Protein 3TWO (pdb70)

CATH classification: 3.90.180.10 (+1 more: 3.40.50.720)

Secondary structure (DSSP, 8-state):
-PEEEEEEEB-STTSPPEEEEEEE----TTEEEEEEEEEEE-HHHHHHHTTSSS---SSB-----EEEEEEEE-TT--S--TT-EEEE-SEEE--S-SHHHHTT-GGG-TT-EESSSSEEGGGTTEEP--SSBSEEEEEGGG-EE--TTS-HHHHGGGGTHHHHHHHHHHHTT--TT-EEEEES-SHHHHHHHHHHHHTT-EEEEE-SSSTTHHHHHHTT-SEEESSGGG--S-EEEEEE---S---HHHHHTTEEEEEEEEE-----GGG--EEEHHHHHHT-S-EEEE--S--HHHHHHHHHHHHHTT----EEEE-GGGHHHHHHHHHTT---SEEEEEGGG--/-PEEEEEEEB-STTS--EEEEEEE----TTEEEEEEEEEE--HHHHHHHTTSSSPPPSSB----EEEEEEEEE-TT--S--TT-EEEE-SEEE--SSSHHHHTT-GGG-TT-EESSSSEETTTTTEEP--SSBSEEEEEGGG-EE--TTS-HHHHGGGGTHHHHHHHHHHHTT--TT-EEEEE--SHHHHHHHHHHHHTT-EEEEE-SSSTTHHHHHHTT-SEEESSGGG--S-EEEEEE---S---HHHHHTTEEEEEEEEE-----GGG--EEEHHHHHHTTT-EEEE--S--HHHHHHHHHHHHHTT----EEEE-GGGHHHHHHHHHTT---SEEEEEHHHHT-

Sequence (695 aa):
MRVQSKGFAIFSKDEHFKPHDFSRHAVGPRDVLIDILYAGICHSDIHSAYSEWKEGIYPMIPGHEIAGIIKEVGKGVKKFKIGDVVGVGCFVNSCKACKPCKEHQEQFCTKVVFTYDCLDSFHDNEPHMGGYSNNIVVDENYVISVDKNAPLEKVAPLLCAGITTYSPLKFSKVTKGTKVGVAGFGGLGSMAVKYAVAMGAEVSVFARNEHKKQDALSMGVKHFYTDPKQCKEELDFIISTIPTHYDLKDYLKLLTYNGDLALVGLPPVEVAPVLSVFDFIHLGNRKVYGSLIGGIKETQEMVDFSIKHNIYPEIDLILGKDIDTAYHNLTHGKAKFRYVIDMKKSFMRVQSKGFAIFSKDEHFKPHDFSRHAVGPRDVLIDILYAGICHSDIHSAYSEWKEGIYPMIPGHEIAGIIKEVGKGVKKFKIGDVVGVGCFVNSCKACKPCKEHQEQFCTKVVFTYDCLDSFHDNEPHMGGYSNNIVVDENYVISVDKNAPLEKVAPLLCAGITTYSPLKFSKVTKGTKVGVAGFGGLGSMAVKYAVAMGAEVSVFARNEHKKQDALSMGVKHFYTDPKQCKEELDFIISTIPTHYDLKDYLKLLTYNGDLALVGLPPVEVAPVLSVFDFIHLGNRKVYGSLIGGIKETQEMVDFSIKHNIYPEIDLILGKDIDTAYHNLTHGKAKFRYVIDMKKSFD

B-factor: mean 32.01, std 7.25, range [15.02, 82.2]

Foldseek 3Di:
DWAKKWFWWQFAQPDHIDIGIDTHGDQAQQKFKWFFFKFWDDVVQNCQSNCLAHHFDPRKADTFQTWTFTCDHHNNHDPDDGGFIWTAGFFFDAPCPDPCNVVQNRVPGPQTGTQARGQNVVRVRHTHYHRRMRIDMGRNLRMAGADSPFDRNQRRLCRFLVQQLLVVCVVLVQAAAAFEEEEACAASSVNNLLVNVVRNYAYEYEDQDCPCVVVCVVSVHDYYYNFLVPDDAAGQEYEYQDQAADEVLSVQLRHDQQHEYEYEHHHRPVRGYDADPVSDVVSDRGYYDYTDGGGSVSSNVSSVVCRVVVRTTDEDEDESSCPVVQSVCVVPVNHHYMYMYRDVPHD/DWAKKWFWWDFAQPDGTDIDIDTHGDAAQQKWKWFFFKFWDDVVQNCQSNQLAHGFDPRKADTFLTWTFTCDHHNNHDPDDGGFIWTAGQFFDAPCPDDCNVVLFRVPGPQTATQARFFNVVPVRHTHYHHRMGMHMGRNLRMAGAPPPFPRNQLRLCRFLVQQLLPVCVVLPQAAAAFEEEEACAANRVNNLLNNVVRNYAYEYEDQDCPCVVVSVVSVHDYYHNALVPDPAAGQEYEYQDQAADEVLSVQLSHDQQGEYEYEHHHRVVRHYDADPVSDVVSDNRYYDYTDRGGSVVSNVRSVVCRVVVPTTDEDEDASVCVVVQSVCVVPVNHHYMYMHRNVVNVD

Radius of gyration: 29.58 Å; Cα contacts (8 Å, |Δi|>4): 1790; chains: 2; bounding box: 58×46×94 Å

Structure (mmCIF, N/CA/C/O backbone):
data_3TWO
#
_entry.id   3TWO
#
_cell.length_a   85.410
_cell.length_b   85.680
_cell.length_c   100.491
_cell.angle_alpha   90.00
_cell.angle_beta   90.00
_cell.angle_gamma   90.00
#
_symmetry.space_group_name_H-M   'P 21 21 21'
#
loop_
_entity.id
_entity.type
_entity.pdbx_description
1 polymer 'Mannitol dehydrogenase'
2 non-polymer 'NADPH DIHYDRO-NICOTINAMIDE-ADENINE-DINUCLEOTIDE PHOSPHATE'
3 non-polymer 'ZINC ION'
4 water water
#
loop_
_atom_site.group_PDB
_atom_site.id
_atom_site.type_symbol
_atom_site.label_atom_id
_atom_site.label_alt_id
_atom_site.label_comp_id
_atom_site.label_asym_id
_atom_site.label_entity_id
_atom_site.label_seq_id
_atom_site.pdbx_PDB_ins_code
_atom_site.Cartn_x
_atom_site.Cartn_y
_atom_site.Cartn_z
_atom_site.occupancy
_atom_site.B_iso_or_equiv
_atom_site.auth_seq_id
_atom_site.auth_comp_id
_atom_site.auth_asym_id
_atom_site.auth_atom_id
_atom_site.pdbx_PDB_model_num
ATOM 1 N N . MET A 1 1 ? 41.949 -10.972 11.551 1.00 45.11 1 MET A N 1
ATOM 2 C CA . MET A 1 1 ? 41.580 -9.560 11.176 1.00 44.06 1 MET A CA 1
ATOM 3 C C . MET A 1 1 ? 41.261 -8.712 12.418 1.00 41.52 1 MET A C 1
ATOM 4 O O . MET A 1 1 ? 40.268 -8.968 13.103 1.00 39.42 1 MET A O 1
ATOM 9 N N . ARG A 1 2 ? 42.069 -7.680 12.679 1.00 39.68 2 ARG A N 1
ATOM 10 C CA . ARG A 1 2 ? 41.870 -6.776 13.831 1.00 37.96 2 ARG A CA 1
ATOM 11 C C . ARG A 1 2 ? 40.481 -6.129 13.757 1.00 37.34 2 ARG A C 1
ATOM 12 O O . ARG A 1 2 ? 39.943 -5.890 12.670 1.00 37.42 2 ARG A O 1
ATOM 20 N N . VAL A 1 3 ? 39.896 -5.875 14.905 1.00 35.36 3 VAL A N 1
ATOM 21 C CA . VAL A 1 3 ? 38.606 -5.189 14.916 1.00 35.24 3 VAL A CA 1
ATOM 22 C C . VAL A 1 3 ? 38.844 -3.649 14.872 1.00 34.80 3 VAL A C 1
ATOM 23 O O . VAL A 1 3 ? 39.714 -3.100 15.608 1.00 34.16 3 VAL A O 1
ATOM 27 N N . GLN A 1 4 ? 38.095 -2.980 14.006 1.00 34.27 4 GLN A N 1
ATOM 28 C CA . GLN A 1 4 ? 38.110 -1.507 13.869 1.00 35.76 4 GLN A CA 1
ATOM 29 C C . GLN A 1 4 ? 37.173 -0.851 14.882 1.00 34.39 4 GLN A C 1
ATOM 30 O O . GLN A 1 4 ? 36.098 -1.347 15.133 1.00 35.26 4 GLN A O 1
ATOM 36 N N . SER A 1 5 ? 37.591 0.250 15.481 1.00 34.45 5 SER A N 1
ATOM 37 C CA . SER A 1 5 ? 36.846 0.893 16.568 1.00 33.85 5 SER A CA 1
ATOM 38 C C . SER A 1 5 ? 37.046 2.404 16.482 1.00 34.63 5 SER A C 1
ATOM 39 O O . SER A 1 5 ? 37.987 2.889 15.845 1.00 33.95 5 SER A O 1
ATOM 42 N N . LYS A 1 6 ? 36.196 3.132 17.195 1.00 35.19 6 LYS A N 1
ATOM 43 C CA . LYS A 1 6 ? 36.397 4.544 17.457 1.00 36.46 6 LYS A CA 1
ATOM 44 C C . LYS A 1 6 ? 35.863 4.867 18.856 1.00 35.43 6 LYS A C 1
ATOM 45 O O . LYS A 1 6 ? 34.983 4.176 19.363 1.00 35.50 6 LYS A O 1
ATOM 51 N N . GLY A 1 7 ? 36.416 5.909 19.475 1.00 34.79 7 GLY A N 1
ATOM 52 C CA . GLY A 1 7 ? 35.886 6.434 20.719 1.00 34.21 7 GLY A CA 1
ATOM 53 C C . GLY A 1 7 ? 36.506 7.760 21.048 1.00 34.00 7 GLY A C 1
ATOM 54 O O . GLY A 1 7 ? 36.802 8.585 20.171 1.00 34.84 7 GLY A O 1
ATOM 55 N N . PHE A 1 8 ? 36.748 7.952 22.334 1.00 33.52 8 PHE A N 1
ATOM 56 C CA . PHE A 1 8 ? 37.142 9.248 22.833 1.00 32.44 8 PHE A CA 1
ATOM 57 C C . PHE A 1 8 ? 38.378 9.067 23.665 1.00 31.47 8 PHE A C 1
ATOM 58 O O . PHE A 1 8 ? 38.327 8.404 24.707 1.00 30.66 8 PHE A O 1
ATOM 66 N N . ALA A 1 9 ? 39.484 9.597 23.145 1.00 30.26 9 ALA A N 1
ATOM 67 C CA . ALA A 1 9 ? 40.782 9.404 23.749 1.00 31.80 9 ALA A CA 1
ATOM 68 C C . ALA A 1 9 ? 41.401 10.690 24.383 1.00 32.23 9 ALA A C 1
ATOM 69 O O . ALA A 1 9 ? 41.153 11.796 23.931 1.00 33.24 9 ALA A O 1
ATOM 71 N N . ILE A 1 10 ? 42.159 10.528 25.458 1.00 30.92 10 ILE A N 1
ATOM 72 C CA . ILE A 1 10 ? 43.029 11.604 25.952 1.00 31.57 10 ILE A CA 1
ATOM 73 C C . ILE A 1 10 ? 44.521 11.288 25.566 1.00 32.01 10 ILE A C 1
ATOM 74 O O . ILE A 1 10 ? 44.991 10.145 25.712 1.00 32.35 10 ILE A O 1
ATOM 79 N N . PHE A 1 11 ? 45.242 12.276 25.085 1.00 32.86 11 PHE A N 1
ATOM 80 C CA . PHE A 1 11 ? 46.568 12.043 24.519 1.00 34.37 11 PHE A CA 1
ATOM 81 C C . PHE A 1 11 ? 47.709 12.381 25.456 1.00 35.27 11 PHE A C 1
ATOM 82 O O . PHE A 1 11 ? 48.832 11.943 25.241 1.00 35.96 11 PHE A O 1
ATOM 90 N N . SER A 1 12 ? 47.428 13.164 26.488 1.00 35.72 12 SER A N 1
ATOM 91 C CA . SER A 1 12 ? 48.320 13.243 27.652 1.00 37.16 12 SER A CA 1
ATOM 92 C C . SER A 1 12 ? 47.580 13.823 28.852 1.00 36.72 12 SER A C 1
ATOM 93 O O . SER A 1 12 ? 46.444 14.286 28.720 1.00 36.94 12 SER A O 1
ATOM 96 N N . LYS A 1 13 ? 48.244 13.827 29.999 1.00 36.66 13 LYS A N 1
ATOM 97 C CA . LYS A 1 13 ? 47.576 13.921 31.286 1.00 37.05 13 LYS A CA 1
ATOM 98 C C . LYS A 1 13 ? 46.832 15.279 31.483 1.00 38.28 13 LYS A C 1
ATOM 99 O O . LYS A 1 13 ? 45.888 15.334 32.293 1.00 37.92 13 LYS A O 1
ATOM 105 N N . ASP A 1 14 ? 47.245 16.331 30.754 1.00 37.55 14 ASP A N 1
ATOM 106 C CA . ASP A 1 14 ? 46.699 17.699 30.888 1.00 40.58 14 ASP A CA 1
ATOM 107 C C . ASP A 1 14 ? 45.834 18.205 29.711 1.00 41.54 14 ASP A C 1
ATOM 108 O O . ASP A 1 14 ? 45.525 19.404 29.648 1.00 42.33 14 ASP A O 1
ATOM 113 N N . GLU A 1 15 ? 45.470 17.305 28.797 1.00 40.67 15 GLU A N 1
ATOM 114 C CA . GLU A 1 15 ? 44.706 17.650 27.582 1.00 41.53 15 GLU A CA 1
ATOM 115 C C . GLU A 1 15 ? 43.207 17.326 27.690 1.00 40.11 15 GLU A C 1
ATOM 116 O O . GLU A 1 15 ? 42.802 16.662 28.638 1.00 39.06 15 GLU A O 1
ATOM 122 N N . HIS A 1 16 ? 42.419 17.801 26.721 1.00 40.38 16 HIS A N 1
ATOM 123 C CA . HIS A 1 16 ? 40.999 17.447 26.545 1.00 40.51 16 HIS A CA 1
ATOM 124 C C . HIS A 1 16 ? 40.867 16.154 25.757 1.00 38.94 16 HIS A C 1
ATOM 125 O O . HIS A 1 16 ? 41.746 15.833 24.957 1.00 38.74 16 HIS A O 1
ATOM 132 N N . PHE A 1 17 ? 39.720 15.481 25.891 1.00 37.54 17 PHE A N 1
ATOM 133 C CA . PHE A 1 17 ? 39.394 14.323 25.072 1.00 37.16 17 PHE A CA 1
ATOM 134 C C . PHE A 1 17 ? 39.173 14.644 23.591 1.00 38.51 17 PHE A C 1
ATOM 135 O O . PHE A 1 17 ? 38.717 15.701 23.268 1.00 39.08 17 PHE A O 1
ATOM 143 N N . LYS A 1 18 ? 39.489 13.728 22.694 1.00 39.10 18 LYS A N 1
ATOM 144 C CA . LYS A 1 18 ? 39.344 13.978 21.242 1.00 40.89 18 LYS A CA 1
ATOM 145 C C . LYS A 1 18 ? 38.730 12.730 20.632 1.00 40.10 18 LYS A C 1
ATOM 146 O O . LYS A 1 18 ? 38.981 11.635 21.122 1.00 37.92 18 LYS A O 1
ATOM 152 N N . PRO A 1 19 ? 37.971 12.869 19.522 1.00 40.76 19 PRO A N 1
ATOM 153 C CA . PRO A 1 19 ? 37.527 11.634 18.846 1.00 39.94 19 PRO A CA 1
ATOM 154 C C . PRO A 1 19 ? 38.752 10.867 18.362 1.00 39.84 19 PRO A C 1
ATOM 155 O O . PRO A 1 19 ? 39.755 11.467 18.001 1.00 39.33 19 PRO A O 1
ATOM 159 N N . HIS A 1 20 ? 38.703 9.538 18.394 1.00 39.54 20 HIS A N 1
ATOM 160 C CA . HIS A 1 20 ? 39.893 8.751 18.050 1.00 39.66 20 HIS A CA 1
ATOM 161 C C . HIS A 1 20 ? 39.474 7.449 17.325 1.00 39.92 20 HIS A C 1
ATOM 162 O O . HIS A 1 20 ? 38.566 6.737 17.780 1.00 39.71 20 HIS A O 1
ATOM 169 N N . ASP A 1 21 ? 40.071 7.184 16.164 1.00 40.08 21 ASP A N 1
ATOM 170 C CA . ASP A 1 21 ? 39.898 5.903 15.465 1.00 39.01 21 ASP A CA 1
ATOM 171 C C . ASP A 1 21 ? 41.031 5.022 15.934 1.00 38.19 21 ASP A C 1
ATOM 172 O O . ASP A 1 21 ? 42.174 5.492 16.044 1.00 37.88 21 ASP A O 1
ATOM 177 N N . PHE A 1 22 ? 40.747 3.737 16.144 1.00 36.63 22 PHE A N 1
ATOM 178 C CA . PHE A 1 22 ? 41.803 2.771 16.477 1.00 35.03 22 PHE A CA 1
ATOM 179 C C . PHE A 1 22 ? 41.340 1.359 16.178 1.00 34.38 22 PHE A C 1
ATOM 180 O O . PHE A 1 22 ? 40.222 1.151 15.683 1.00 34.13 22 PHE A O 1
ATOM 188 N N . SER A 1 23 ? 42.196 0.386 16.465 1.00 33.54 23 SER A N 1
ATOM 189 C CA . SER A 1 23 ? 41.844 -1.013 16.211 1.00 34.21 23 SER A CA 1
ATOM 190 C C . SER A 1 23 ? 42.063 -1.866 17.470 1.00 32.89 23 SER A C 1
ATOM 191 O O . SER A 1 23 ? 42.803 -1.474 18.350 1.00 32.83 23 SER A O 1
ATOM 194 N N . ARG A 1 24 ? 41.417 -3.021 17.546 1.00 32.95 24 ARG A N 1
ATOM 195 C CA . ARG A 1 24 ? 41.601 -3.939 18.687 1.00 31.88 24 ARG A CA 1
ATOM 196 C C . ARG A 1 24 ? 42.059 -5.295 18.179 1.00 31.97 24 ARG A C 1
ATOM 197 O O . ARG A 1 24 ? 41.865 -5.595 16.997 1.00 31.87 24 ARG A O 1
ATOM 205 N N . HIS A 1 25 ? 42.606 -6.158 19.043 1.00 31.77 25 HIS A N 1
ATOM 206 C CA . HIS A 1 25 ? 42.977 -7.518 18.573 1.00 32.02 25 HIS A CA 1
ATOM 207 C C . HIS A 1 25 ? 41.799 -8.232 17.930 1.00 32.17 25 HIS A C 1
ATOM 208 O O . HIS A 1 25 ? 40.624 -7.931 18.228 1.00 31.45 25 HIS A O 1
ATOM 215 N N . ALA A 1 26 ? 42.104 -9.190 17.055 1.00 32.57 26 ALA A N 1
ATOM 216 C CA . ALA A 1 26 ? 41.063 -9.952 16.342 1.00 32.40 26 ALA A CA 1
ATOM 217 C C . ALA A 1 26 ? 40.218 -10.744 17.356 1.00 31.94 26 ALA A C 1
ATOM 218 O O . ALA A 1 26 ? 40.634 -10.932 18.512 1.00 31.41 26 ALA A O 1
ATOM 220 N N . VAL A 1 27 ? 39.057 -11.213 16.932 1.00 32.17 27 VAL A N 1
ATOM 221 C CA . VAL A 1 27 ? 38.197 -12.023 17.778 1.00 33.06 27 VAL A CA 1
ATOM 222 C C . VAL A 1 27 ? 38.826 -13.406 17.821 1.00 33.53 27 VAL A C 1
ATOM 223 O O . VAL A 1 27 ? 38.752 -14.127 16.853 1.00 33.80 27 VAL A O 1
ATOM 227 N N . GLY A 1 28 ? 39.489 -13.726 18.938 1.00 33.36 28 GLY A N 1
ATOM 228 C CA . GLY A 1 28 ? 40.104 -15.013 19.182 1.00 34.52 28 GLY A CA 1
ATOM 229 C C . GLY A 1 28 ? 39.036 -16.078 19.448 1.00 36.53 28 GLY A C 1
ATOM 230 O O . GLY A 1 28 ? 37.843 -15.738 19.575 1.00 37.63 28 GLY A O 1
ATOM 231 N N . PRO A 1 29 ? 39.428 -17.374 19.523 1.00 36.84 29 PRO A N 1
ATOM 232 C CA . PRO A 1 29 ? 38.366 -18.396 19.586 1.00 37.77 29 PRO A CA 1
ATOM 233 C C . PRO A 1 29 ? 37.479 -18.396 20.865 1.00 37.18 29 PRO A C 1
ATOM 234 O O . PRO A 1 29 ? 36.273 -18.792 20.780 1.00 36.63 29 PRO A O 1
ATOM 238 N N . ARG A 1 30 ? 38.042 -17.907 21.985 1.00 35.44 30 ARG A N 1
ATOM 239 C CA . ARG A 1 30 ? 37.295 -17.676 23.223 1.00 34.86 30 ARG A CA 1
ATOM 240 C C . ARG A 1 30 ? 36.791 -16.233 23.452 1.00 33.78 30 ARG A C 1
ATOM 241 O O . ARG A 1 30 ? 36.272 -15.911 24.520 1.00 33.38 30 ARG A O 1
ATOM 249 N N . ASP A 1 31 ? 36.916 -15.370 22.452 1.00 32.94 31 ASP A N 1
ATOM 250 C CA . ASP A 1 31 ? 36.536 -13.968 22.581 1.00 31.06 31 ASP A CA 1
ATOM 251 C C . ASP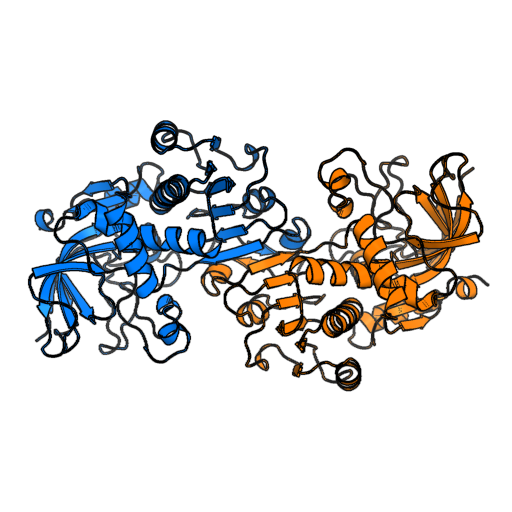 A 1 31 ? 35.153 -13.721 22.039 1.00 31.78 31 ASP A C 1
ATOM 252 O O . ASP A 1 31 ? 34.666 -14.449 21.145 1.00 30.96 31 ASP A O 1
ATOM 257 N N . VAL A 1 32 ? 34.533 -12.678 22.577 1.00 30.71 32 VAL A N 1
ATOM 258 C CA . VAL A 1 32 ? 33.340 -12.113 22.000 1.00 31.72 32 VAL A CA 1
ATOM 259 C C . VAL A 1 32 ? 33.580 -10.657 21.578 1.00 31.60 32 VAL A C 1
ATOM 260 O O . VAL A 1 32 ? 34.305 -9.911 22.259 1.00 31.06 32 VAL A O 1
ATOM 264 N N . LEU A 1 33 ? 32.938 -10.253 20.489 1.00 32.49 33 LEU A N 1
ATOM 265 C CA . LEU A 1 33 ? 32.918 -8.840 20.110 1.00 32.45 33 LEU A CA 1
ATOM 266 C C . LEU A 1 33 ? 31.658 -8.199 20.626 1.00 32.35 33 LEU A C 1
ATOM 267 O O . LEU A 1 33 ? 30.544 -8.609 20.299 1.00 31.79 33 LEU A O 1
ATOM 272 N N . ILE A 1 34 ? 31.839 -7.162 21.429 1.00 31.60 34 ILE A N 1
ATOM 273 C CA . ILE A 1 34 ? 30.702 -6.540 22.069 1.00 31.77 34 ILE A CA 1
ATOM 274 C C . ILE A 1 34 ? 30.492 -5.159 21.503 1.00 33.90 34 ILE A C 1
ATOM 275 O O . ILE A 1 34 ? 31.445 -4.348 21.408 1.00 35.46 34 ILE A O 1
ATOM 280 N N . ASP A 1 35 ? 29.238 -4.898 21.136 1.00 34.89 35 ASP A N 1
ATOM 281 C CA . ASP A 1 35 ? 28.777 -3.586 20.718 1.00 36.09 35 ASP A CA 1
ATOM 282 C C . ASP A 1 35 ? 28.370 -2.770 21.963 1.00 34.64 35 ASP A C 1
ATOM 283 O O . ASP A 1 35 ? 27.456 -3.160 22.704 1.00 34.91 35 ASP A O 1
ATOM 288 N N . ILE A 1 36 ? 29.058 -1.668 22.206 1.00 33.11 36 ILE A N 1
ATOM 289 C CA . ILE A 1 36 ? 28.884 -0.918 23.468 1.00 31.90 36 ILE A CA 1
ATOM 290 C C . ILE A 1 36 ? 27.715 0.036 23.335 1.00 32.77 36 ILE A C 1
ATOM 291 O O . ILE A 1 36 ? 27.633 0.807 22.379 1.00 34.16 36 ILE A O 1
ATOM 296 N N . LEU A 1 37 ? 26.781 -0.050 24.265 1.00 32.38 37 LEU A N 1
ATOM 297 C CA . LEU A 1 37 ? 25.604 0.796 24.190 1.00 33.30 37 LEU A CA 1
ATOM 298 C C . LEU A 1 37 ? 25.717 1.912 25.239 1.00 33.34 37 LEU A C 1
ATOM 299 O O . LEU A 1 37 ? 25.394 3.098 24.959 1.00 35.83 37 LEU A O 1
ATOM 304 N N . TYR A 1 38 ? 26.158 1.549 26.440 1.00 31.24 38 TYR A N 1
ATOM 305 C CA . TYR A 1 38 ? 26.262 2.519 27.543 1.00 30.75 38 TYR A CA 1
ATOM 306 C C . TYR A 1 38 ? 27.589 2.352 28.224 1.00 29.88 38 TYR A C 1
ATOM 307 O O . TYR A 1 38 ? 28.016 1.205 28.514 1.00 28.41 38 TYR A O 1
ATOM 316 N N . ALA A 1 39 ? 28.240 3.495 28.451 1.00 28.46 39 ALA A N 1
ATOM 317 C CA . ALA A 1 39 ? 29.529 3.499 29.094 1.00 28.96 39 ALA A CA 1
ATOM 318 C C . ALA A 1 39 ? 29.506 4.396 30.342 1.00 28.56 39 ALA A C 1
ATOM 319 O O . ALA A 1 39 ? 29.387 5.630 30.212 1.00 29.18 39 ALA A O 1
ATOM 321 N N . GLY A 1 40 ? 29.596 3.784 31.523 1.00 26.77 40 GLY A N 1
ATOM 322 C CA . GLY A 1 40 ? 29.603 4.537 32.781 1.00 27.01 40 GLY A CA 1
ATOM 323 C C . GLY A 1 40 ? 30.900 5.319 32.944 1.00 27.88 40 GLY A C 1
ATOM 324 O O . GLY A 1 40 ? 31.955 4.821 32.563 1.00 26.67 40 GLY A O 1
ATOM 325 N N . ILE A 1 41 ? 30.847 6.531 33.501 1.00 28.31 41 ILE A N 1
ATOM 326 C CA . ILE A 1 41 ? 32.091 7.209 33.873 1.00 29.08 41 ILE A CA 1
ATOM 327 C C . ILE A 1 41 ? 32.398 7.045 35.366 1.00 29.29 41 ILE A C 1
ATOM 328 O O . ILE A 1 41 ? 31.559 7.435 36.239 1.00 29.11 41 ILE A O 1
ATOM 333 N N . CYS A 1 42 ? 33.601 6.544 35.650 1.00 27.97 42 CYS A N 1
ATOM 334 C CA . CYS A 1 42 ? 34.074 6.303 37.014 1.00 27.92 42 CYS A CA 1
ATOM 335 C C . CYS A 1 42 ? 35.136 7.334 37.372 1.00 28.61 42 CYS A C 1
ATOM 336 O O . CYS A 1 42 ? 35.955 7.705 36.520 1.00 29.71 42 CYS A O 1
ATOM 339 N N . HIS A 1 43 ? 35.192 7.783 38.629 1.00 28.29 43 HIS A N 1
ATOM 340 C CA . HIS A 1 43 ? 36.311 8.652 38.997 1.00 27.80 43 HIS A CA 1
ATOM 341 C C . HIS A 1 43 ? 37.702 7.988 38.735 1.00 28.11 43 HIS A C 1
ATOM 342 O O . HIS A 1 43 ? 38.711 8.695 38.488 1.00 28.22 43 HIS A O 1
ATOM 349 N N . SER A 1 44 ? 37.779 6.639 38.778 1.00 26.47 44 SER A N 1
ATOM 350 C CA . SER A 1 44 ? 39.040 5.984 38.411 1.00 25.34 44 SER A CA 1
ATOM 351 C C . SER A 1 44 ? 39.463 6.381 36.990 1.00 25.61 44 SER A C 1
ATOM 352 O O . SER A 1 44 ? 40.660 6.467 36.708 1.00 25.79 44 SER A O 1
ATOM 355 N N . ASP A 1 45 ? 38.497 6.600 36.092 1.00 25.47 45 ASP A N 1
ATOM 356 C CA . ASP A 1 45 ? 38.806 7.038 34.733 1.00 26.83 45 ASP A CA 1
ATOM 357 C C . ASP A 1 45 ? 39.587 8.354 34.780 1.00 27.47 45 ASP A C 1
ATOM 358 O O . ASP A 1 45 ? 40.508 8.552 34.003 1.00 28.03 45 ASP A O 1
ATOM 363 N N . ILE A 1 46 ? 39.207 9.249 35.694 1.00 27.74 46 ILE A N 1
ATOM 364 C CA . ILE A 1 46 ? 39.817 10.573 35.801 1.00 28.66 46 ILE A CA 1
ATOM 365 C C . ILE A 1 46 ? 41.244 10.446 36.397 1.00 28.73 46 ILE A C 1
ATOM 366 O O . ILE A 1 46 ? 42.208 11.038 35.900 1.00 27.85 46 ILE A O 1
ATOM 371 N N . HIS A 1 47 ? 41.360 9.678 37.475 1.00 27.04 47 HIS A N 1
ATOM 372 C CA . HIS A 1 47 ? 42.658 9.503 38.124 1.00 28.03 47 HIS A CA 1
ATOM 373 C C . HIS A 1 47 ? 43.683 8.937 37.125 1.00 28.08 47 HIS A C 1
ATOM 374 O O . HIS A 1 47 ? 44.851 9.329 37.093 1.00 28.00 47 HIS A O 1
ATOM 381 N N . SER A 1 48 ? 43.241 7.963 36.361 1.00 27.81 48 SER A N 1
ATOM 382 C CA . SER A 1 48 ? 44.080 7.389 35.311 1.00 28.02 48 SER A CA 1
ATOM 383 C C . SER A 1 48 ? 44.341 8.408 34.201 1.00 28.38 48 SER A C 1
ATOM 384 O O . SER A 1 48 ? 45.512 8.624 33.804 1.00 27.57 48 SER A O 1
ATOM 387 N N . ALA A 1 49 ? 43.272 9.043 33.710 1.00 28.06 49 ALA A N 1
ATOM 388 C CA . ALA A 1 49 ? 43.409 9.987 32.590 1.00 28.17 49 ALA A CA 1
ATOM 389 C C . ALA A 1 49 ? 44.456 11.021 32.966 1.00 29.18 49 ALA A C 1
ATOM 390 O O . ALA A 1 49 ? 45.280 11.437 32.122 1.00 29.17 49 ALA A O 1
ATOM 392 N N . TYR A 1 50 ? 44.434 11.440 34.246 1.00 28.59 50 TYR A N 1
ATOM 393 C CA . TYR A 1 50 ? 45.298 12.536 34.679 1.00 29.85 50 TYR A CA 1
ATOM 394 C C . TYR A 1 50 ? 46.588 12.066 35.327 1.00 29.34 50 TYR A C 1
ATOM 395 O O . TYR A 1 50 ? 47.339 12.897 35.859 1.00 29.62 50 TYR A O 1
ATOM 404 N N . SER A 1 51 ? 46.857 10.761 35.294 1.00 27.15 51 SER A N 1
ATOM 405 C CA . SER A 1 51 ? 48.134 10.261 35.853 1.00 28.15 51 SER A CA 1
ATOM 406 C C . SER A 1 51 ? 48.225 10.622 37.333 1.00 28.64 51 SER A C 1
ATOM 407 O O . SER A 1 51 ? 49.276 11.086 37.803 1.00 29.38 51 SER A O 1
ATOM 410 N N . GLU A 1 52 ? 47.120 10.425 38.072 1.00 28.90 52 GLU A N 1
ATOM 411 C CA . GLU A 1 52 ? 47.090 10.834 39.480 1.00 29.10 52 GLU A CA 1
ATOM 412 C C . GLU A 1 52 ? 47.645 9.778 40.434 1.00 29.34 52 GLU A C 1
ATOM 413 O O . GLU A 1 52 ? 48.002 10.103 41.585 1.00 29.63 52 GLU A O 1
ATOM 419 N N . TRP A 1 53 ? 47.760 8.540 39.907 1.00 28.70 53 TRP A N 1
ATOM 420 C CA . TRP A 1 53 ? 48.223 7.373 40.642 1.00 29.25 53 TRP A CA 1
ATOM 421 C C . TRP A 1 53 ? 49.594 6.892 40.178 1.00 29.88 53 TRP A C 1
ATOM 422 O O . TRP A 1 53 ? 50.364 6.378 40.948 1.00 30.17 53 TRP A O 1
ATOM 433 N N . LYS A 1 54 ? 49.856 6.996 38.883 1.00 31.11 54 LYS A N 1
ATOM 434 C CA . LYS A 1 54 ? 51.082 6.475 38.289 1.00 31.69 54 LYS A CA 1
ATOM 435 C C . LYS A 1 54 ? 51.239 7.135 36.898 1.00 31.51 54 LYS A C 1
ATOM 436 O O . LYS A 1 54 ? 50.371 7.914 36.479 1.00 28.97 54 LYS A O 1
ATOM 442 N N . GLU A 1 55 ? 52.312 6.789 36.195 1.00 30.91 55 GLU A N 1
ATOM 443 C CA . GLU A 1 55 ? 52.480 7.215 34.795 1.00 32.60 55 GLU A CA 1
ATOM 444 C C . GLU A 1 55 ? 51.470 6.571 33.878 1.00 30.04 55 GLU A C 1
ATOM 445 O O . GLU A 1 55 ? 51.513 5.377 33.662 1.00 30.40 55 GLU A O 1
ATOM 451 N N . GLY A 1 56 ? 50.593 7.382 33.309 1.00 30.64 56 GLY A N 1
ATOM 452 C CA . GLY A 1 56 ? 49.608 6.883 32.306 1.00 29.40 56 GLY A CA 1
ATOM 453 C C . GLY A 1 56 ? 50.211 6.433 30.967 1.00 29.60 56 GLY A C 1
ATOM 454 O O . GLY A 1 56 ? 51.257 6.942 30.522 1.00 29.67 56 GLY A O 1
ATOM 455 N N . ILE A 1 57 ? 49.550 5.458 30.336 1.00 28.39 57 ILE A N 1
ATOM 456 C CA . ILE A 1 57 ? 49.821 5.035 28.962 1.00 28.08 57 ILE A CA 1
ATOM 457 C C . ILE A 1 57 ? 48.820 5.765 28.037 1.00 28.29 57 ILE A C 1
ATOM 458 O O . ILE A 1 57 ? 47.604 5.568 28.144 1.00 27.97 57 ILE A O 1
ATOM 463 N N . TYR A 1 58 ? 49.360 6.589 27.135 1.00 27.67 58 TYR A N 1
ATOM 464 C CA . TYR A 1 58 ? 48.623 7.474 26.223 1.00 29.95 58 TYR A CA 1
ATOM 465 C C . TYR A 1 58 ? 48.957 7.083 24.771 1.00 30.39 58 TYR A C 1
ATOM 466 O O . TYR A 1 58 ? 50.081 6.701 24.505 1.00 31.20 58 TYR A O 1
ATOM 475 N N . PRO A 1 59 ? 47.999 7.209 23.828 1.00 31.27 59 PRO A N 1
ATOM 476 C CA . PRO A 1 59 ? 46.597 7.658 24.042 1.00 30.85 59 PRO A CA 1
ATOM 477 C C . PRO A 1 59 ? 45.809 6.745 24.960 1.00 29.82 59 PRO A C 1
ATOM 478 O O . PRO A 1 59 ? 45.992 5.549 24.941 1.00 29.12 59 PRO A O 1
ATOM 482 N N . MET A 1 60 ? 44.928 7.313 25.781 1.00 27.98 60 MET A N 1
ATOM 483 C CA . MET A 1 60 ? 44.172 6.487 26.665 1.00 26.82 60 MET A CA 1
ATOM 484 C C . MET A 1 60 ? 42.671 6.656 26.433 1.00 26.86 60 MET A C 1
ATOM 485 O O . MET A 1 60 ? 42.159 7.767 26.221 1.00 27.82 60 MET A O 1
ATOM 490 N N . ILE A 1 61 ? 41.988 5.530 26.462 1.00 26.77 61 ILE A N 1
ATOM 491 C CA . ILE A 1 61 ? 40.539 5.474 26.350 1.00 27.35 61 ILE A CA 1
ATOM 492 C C . ILE A 1 61 ? 40.023 4.778 27.596 1.00 26.89 61 ILE A C 1
ATOM 493 O O . ILE A 1 61 ? 40.059 3.572 27.667 1.00 26.44 61 ILE A O 1
ATOM 498 N N . PRO A 1 62 ? 39.642 5.552 28.626 1.00 28.03 62 PRO A N 1
ATOM 499 C CA . PRO A 1 62 ? 39.095 5.042 29.883 1.00 27.04 62 PRO A CA 1
ATOM 500 C C . PRO A 1 62 ? 37.663 4.432 29.671 1.00 26.58 62 PRO A C 1
ATOM 501 O O . PRO A 1 62 ? 37.184 4.329 28.509 1.00 26.59 62 PRO A O 1
ATOM 505 N N . GLY A 1 63 ? 36.996 4.129 30.787 1.00 25.44 63 GLY A N 1
ATOM 506 C CA . GLY A 1 63 ? 35.670 3.481 30.811 1.00 25.53 63 GLY A CA 1
ATOM 507 C C . GLY A 1 63 ? 35.802 2.024 31.192 1.00 25.52 63 GLY A C 1
ATOM 508 O O . GLY A 1 63 ? 36.373 1.244 30.454 1.00 24.57 63 GLY A O 1
ATOM 509 N N . HIS A 1 64 ? 35.293 1.663 32.378 1.00 26.01 64 HIS A N 1
ATOM 510 C CA . HIS A 1 64 ? 35.265 0.270 32.777 1.00 26.12 64 HIS A CA 1
ATOM 511 C C . HIS A 1 64 ? 33.960 -0.120 33.381 1.00 26.29 64 HIS A C 1
ATOM 512 O O . HIS A 1 64 ? 33.895 -1.002 34.240 1.00 25.15 64 HIS A O 1
ATOM 519 N N . GLU A 1 65 ? 32.942 0.558 32.874 1.00 26.68 65 GLU A N 1
ATOM 520 C CA . GLU A 1 65 ? 31.567 0.310 33.193 1.00 27.18 65 GLU A CA 1
ATOM 521 C C . GLU A 1 65 ? 30.830 0.181 31.844 1.00 28.34 65 GLU A C 1
ATOM 522 O O . GLU A 1 65 ? 30.375 1.163 31.246 1.00 27.73 65 GLU A O 1
ATOM 528 N N . ILE A 1 66 ? 30.739 -1.050 31.332 1.00 28.84 66 ILE A N 1
ATOM 529 C CA . ILE A 1 66 ? 30.327 -1.198 29.925 1.00 28.71 66 ILE A CA 1
ATOM 530 C C . ILE A 1 66 ? 29.103 -2.062 29.873 1.00 29.62 66 ILE A C 1
ATOM 531 O O . ILE A 1 66 ? 29.140 -3.200 30.386 1.00 28.85 66 ILE A O 1
ATOM 536 N N . ALA A 1 67 ? 28.013 -1.555 29.289 1.00 28.95 67 ALA A N 1
ATOM 537 C CA . ALA A 1 67 ? 26.922 -2.468 28.944 1.00 30.16 67 ALA A CA 1
ATOM 538 C C . ALA A 1 67 ? 26.718 -2.512 27.413 1.00 30.46 67 ALA A C 1
ATOM 539 O O . ALA A 1 67 ? 26.771 -1.473 26.719 1.00 29.70 67 ALA A O 1
ATOM 541 N N . GLY A 1 68 ? 26.520 -3.716 26.884 1.00 30.75 68 GLY A N 1
ATOM 542 C CA . GLY A 1 68 ? 26.216 -3.802 25.464 1.00 32.35 68 GLY A CA 1
ATOM 543 C C . GLY A 1 68 ? 25.710 -5.125 25.000 1.00 32.65 68 GLY A C 1
ATOM 544 O O . GLY A 1 68 ? 25.218 -5.927 25.795 1.00 34.08 68 GLY A O 1
ATOM 545 N N . ILE A 1 69 ? 25.930 -5.381 23.718 1.00 32.35 69 ILE A N 1
ATOM 546 C CA . ILE A 1 69 ? 25.340 -6.524 23.011 1.00 33.55 69 ILE A CA 1
ATOM 547 C C . ILE A 1 69 ? 26.395 -7.256 22.175 1.00 32.75 69 ILE A C 1
ATOM 548 O O . ILE A 1 69 ? 27.185 -6.650 21.409 1.00 32.35 69 ILE A O 1
ATOM 553 N N . ILE A 1 70 ? 26.396 -8.571 22.318 1.00 32.38 70 ILE A N 1
ATOM 554 C CA . ILE A 1 70 ? 27.347 -9.383 21.588 1.00 33.00 70 ILE A CA 1
ATOM 555 C C . ILE A 1 70 ? 27.009 -9.323 20.094 1.00 35.14 70 ILE A C 1
ATOM 556 O O . ILE A 1 70 ? 25.877 -9.586 19.714 1.00 35.74 70 ILE A O 1
ATOM 561 N N . LYS A 1 71 ? 28.001 -8.974 19.281 1.00 35.55 71 LYS A N 1
ATOM 562 C CA . LYS A 1 71 ? 27.892 -8.885 17.811 1.00 37.89 71 LYS A CA 1
ATOM 563 C C . LYS A 1 71 ? 28.546 -10.119 17.086 1.00 38.08 71 LYS A C 1
ATOM 564 O O . LYS A 1 71 ? 28.082 -10.559 16.017 1.00 37.96 71 LYS A O 1
ATOM 570 N N . GLU A 1 72 ? 29.592 -10.690 17.690 1.00 36.99 72 GLU A N 1
ATOM 571 C CA . GLU A 1 72 ? 30.258 -11.888 17.176 1.00 37.74 72 GLU A CA 1
ATOM 572 C C . GLU A 1 72 ? 30.816 -12.708 18.328 1.00 36.56 72 GLU A C 1
ATOM 573 O O . GLU A 1 72 ? 31.111 -12.164 19.422 1.00 33.39 72 GLU A O 1
ATOM 579 N N . VAL A 1 73 ? 31.043 -13.995 18.055 1.00 36.13 73 VAL A N 1
ATOM 580 C CA . VAL A 1 73 ? 31.724 -14.897 19.007 1.00 35.68 73 VAL A CA 1
ATOM 581 C C . VAL A 1 73 ? 32.802 -15.703 18.270 1.00 36.68 73 VAL A C 1
ATOM 582 O O . VAL A 1 73 ? 32.593 -16.132 17.139 1.00 37.15 73 VAL A O 1
ATOM 586 N N . GLY A 1 74 ? 33.943 -15.931 18.911 1.00 35.92 74 GLY A N 1
ATOM 587 C CA . GLY A 1 74 ? 34.900 -16.894 18.403 1.00 36.94 74 GLY A CA 1
ATOM 588 C C . GLY A 1 74 ? 34.300 -18.310 18.374 1.00 38.66 74 GLY A C 1
ATOM 589 O O . GLY A 1 74 ? 33.259 -18.589 19.050 1.00 37.62 74 GLY A O 1
ATOM 590 N N . LYS A 1 75 ? 34.932 -19.203 17.604 1.00 38.88 75 LYS A N 1
ATOM 591 C CA . LYS A 1 75 ? 34.374 -20.525 17.432 1.00 41.84 75 LYS A CA 1
ATOM 592 C C . LYS A 1 75 ? 34.389 -21.417 18.668 1.00 41.77 75 LYS A C 1
ATOM 593 O O . LYS A 1 75 ? 33.659 -22.394 18.704 1.00 42.07 75 LYS A O 1
ATOM 599 N N . GLY A 1 76 ? 35.185 -21.068 19.678 1.00 40.37 76 GLY A N 1
ATOM 600 C CA . GLY A 1 76 ? 35.286 -21.912 20.862 1.00 40.75 76 GLY A CA 1
ATOM 601 C C . GLY A 1 76 ? 34.487 -21.358 22.030 1.00 40.27 76 GLY A C 1
ATOM 602 O O . GLY A 1 76 ? 34.488 -21.952 23.103 1.00 39.57 76 GLY A O 1
ATOM 603 N N . VAL A 1 77 ? 33.814 -20.218 21.811 1.00 39.83 77 VAL A N 1
ATOM 604 C CA . VAL A 1 77 ? 32.965 -19.576 22.843 1.00 39.35 77 VAL A CA 1
ATOM 605 C C . VAL A 1 77 ? 31.819 -20.511 23.236 1.00 41.33 77 VAL A C 1
ATOM 606 O O . VAL A 1 77 ? 31.119 -21.033 22.386 1.00 40.95 77 VAL A O 1
ATOM 610 N N . LYS A 1 78 ? 31.649 -20.723 24.531 1.00 42.40 78 LYS A N 1
ATOM 611 C CA . LYS A 1 78 ? 30.658 -21.661 24.965 1.00 45.93 78 LYS A CA 1
ATOM 612 C C . LYS A 1 78 ? 29.599 -21.077 25.872 1.00 45.52 78 LYS A C 1
ATOM 61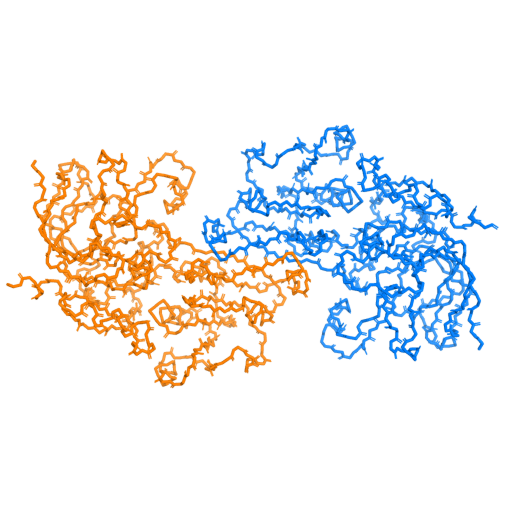3 O O . LYS A 1 78 ? 28.564 -21.668 25.987 1.00 45.44 78 LYS A O 1
ATOM 619 N N . LYS A 1 79 ? 29.833 -19.893 26.434 1.00 44.95 79 LYS A N 1
ATOM 620 C CA . LYS A 1 79 ? 28.850 -19.276 27.312 1.00 45.64 79 LYS A CA 1
ATOM 621 C C . LYS A 1 79 ? 27.966 -18.225 26.675 1.00 45.36 79 LYS A C 1
ATOM 622 O O . LYS A 1 79 ? 26.992 -17.824 27.293 1.00 47.26 79 LYS A O 1
ATOM 628 N N . PHE A 1 80 ? 28.262 -17.761 25.468 1.00 43.12 80 PHE A N 1
ATOM 629 C CA . PHE A 1 80 ? 27.516 -16.620 24.949 1.00 42.38 80 PHE A CA 1
ATOM 630 C C . PHE A 1 80 ? 27.143 -16.805 23.487 1.00 42.38 80 PHE A C 1
ATOM 631 O O . PHE A 1 80 ? 27.852 -17.488 22.770 1.00 42.73 80 PHE A O 1
ATOM 639 N N . LYS A 1 81 ? 26.048 -16.193 23.032 1.00 42.19 81 LYS A N 1
ATOM 640 C CA . LYS A 1 81 ? 25.649 -16.303 21.615 1.00 43.21 81 LYS A CA 1
ATOM 641 C C . LYS A 1 81 ? 25.511 -14.887 21.110 1.00 41.71 81 LYS A C 1
ATOM 642 O O . LYS A 1 81 ? 25.418 -13.949 21.923 1.00 40.77 81 LYS A O 1
ATOM 648 N N . ILE A 1 82 ? 25.423 -14.722 19.790 1.00 39.71 82 ILE A N 1
ATOM 649 C CA . ILE A 1 82 ? 25.195 -13.413 19.227 1.00 38.88 82 ILE A CA 1
ATOM 650 C C . ILE A 1 82 ? 23.877 -12.915 19.748 1.00 39.05 82 ILE A C 1
ATOM 651 O O . ILE A 1 82 ? 22.923 -13.681 19.851 1.00 38.79 82 ILE A O 1
ATOM 656 N N . GLY A 1 83 ? 23.820 -11.647 20.133 1.00 38.93 83 GLY A N 1
ATOM 657 C CA . GLY A 1 83 ? 22.569 -11.094 20.637 1.00 39.29 83 GLY A CA 1
ATOM 658 C C . GLY A 1 83 ? 22.455 -11.019 22.138 1.00 38.80 83 GLY A C 1
ATOM 659 O O . GLY A 1 83 ? 21.620 -10.277 22.652 1.00 39.48 83 GLY A O 1
ATOM 660 N N . ASP A 1 84 ? 23.278 -11.766 22.867 1.00 37.85 84 ASP A N 1
ATOM 661 C CA . ASP A 1 84 ? 23.237 -11.700 24.340 1.00 36.44 84 ASP A CA 1
ATOM 662 C C . ASP A 1 84 ? 23.605 -10.308 24.837 1.00 35.32 84 ASP A C 1
ATOM 663 O O . ASP A 1 84 ? 24.438 -9.603 24.259 1.00 34.75 84 ASP A O 1
ATOM 668 N N . VAL A 1 85 ? 22.916 -9.892 25.883 1.00 34.68 85 VAL A N 1
ATOM 669 C CA . VAL A 1 85 ? 23.152 -8.614 26.512 1.00 32.84 85 VAL A CA 1
ATOM 670 C C . VAL A 1 85 ? 24.128 -8.905 27.647 1.00 31.96 85 VAL A C 1
ATOM 671 O O . VAL A 1 85 ? 23.922 -9.853 28.436 1.00 32.31 85 VAL A O 1
ATOM 675 N N . VAL A 1 86 ? 25.181 -8.103 27.740 1.00 28.77 86 VAL A N 1
ATOM 676 C CA . VAL A 1 86 ? 26.257 -8.454 28.626 1.00 28.89 86 VAL A CA 1
ATOM 677 C C . VAL A 1 86 ? 26.916 -7.181 29.231 1.00 29.09 86 VAL A C 1
ATOM 678 O O . VAL A 1 86 ? 26.664 -6.056 28.774 1.00 28.17 86 VAL A O 1
ATOM 682 N N . GLY A 1 87 ? 27.770 -7.380 30.246 1.00 29.41 87 GLY A N 1
ATOM 683 C CA . GLY A 1 87 ? 28.568 -6.292 30.820 1.00 27.96 87 GLY A CA 1
ATOM 684 C C . GLY A 1 87 ? 30.050 -6.623 30.896 1.00 28.17 87 GLY A C 1
ATOM 685 O O . GLY A 1 87 ? 30.425 -7.817 30.893 1.00 27.32 87 GLY A O 1
ATOM 686 N N . VAL A 1 88 ? 30.899 -5.573 30.935 1.00 26.24 88 VAL A N 1
ATOM 687 C CA . VAL A 1 88 ? 32.336 -5.733 31.115 1.00 25.65 88 VAL A CA 1
ATOM 688 C C . VAL A 1 88 ? 32.748 -4.705 32.167 1.00 26.50 88 VAL A C 1
ATOM 689 O O . VAL A 1 88 ? 32.260 -3.567 32.146 1.00 25.66 88 VAL A O 1
ATOM 693 N N . GLY A 1 89 ? 33.605 -5.124 33.102 1.00 25.89 89 GLY A N 1
ATOM 694 C CA . GLY A 1 89 ? 33.990 -4.300 34.233 1.00 26.68 89 GLY A CA 1
ATOM 695 C C . GLY A 1 89 ? 35.431 -3.841 34.076 1.00 27.48 89 GLY A C 1
ATOM 696 O O . GLY A 1 89 ? 35.878 -3.525 32.944 1.00 28.63 89 GLY A O 1
ATOM 697 N N . CYS A 1 90 ? 36.175 -3.855 35.183 1.00 25.91 90 CYS A N 1
ATOM 698 C CA . CYS A 1 90 ? 37.496 -3.225 35.246 1.00 26.32 90 CYS A CA 1
ATOM 699 C C . CYS A 1 90 ? 38.658 -4.063 34.668 1.00 25.02 90 CYS A C 1
ATOM 700 O O . CYS A 1 90 ? 39.806 -3.576 34.586 1.00 25.75 90 CYS A O 1
ATOM 703 N N . PHE A 1 91 ? 38.414 -5.327 34.367 1.00 23.67 91 PHE A N 1
ATOM 704 C CA . PHE A 1 91 ? 39.516 -6.137 33.785 1.00 24.57 91 PHE A CA 1
ATOM 705 C C . PHE A 1 91 ? 39.006 -7.085 32.751 1.00 24.51 91 PHE A C 1
ATOM 706 O O . PHE A 1 91 ? 37.840 -7.417 32.793 1.00 28.06 91 PHE A O 1
ATOM 714 N N . VAL A 1 92 ? 39.861 -7.518 31.831 1.00 25.33 92 VAL A N 1
ATOM 715 C CA . VAL A 1 92 ? 39.432 -8.300 30.658 1.00 25.16 92 VAL A CA 1
ATOM 716 C C . VAL A 1 92 ? 40.259 -9.594 30.472 1.00 26.63 92 VAL A C 1
ATOM 717 O O . VAL A 1 92 ? 40.078 -10.345 29.486 1.00 27.53 92 VAL A O 1
ATOM 721 N N . ASN A 1 93 ? 41.195 -9.852 31.385 1.00 25.68 93 ASN A N 1
ATOM 722 C CA . ASN A 1 93 ? 41.980 -11.058 31.254 1.00 25.76 93 ASN A CA 1
ATOM 723 C C . ASN A 1 93 ? 42.814 -11.289 32.504 1.00 25.86 93 ASN A C 1
ATOM 724 O O . ASN A 1 93 ? 42.972 -10.334 33.339 1.00 24.25 93 ASN A O 1
ATOM 729 N N . SER A 1 94 ? 43.310 -12.548 32.660 1.00 25.58 94 SER A N 1
ATOM 730 C CA . SER A 1 94 ? 44.151 -12.885 33.791 1.00 26.56 94 SER A CA 1
ATOM 731 C C . SER A 1 94 ? 44.821 -14.220 33.494 1.00 27.92 94 SER A C 1
ATOM 732 O O . SER A 1 94 ? 44.501 -14.882 32.453 1.00 30.19 94 SER A O 1
ATOM 735 N N . CYS A 1 95 ? 45.713 -14.647 34.406 1.00 28.17 95 CYS A N 1
ATOM 736 C CA . CYS A 1 95 ? 46.704 -15.746 34.139 1.00 29.92 95 CYS A CA 1
ATOM 737 C C . CYS A 1 95 ? 45.814 -16.970 34.061 1.00 31.13 95 CYS A C 1
ATOM 738 O O . CYS A 1 95 ? 46.107 -17.943 33.391 1.00 31.22 95 CYS A O 1
ATOM 741 N N . LYS A 1 96 ? 44.739 -16.917 34.840 1.00 31.57 96 LYS A N 1
ATOM 742 C CA . LYS A 1 96 ? 43.963 -18.065 35.090 1.00 32.82 96 LYS A CA 1
ATOM 743 C C . LYS A 1 96 ? 44.945 -18.997 35.768 1.00 35.18 96 LYS A C 1
ATOM 744 O O . LYS A 1 96 ? 44.522 -20.172 35.935 1.00 35.53 96 LYS A O 1
ATOM 750 N N . ALA A 1 97 ? 46.227 -18.623 36.157 1.00 36.32 97 ALA A N 1
ATOM 751 C CA . ALA A 1 97 ? 46.725 -19.949 36.662 1.00 36.83 97 ALA A CA 1
ATOM 752 C C . ALA A 1 97 ? 47.154 -19.625 37.993 1.00 37.32 97 ALA A C 1
ATOM 753 O O . ALA A 1 97 ? 47.360 -20.543 38.842 1.00 40.31 97 ALA A O 1
ATOM 755 N N . CYS A 1 98 ? 47.283 -18.317 38.260 1.00 36.37 98 CYS A N 1
ATOM 756 C CA . CYS A 1 98 ? 47.563 -18.350 39.815 1.00 33.30 98 CYS A CA 1
ATOM 757 C C . CYS A 1 98 ? 46.453 -18.806 40.916 1.00 34.04 98 CYS A C 1
ATOM 758 O O . CYS A 1 98 ? 45.324 -19.179 40.607 1.00 32.30 98 CYS A O 1
ATOM 761 N N . LYS A 1 99 ? 46.782 -18.716 42.219 1.00 34.00 99 LYS A N 1
ATOM 762 C CA . LYS A 1 99 ? 45.784 -18.850 43.328 1.00 33.07 99 LYS A CA 1
ATOM 763 C C . LYS A 1 99 ? 44.663 -17.757 43.397 1.00 31.26 99 LYS A C 1
ATOM 764 O O . LYS A 1 99 ? 43.488 -18.084 43.515 1.00 29.49 99 LYS A O 1
ATOM 770 N N . PRO A 1 100 ? 44.999 -16.460 43.266 1.00 30.97 100 PRO A N 1
ATOM 771 C CA . PRO A 1 100 ? 43.825 -15.548 43.106 1.00 29.99 100 PRO A CA 1
ATOM 772 C C . PRO A 1 100 ? 42.846 -15.925 41.932 1.00 30.38 100 PRO A C 1
ATOM 773 O O . PRO A 1 100 ? 41.621 -15.922 42.116 1.00 30.16 100 PRO A O 1
ATOM 777 N N . CYS A 1 101 ? 43.385 -16.250 40.747 1.00 30.68 101 CYS A N 1
ATOM 778 C CA . CYS A 1 101 ? 42.536 -16.682 39.646 1.00 30.82 101 CYS A CA 1
ATOM 779 C C . CYS A 1 101 ? 41.641 -17.827 40.084 1.00 31.87 101 CYS A C 1
ATOM 780 O O . CYS A 1 101 ? 40.417 -17.760 39.931 1.00 31.81 101 CYS A O 1
ATOM 783 N N . LYS A 1 102 ? 42.257 -18.848 40.663 1.00 32.38 102 LYS A N 1
ATOM 784 C CA . LYS A 1 102 ? 41.563 -20.111 40.995 1.00 34.91 102 LYS A CA 1
ATOM 785 C C . LYS A 1 102 ? 40.514 -19.851 42.073 1.00 33.96 102 LYS A C 1
ATOM 786 O O . LYS A 1 102 ? 39.518 -20.514 42.096 1.00 35.82 102 LYS A O 1
ATOM 792 N N . GLU A 1 103 ? 40.737 -18.885 42.945 1.00 33.26 103 GLU A N 1
ATOM 793 C CA . GLU A 1 103 ? 39.764 -18.515 43.986 1.00 32.88 103 GLU A CA 1
ATOM 794 C C . GLU A 1 103 ? 38.812 -17.393 43.599 1.00 31.49 103 GLU A C 1
ATOM 795 O O . GLU A 1 103 ? 38.205 -16.756 44.457 1.00 30.93 103 GLU A O 1
ATOM 801 N N . HIS A 1 104 ? 38.714 -17.122 42.303 1.00 30.78 104 HIS A N 1
ATOM 802 C CA . HIS A 1 104 ? 37.724 -16.162 41.770 1.00 30.08 104 HIS A CA 1
ATOM 803 C C . HIS A 1 104 ? 38.002 -14.726 42.232 1.00 29.43 104 HIS A C 1
ATOM 804 O O . HIS A 1 104 ? 37.079 -13.955 42.474 1.00 28.71 104 HIS A O 1
ATOM 811 N N . GLN A 1 105 ? 39.286 -14.385 42.362 1.00 29.28 105 GLN A N 1
ATOM 812 C CA . GLN A 1 105 ? 39.734 -13.012 42.655 1.00 29.34 105 GLN A CA 1
ATOM 813 C C . GLN A 1 105 ? 40.750 -12.572 41.596 1.00 28.37 105 GLN A C 1
ATOM 814 O O . GLN A 1 105 ? 41.908 -12.250 41.950 1.00 27.84 105 GLN A O 1
ATOM 820 N N . GLU A 1 106 ? 40.336 -12.583 40.323 1.00 27.17 106 GLU A N 1
ATOM 821 C CA . GLU A 1 106 ? 41.215 -12.324 39.206 1.00 25.92 106 GLU A CA 1
ATOM 822 C C . GLU A 1 106 ? 41.792 -10.964 39.261 1.00 25.88 106 GLU A C 1
ATOM 823 O O . GLU A 1 106 ? 42.835 -10.739 38.663 1.00 26.72 106 GLU A O 1
ATOM 829 N N . GLN A 1 107 ? 41.143 -10.030 39.973 1.00 25.77 107 GLN A N 1
ATOM 830 C CA . GLN A 1 107 ? 41.635 -8.661 40.086 1.00 25.49 107 GLN A CA 1
ATOM 831 C C . GLN A 1 107 ? 42.993 -8.592 40.848 1.00 26.77 107 GLN A C 1
ATOM 832 O O . GLN A 1 107 ? 43.753 -7.602 40.706 1.00 25.33 107 GLN A O 1
ATOM 838 N N . PHE A 1 108 ? 43.307 -9.652 41.628 1.00 26.69 108 PHE A N 1
ATOM 839 C CA . PHE A 1 108 ? 44.599 -9.751 42.287 1.00 26.97 108 PHE A CA 1
ATOM 840 C C . PHE A 1 108 ? 45.638 -10.590 41.535 1.00 28.32 108 PHE A C 1
ATOM 841 O O . PHE A 1 108 ? 46.765 -10.679 42.000 1.00 28.04 108 PHE A O 1
ATOM 849 N N . CYS A 1 109 ? 45.276 -11.166 40.377 1.00 26.79 109 CYS A N 1
ATOM 850 C CA . CYS A 1 109 ? 46.241 -11.878 39.532 1.00 26.95 109 CYS A CA 1
ATOM 851 C C . CYS A 1 109 ? 47.394 -10.916 39.202 1.00 28.20 109 CYS A C 1
ATOM 852 O O . CYS A 1 109 ? 47.168 -9.762 38.736 1.00 26.82 109 CYS A O 1
ATOM 855 N N . THR A 1 110 ? 48.637 -11.382 39.353 1.00 28.67 110 THR A N 1
ATOM 856 C CA . THR A 1 110 ? 49.760 -10.482 39.045 1.00 29.38 110 THR A CA 1
ATOM 857 C C . THR A 1 110 ? 49.829 -10.234 37.550 1.00 30.04 110 THR A C 1
ATOM 858 O O . THR A 1 110 ? 50.506 -9.335 37.129 1.00 31.28 110 THR A O 1
ATOM 862 N N . LYS A 1 111 ? 49.122 -11.032 36.738 1.00 30.27 111 LYS A N 1
ATOM 863 C CA . LYS A 1 111 ? 49.100 -10.795 35.299 1.00 29.58 111 LYS A CA 1
ATOM 864 C C . LYS A 1 111 ? 47.710 -10.344 34.814 1.00 28.95 111 LYS A C 1
ATOM 865 O O . LYS A 1 111 ? 47.372 -10.561 33.690 1.00 28.64 111 LYS A O 1
ATOM 871 N N . VAL A 1 112 ? 46.928 -9.692 35.671 1.00 27.95 112 VAL A N 1
ATOM 872 C CA . VAL A 1 112 ? 45.637 -9.173 35.312 1.00 27.19 112 VAL A CA 1
ATOM 873 C C . VAL A 1 112 ? 45.747 -8.137 34.155 1.00 27.70 112 VAL A C 1
ATOM 874 O O . VAL A 1 112 ? 46.694 -7.326 34.104 1.00 26.73 112 VAL A O 1
ATOM 878 N N . VAL A 1 113 ? 44.793 -8.176 33.216 1.00 26.37 113 VAL A N 1
ATOM 879 C CA . VAL A 1 113 ? 44.760 -7.087 32.222 1.00 26.14 113 VAL A CA 1
ATOM 880 C C . VAL A 1 113 ? 43.577 -6.127 32.535 1.00 26.39 113 VAL A C 1
ATOM 881 O O . VAL A 1 113 ? 42.394 -6.506 32.402 1.00 25.44 113 VAL A O 1
ATOM 885 N N . PHE A 1 114 ? 43.895 -4.916 33.005 1.00 24.92 114 PHE A N 1
ATOM 886 C CA . PHE A 1 114 ? 42.829 -3.985 33.306 1.00 25.98 114 PHE A CA 1
ATOM 887 C C . PHE A 1 114 ? 42.293 -3.452 31.991 1.00 26.16 114 PHE A C 1
ATOM 888 O O . PHE A 1 114 ? 42.983 -3.485 30.967 1.00 25.98 114 PHE A O 1
ATOM 896 N N . THR A 1 115 ? 41.052 -2.990 32.014 1.00 26.62 115 THR A N 1
ATOM 897 C CA . THR A 1 115 ? 40.330 -2.604 30.793 1.00 26.25 115 THR A CA 1
ATOM 898 C C . THR A 1 115 ? 40.945 -1.445 29.993 1.00 27.25 115 THR A C 1
ATOM 899 O O . THR A 1 115 ? 40.784 -1.338 28.748 1.00 26.97 115 THR A O 1
ATOM 903 N N . TYR A 1 116 ? 41.703 -0.588 30.684 1.00 27.32 116 TYR A N 1
ATOM 904 C CA . TYR A 1 116 ? 42.385 0.518 30.002 1.00 27.37 116 TYR A CA 1
ATOM 905 C C . TYR A 1 116 ? 43.587 0.919 30.853 1.00 27.28 116 TYR A C 1
ATOM 906 O O . TYR A 1 116 ? 43.709 0.469 32.015 1.00 24.69 116 TYR A O 1
ATOM 915 N N . ASP A 1 117 ? 44.443 1.811 30.313 1.00 26.50 117 ASP A N 1
ATOM 916 C CA . ASP A 1 117 ? 45.663 2.219 31.027 1.00 26.94 117 ASP A CA 1
ATOM 917 C C . ASP A 1 117 ? 46.397 0.990 31.521 1.00 27.62 117 ASP A C 1
ATOM 918 O O . ASP A 1 117 ? 46.821 0.943 32.684 1.00 27.33 117 ASP A O 1
ATOM 923 N N . CYS A 1 118 ? 46.589 0.008 30.636 1.00 28.63 118 CYS A N 1
ATOM 924 C CA . CYS A 1 118 ? 47.268 -1.228 31.031 1.00 28.18 118 CYS A CA 1
ATOM 925 C C . CYS A 1 118 ? 47.762 -1.992 29.786 1.00 28.87 118 CYS A C 1
ATOM 926 O O . CYS A 1 118 ? 47.030 -2.120 28.819 1.00 28.92 118 CYS A O 1
ATOM 929 N N . LEU A 1 119 ? 49.014 -2.461 29.796 1.00 28.93 119 LEU A N 1
ATOM 930 C CA . LEU A 1 119 ? 49.550 -3.209 28.633 1.00 30.94 119 LEU A CA 1
ATOM 931 C C . LEU A 1 119 ? 48.960 -4.614 28.643 1.00 30.15 119 LEU A C 1
ATOM 932 O O . LEU A 1 119 ? 48.849 -5.194 29.681 1.00 30.01 119 LEU A O 1
ATOM 937 N N . ASP A 1 120 ? 48.518 -5.118 27.499 1.00 31.13 120 ASP A N 1
ATOM 938 C CA . ASP A 1 120 ? 47.820 -6.403 27.462 1.00 31.03 120 ASP A CA 1
ATOM 939 C C . ASP A 1 120 ? 48.867 -7.444 27.103 1.00 31.70 120 ASP A C 1
ATOM 940 O O . ASP A 1 120 ? 49.265 -7.556 25.970 1.00 32.39 120 ASP A O 1
ATOM 945 N N . SER A 1 121 ? 49.335 -8.223 28.036 1.00 33.11 121 SER A N 1
ATOM 946 C CA . SER A 1 121 ? 50.362 -9.196 27.649 1.00 35.21 121 SER A CA 1
ATOM 947 C C . SER A 1 121 ? 49.831 -10.398 26.848 1.00 35.80 121 SER A C 1
ATOM 948 O O . SER A 1 121 ? 50.624 -11.135 26.298 1.00 36.78 121 SER A O 1
ATOM 951 N N . PHE A 1 122 ? 48.505 -10.571 26.765 1.00 34.90 122 PHE A N 1
ATOM 952 C CA . PHE A 1 122 ? 47.912 -11.636 25.949 1.00 35.25 122 PHE A CA 1
ATOM 953 C C . PHE A 1 122 ? 47.874 -11.290 24.464 1.00 34.70 122 PHE A C 1
ATOM 954 O O . PHE A 1 122 ? 47.638 -12.164 23.648 1.00 33.75 122 PHE A O 1
ATOM 962 N N . HIS A 1 123 ? 48.147 -10.016 24.138 1.00 33.79 123 HIS A N 1
ATOM 963 C CA . HIS A 1 123 ? 48.055 -9.466 22.778 1.00 34.12 123 HIS A CA 1
ATOM 964 C C . HIS A 1 123 ? 49.262 -8.555 22.494 1.00 35.00 123 HIS A C 1
ATOM 965 O O . HIS A 1 123 ? 49.113 -7.377 22.157 1.00 35.29 123 HIS A O 1
ATOM 972 N N . ASP A 1 124 ? 50.455 -9.139 22.647 1.00 35.16 124 ASP A N 1
ATOM 973 C CA . ASP A 1 124 ? 51.712 -8.530 22.283 1.00 36.62 124 ASP A CA 1
ATOM 974 C C . ASP A 1 124 ? 51.999 -7.267 23.095 1.00 35.91 124 ASP A C 1
ATOM 975 O O . ASP A 1 124 ? 52.651 -6.360 22.611 1.00 34.89 124 ASP A O 1
ATOM 980 N N . ASN A 1 125 ? 51.508 -7.205 24.322 1.00 34.96 125 ASN A N 1
ATOM 981 C CA . ASN A 1 125 ? 51.757 -6.021 25.144 1.00 36.53 125 ASN A CA 1
ATOM 982 C C . ASN A 1 125 ? 51.225 -4.678 24.644 1.00 34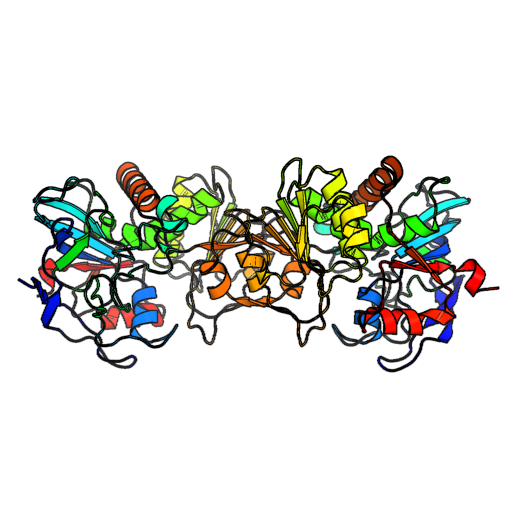.66 125 ASN A C 1
ATOM 983 O O . ASN A 1 125 ? 51.675 -3.622 25.087 1.00 33.66 125 ASN A O 1
ATOM 988 N N . GLU A 1 126 ? 50.237 -4.716 23.754 1.00 33.63 126 GLU A N 1
ATOM 989 C CA . GLU A 1 126 ? 49.691 -3.476 23.260 1.00 34.88 126 GLU A CA 1
ATOM 990 C C . GLU A 1 126 ? 48.724 -2.840 24.319 1.00 32.91 126 GLU A C 1
ATOM 991 O O . GLU A 1 126 ? 48.119 -3.546 25.139 1.00 33.20 126 GLU A O 1
ATOM 997 N N . PRO A 1 127 ? 48.628 -1.499 24.335 1.00 31.51 127 PRO A N 1
ATOM 998 C CA . PRO A 1 127 ? 47.728 -0.874 25.326 1.00 30.36 127 PRO A CA 1
ATOM 999 C C . PRO A 1 127 ? 46.254 -1.294 25.117 1.00 30.11 127 PRO A C 1
ATOM 1000 O O . PRO A 1 127 ? 45.743 -1.369 23.948 1.00 30.41 127 PRO A O 1
ATOM 1004 N N . HIS A 1 128 ? 45.574 -1.647 26.207 1.00 28.56 128 HIS A N 1
ATOM 1005 C CA . HIS A 1 128 ? 44.152 -1.960 26.104 1.00 27.52 128 HIS A CA 1
ATOM 1006 C C . HIS A 1 128 ? 43.321 -0.645 26.146 1.00 27.42 128 HIS A C 1
ATOM 1007 O O . HIS A 1 128 ? 43.659 0.314 26.888 1.00 27.35 128 HIS A O 1
ATOM 1014 N N . MET A 1 129 ? 42.255 -0.604 25.354 1.00 25.60 129 MET A N 1
ATOM 1015 C CA . MET A 1 129 ? 41.399 0.559 25.202 1.00 26.62 129 MET A CA 1
ATOM 1016 C C . MET A 1 129 ? 40.082 0.207 25.873 1.00 26.48 129 MET A C 1
ATOM 1017 O O . MET A 1 129 ? 39.584 -0.905 25.646 1.00 27.42 129 MET A O 1
ATOM 1022 N N . GLY A 1 130 ? 39.523 1.140 26.663 1.00 26.03 130 GLY A N 1
ATOM 1023 C CA . GLY A 1 130 ? 38.322 0.893 27.476 1.00 27.40 130 GLY A CA 1
ATOM 1024 C C . GLY A 1 130 ? 36.984 1.185 26.798 1.00 28.71 130 GLY A C 1
ATOM 1025 O O . GLY A 1 130 ? 36.820 1.076 25.581 1.00 29.96 130 GLY A O 1
ATOM 1026 N N . GLY A 1 131 ? 36.023 1.562 27.624 1.00 28.83 131 GLY A N 1
ATOM 1027 C CA . GLY A 1 131 ? 34.624 1.619 27.241 1.00 28.71 131 GLY A CA 1
ATOM 1028 C C . GLY A 1 131 ? 34.105 2.921 26.634 1.00 29.22 131 GLY A C 1
ATOM 1029 O O . GLY A 1 131 ? 32.947 2.953 26.195 1.00 28.77 131 GLY A O 1
ATOM 1030 N N . TYR A 1 132 ? 34.928 3.988 26.576 1.00 28.51 132 TYR A N 1
ATOM 1031 C CA . TYR A 1 132 ? 34.484 5.192 25.863 1.00 28.35 132 TYR A CA 1
ATOM 1032 C C . TYR A 1 132 ? 34.704 4.912 24.375 1.00 29.07 132 TYR A C 1
ATOM 1033 O O . TYR A 1 132 ? 35.472 5.620 23.702 1.00 29.65 132 TYR A O 1
ATOM 1042 N N . SER A 1 133 ? 34.003 3.906 23.840 1.00 29.35 133 SER A N 1
ATOM 1043 C CA . SER A 1 133 ? 34.243 3.484 22.453 1.00 30.64 133 SER A CA 1
ATOM 1044 C C . SER A 1 133 ? 33.065 2.668 21.970 1.00 30.63 133 SER A C 1
ATOM 1045 O O . SER A 1 133 ? 32.191 2.376 22.774 1.00 30.97 133 SER A O 1
ATOM 1048 N N . ASN A 1 134 ? 32.992 2.393 20.660 1.00 31.22 134 ASN A N 1
ATOM 1049 C CA . ASN A 1 134 ? 31.810 1.711 20.114 1.00 31.68 134 ASN A CA 1
ATOM 1050 C C . ASN A 1 134 ? 31.807 0.187 20.304 1.00 30.39 134 ASN A C 1
ATOM 1051 O O . ASN A 1 134 ? 30.754 -0.458 20.149 1.00 30.51 134 ASN A O 1
ATOM 1056 N N . ASN A 1 135 ? 32.954 -0.383 20.671 1.00 29.34 135 ASN A N 1
ATOM 1057 C CA . ASN A 1 135 ? 33.054 -1.822 20.827 1.00 29.88 135 ASN A CA 1
ATOM 1058 C C . ASN A 1 135 ? 34.267 -2.271 21.647 1.00 29.66 135 ASN A C 1
ATOM 1059 O O . ASN A 1 135 ? 35.211 -1.491 21.922 1.00 30.23 135 ASN A O 1
ATOM 1064 N N . ILE A 1 136 ? 34.269 -3.537 22.009 1.00 30.05 136 ILE A N 1
ATOM 1065 C CA . ILE A 1 136 ? 35.372 -4.100 22.781 1.00 28.98 136 ILE A CA 1
ATOM 1066 C C . ILE A 1 136 ? 35.393 -5.607 22.538 1.00 30.57 136 ILE A C 1
ATOM 1067 O O . ILE A 1 136 ? 34.327 -6.210 22.295 1.00 30.85 136 ILE A O 1
ATOM 1072 N N . VAL A 1 137 ? 36.593 -6.195 22.545 1.00 29.66 137 VAL A N 1
ATOM 1073 C CA . VAL A 1 137 ? 36.760 -7.617 22.283 1.00 29.75 137 VAL A CA 1
ATOM 1074 C C . VAL A 1 137 ? 37.295 -8.214 23.613 1.00 29.08 137 VAL A C 1
ATOM 1075 O O . VAL A 1 137 ? 38.334 -7.797 24.083 1.00 28.88 137 VAL A O 1
ATOM 1079 N N . VAL A 1 138 ? 36.567 -9.139 24.195 1.00 27.13 138 VAL A N 1
ATOM 1080 C CA . VAL A 1 138 ? 36.861 -9.611 25.520 1.00 26.79 138 VAL A CA 1
ATOM 1081 C C . VAL A 1 138 ? 36.735 -11.141 25.536 1.00 27.14 138 VAL A C 1
ATOM 1082 O O . VAL A 1 138 ? 35.836 -11.703 24.920 1.00 27.35 138 VAL A O 1
ATOM 1086 N N . ASP A 1 139 ? 37.668 -11.780 26.229 1.00 27.72 139 ASP A N 1
ATOM 1087 C CA . ASP A 1 139 ? 37.612 -13.223 26.498 1.00 28.90 139 ASP A CA 1
ATOM 1088 C C . ASP A 1 139 ? 36.338 -13.534 27.271 1.00 28.68 139 ASP A C 1
ATOM 1089 O O . ASP A 1 139 ? 35.984 -12.797 28.185 1.00 26.95 139 ASP A O 1
ATOM 1094 N N . GLU A 1 140 ? 35.687 -14.652 26.956 1.00 29.78 140 GLU A N 1
ATOM 1095 C CA . GLU A 1 140 ? 34.326 -14.848 27.407 1.00 31.19 140 GLU A CA 1
ATOM 1096 C C . GLU A 1 140 ? 34.257 -15.033 28.926 1.00 31.14 140 GLU A C 1
ATOM 1097 O O . GLU A 1 140 ? 33.206 -14.768 29.568 1.00 30.85 140 GLU A O 1
ATOM 1103 N N . ASN A 1 141 ? 35.361 -15.482 29.505 1.00 30.22 141 ASN A N 1
ATOM 1104 C CA . ASN A 1 141 ? 35.413 -15.689 30.976 1.00 29.39 141 ASN A CA 1
ATOM 1105 C C . ASN A 1 141 ? 35.415 -14.419 31.772 1.00 28.44 141 ASN A C 1
ATOM 1106 O O . ASN A 1 141 ? 35.333 -14.475 32.986 1.00 30.38 141 ASN A O 1
ATOM 1111 N N . TYR A 1 142 ? 35.521 -13.278 31.091 1.00 27.82 142 TYR A N 1
ATOM 1112 C CA . TYR A 1 142 ? 35.543 -11.961 31.736 1.00 27.96 142 TYR A CA 1
ATOM 1113 C C . TYR A 1 142 ? 34.299 -11.141 31.436 1.00 28.09 142 TYR A C 1
ATOM 1114 O O . TYR A 1 142 ? 34.270 -9.948 31.755 1.00 27.77 142 TYR A O 1
ATOM 1123 N N . VAL A 1 143 ? 33.298 -11.780 30.817 1.00 27.65 143 VAL A N 1
ATOM 1124 C CA . VAL A 1 143 ? 32.057 -11.116 30.411 1.00 27.58 143 VAL A CA 1
ATOM 1125 C C . VAL A 1 143 ? 30.874 -11.497 31.334 1.00 28.83 143 VAL A C 1
ATOM 1126 O O . VAL A 1 143 ? 30.638 -12.688 31.648 1.00 29.25 143 VAL A O 1
ATOM 1130 N N . ILE A 1 144 ? 30.121 -10.494 31.754 1.00 27.47 144 ILE A N 1
ATOM 1131 C CA . ILE A 1 144 ? 28.987 -10.708 32.647 1.00 27.84 144 ILE A CA 1
ATOM 1132 C C . ILE A 1 144 ? 27.664 -10.821 31.868 1.00 29.94 144 ILE A C 1
ATOM 1133 O O . ILE A 1 144 ? 27.366 -10.005 30.986 1.00 29.91 144 ILE A O 1
ATOM 1138 N N . SER A 1 145 ? 26.902 -11.852 32.206 1.00 30.57 145 SER A N 1
ATOM 1139 C CA . SER A 1 145 ? 25.596 -12.086 31.670 1.00 32.48 145 SER A CA 1
ATOM 1140 C C . SER A 1 145 ? 24.566 -11.121 32.296 1.00 33.12 145 SER A C 1
ATOM 1141 O O . SER A 1 145 ? 24.462 -11.025 33.517 1.00 33.29 145 SER A O 1
ATOM 1144 N N . VAL A 1 146 ? 23.817 -10.398 31.458 1.00 33.38 146 VAL A N 1
ATOM 1145 C CA . VAL A 1 146 ? 22.875 -9.374 31.925 1.00 33.08 146 VAL A CA 1
ATOM 1146 C C . VAL A 1 146 ? 21.503 -9.703 31.400 1.00 34.73 146 VAL A C 1
ATOM 1147 O O . VAL A 1 146 ? 21.368 -9.975 30.192 1.00 35.50 146 VAL A O 1
ATOM 1151 N N . ASP A 1 147 ? 20.474 -9.674 32.260 1.00 35.80 147 ASP A N 1
ATOM 1152 C CA . ASP A 1 147 ? 19.091 -9.991 31.798 1.00 37.82 147 ASP A CA 1
ATOM 1153 C C . ASP A 1 147 ? 18.719 -9.123 30.559 1.00 38.22 147 ASP A C 1
ATOM 1154 O O . ASP A 1 147 ? 18.892 -7.891 30.577 1.00 37.02 147 ASP A O 1
ATOM 1159 N N . LYS A 1 148 ? 18.239 -9.763 29.487 1.00 39.59 148 LYS A N 1
ATOM 1160 C CA . LYS A 1 148 ? 18.065 -9.070 28.210 1.00 41.07 148 LYS A CA 1
ATOM 1161 C C . LYS A 1 148 ? 17.117 -7.867 28.279 1.00 41.94 148 LYS A C 1
ATOM 1162 O O . LYS A 1 148 ? 17.164 -7.000 27.439 1.00 42.44 148 LYS A O 1
ATOM 1168 N N . ASN A 1 149 ? 16.276 -7.833 29.305 1.00 42.92 149 ASN A N 1
ATOM 1169 C CA . ASN A 1 149 ? 15.294 -6.791 29.498 1.00 44.33 149 ASN A CA 1
ATOM 1170 C C . ASN A 1 149 ? 15.620 -5.813 30.613 1.00 43.86 149 ASN A C 1
ATOM 1171 O O . ASN A 1 149 ? 14.773 -4.979 30.908 1.00 44.74 149 ASN A O 1
ATOM 1176 N N . ALA A 1 150 ? 16.792 -5.933 31.249 1.00 41.49 150 ALA A N 1
ATOM 1177 C CA . ALA A 1 150 ? 17.197 -5.005 32.331 1.00 41.17 150 ALA A CA 1
ATOM 1178 C C . ALA A 1 150 ? 17.500 -3.620 31.721 1.00 41.34 150 ALA A C 1
ATOM 1179 O O . ALA A 1 150 ? 17.908 -3.562 30.552 1.00 41.62 150 ALA A O 1
ATOM 1181 N N . PRO A 1 151 ? 17.342 -2.518 32.490 1.00 40.79 151 PRO A N 1
ATOM 1182 C CA . PRO A 1 151 ? 17.600 -1.190 31.869 1.00 40.51 151 PRO A CA 1
ATOM 1183 C C . PRO A 1 151 ? 19.100 -0.920 31.674 1.00 38.69 151 PRO A C 1
ATOM 1184 O O . PRO A 1 151 ? 19.821 -0.648 32.621 1.00 37.41 151 PRO A O 1
ATOM 1188 N N . LEU A 1 152 ? 19.556 -0.976 30.436 1.00 38.83 152 LEU A N 1
ATOM 1189 C CA . LEU A 1 152 ? 20.996 -1.104 30.220 1.00 38.67 152 LEU A CA 1
ATOM 1190 C C . LEU A 1 152 ? 21.853 0.081 30.663 1.00 37.38 152 LEU A C 1
ATOM 1191 O O . LEU A 1 152 ? 23.031 -0.105 31.055 1.00 35.36 152 LEU A O 1
ATOM 1196 N N . GLU A 1 153 ? 21.260 1.278 30.605 1.00 37.48 153 GLU A N 1
ATOM 1197 C CA . GLU A 1 153 ? 21.966 2.496 31.037 1.00 36.88 153 GLU A CA 1
ATOM 1198 C C . GLU A 1 153 ? 22.210 2.437 32.519 1.00 35.87 153 GLU A C 1
ATOM 1199 O O . GLU A 1 153 ? 23.263 2.869 32.974 1.00 35.64 153 GLU A O 1
ATOM 1205 N N . LYS A 1 154 ? 21.260 1.887 33.278 1.00 35.64 154 LYS A N 1
ATOM 1206 C CA . LYS A 1 154 ? 21.503 1.703 34.737 1.00 34.99 154 LYS A CA 1
ATOM 1207 C C . LYS A 1 154 ? 22.355 0.468 35.060 1.00 32.88 154 LYS A C 1
ATOM 1208 O O . LYS A 1 154 ? 22.973 0.413 36.099 1.00 32.47 154 LYS A O 1
ATOM 1214 N N . VAL A 1 155 ? 22.387 -0.529 34.183 1.00 32.47 155 VAL A N 1
ATOM 1215 C CA . VAL A 1 155 ? 23.312 -1.693 34.392 1.00 30.37 155 VAL A CA 1
ATOM 1216 C C . VAL A 1 155 ? 24.768 -1.306 34.307 1.00 29.99 155 VAL A C 1
ATOM 1217 O O . VAL A 1 155 ? 25.585 -1.857 35.051 1.00 31.17 155 VAL A O 1
ATOM 1221 N N . ALA A 1 156 ? 25.137 -0.379 33.421 1.00 29.02 156 ALA A N 1
ATOM 1222 C CA . ALA A 1 156 ? 26.554 -0.193 33.137 1.00 28.55 156 ALA A CA 1
ATOM 1223 C C . ALA A 1 156 ? 27.390 0.080 34.389 1.00 26.82 156 ALA A C 1
ATOM 1224 O O . ALA A 1 156 ? 28.439 -0.535 34.575 1.00 27.40 156 ALA A O 1
ATOM 1226 N N . PRO A 1 157 ? 26.920 0.979 35.270 1.00 27.56 157 PRO A N 1
ATOM 1227 C CA . PRO A 1 157 ? 27.778 1.272 36.421 1.00 26.72 157 PRO A CA 1
ATOM 1228 C C . PRO A 1 157 ? 27.818 0.217 37.486 1.00 26.92 157 PRO A C 1
ATOM 1229 O O . PRO A 1 157 ? 28.692 0.243 38.325 1.00 28.80 157 PRO A O 1
ATOM 1233 N N . LEU A 1 158 ? 26.880 -0.710 37.485 1.00 27.85 158 LEU A N 1
ATOM 1234 C CA . LEU A 1 158 ? 27.038 -1.914 38.316 1.00 27.85 158 LEU A CA 1
ATOM 1235 C C . LEU A 1 158 ? 28.397 -2.641 38.154 1.00 27.47 158 LEU A C 1
ATOM 1236 O O . LEU A 1 158 ? 28.947 -3.225 39.134 1.00 25.85 158 LEU A O 1
ATOM 1241 N N . LEU A 1 159 ? 28.903 -2.619 36.915 1.00 26.44 159 LEU A N 1
ATOM 1242 C CA . LEU A 1 159 ? 30.127 -3.324 36.547 1.00 26.83 159 LEU A CA 1
ATOM 1243 C C . LEU A 1 159 ? 31.363 -2.780 37.257 1.00 26.96 159 LEU A C 1
ATOM 1244 O O . LEU A 1 159 ? 32.390 -3.430 37.317 1.00 27.36 159 LEU A O 1
ATOM 1249 N N . CYS A 1 160 ? 31.292 -1.571 37.791 1.00 27.06 160 CYS A N 1
ATOM 1250 C CA . CYS A 1 160 ? 32.377 -1.200 38.654 1.00 27.04 160 CYS A CA 1
ATOM 1251 C C . CYS A 1 160 ? 31.885 -0.614 39.966 1.00 27.35 160 CYS A C 1
ATOM 1252 O O . CYS A 1 160 ? 32.281 -1.102 41.025 1.00 27.52 160 CYS A O 1
ATOM 1255 N N . ALA A 1 161 ? 31.039 0.429 39.915 1.00 26.92 161 ALA A N 1
ATOM 1256 C CA . ALA A 1 161 ? 30.575 1.025 41.168 1.00 26.95 161 ALA A CA 1
ATOM 1257 C C . ALA A 1 161 ? 29.779 -0.046 41.946 1.00 27.65 161 ALA A C 1
ATOM 1258 O O . ALA A 1 161 ? 29.802 -0.116 43.176 1.00 27.04 161 ALA A O 1
ATOM 1260 N N . GLY A 1 162 ? 29.053 -0.877 41.217 1.00 26.97 162 GLY A N 1
ATOM 1261 C CA . GLY A 1 162 ? 28.230 -1.903 41.892 1.00 26.99 162 GLY A CA 1
ATOM 1262 C C . GLY A 1 162 ? 29.085 -2.895 42.671 1.00 26.00 162 GLY A C 1
ATOM 1263 O O . GLY A 1 162 ? 28.959 -3.022 43.878 1.00 25.97 162 GLY A O 1
ATOM 1264 N N . ILE A 1 163 ? 29.970 -3.604 41.985 1.00 27.04 163 ILE A N 1
ATOM 1265 C CA . ILE A 1 163 ? 30.729 -4.703 42.628 1.00 25.63 163 ILE A CA 1
ATOM 1266 C C . ILE A 1 163 ? 31.649 -4.205 43.713 1.00 26.10 163 ILE A C 1
ATOM 1267 O O . ILE A 1 163 ? 31.822 -4.837 44.765 1.00 25.80 163 ILE A O 1
ATOM 1272 N N . THR A 1 164 ? 32.177 -3.004 43.492 1.00 26.29 164 THR A N 1
ATOM 1273 C CA . THR A 1 164 ? 33.193 -2.480 44.355 1.00 25.78 164 THR A CA 1
ATOM 1274 C C . THR A 1 164 ? 32.608 -2.181 45.742 1.00 26.79 164 THR A C 1
ATOM 1275 O O . THR A 1 164 ? 33.352 -2.195 46.751 1.00 25.32 164 THR A O 1
ATOM 1279 N N . THR A 1 165 ? 31.303 -1.906 45.801 1.00 25.58 165 THR A N 1
ATOM 1280 C CA . THR A 1 165 ? 30.727 -1.501 47.070 1.00 26.42 165 THR A CA 1
ATOM 1281 C C . THR A 1 165 ? 30.015 -2.732 47.652 1.00 26.58 165 THR A C 1
ATOM 1282 O O . THR A 1 165 ? 30.015 -2.962 48.866 1.00 26.98 165 THR A O 1
ATOM 1286 N N . TYR A 1 166 ? 29.420 -3.521 46.768 1.00 25.69 166 TYR A N 1
ATOM 1287 C CA . TYR A 1 166 ? 28.695 -4.757 47.139 1.00 26.25 166 TYR A CA 1
ATOM 1288 C C . TYR A 1 166 ? 29.642 -5.754 47.807 1.00 25.19 166 TYR A C 1
ATOM 1289 O O . TYR A 1 166 ? 29.299 -6.403 48.810 1.00 25.95 166 TYR A O 1
ATOM 1298 N N . SER A 1 167 ? 30.856 -5.845 47.279 1.00 25.99 167 SER A N 1
ATOM 1299 C CA . SER A 1 167 ? 31.815 -6.842 47.771 1.00 25.44 167 SER A CA 1
ATOM 1300 C C . SER A 1 167 ? 32.208 -6.663 49.262 1.00 25.93 167 SER A C 1
ATOM 1301 O O . SER A 1 167 ? 32.127 -7.620 50.041 1.00 26.16 167 SER A O 1
ATOM 1304 N N . PRO A 1 168 ? 32.619 -5.441 49.665 1.00 25.70 168 PRO A N 1
ATOM 1305 C CA . PRO A 1 168 ? 32.988 -5.278 51.087 1.00 25.67 168 PRO A CA 1
ATOM 1306 C C . PRO A 1 168 ? 31.775 -5.354 52.013 1.00 26.35 168 PRO A C 1
ATOM 1307 O O . PRO A 1 168 ? 31.905 -5.815 53.167 1.00 27.49 168 PRO A O 1
ATOM 1311 N N . LEU A 1 169 ? 30.614 -4.929 51.545 1.00 25.77 169 LEU A N 1
ATOM 1312 C CA . LEU A 1 169 ? 29.407 -5.098 52.377 1.00 26.87 169 LEU A CA 1
ATOM 1313 C C . LEU A 1 169 ? 29.156 -6.569 52.698 1.00 26.23 169 LEU A C 1
ATOM 1314 O O . LEU A 1 169 ? 28.860 -6.900 53.843 1.00 26.06 169 LEU A O 1
ATOM 1319 N N . LYS A 1 170 ? 29.254 -7.429 51.685 1.00 26.65 170 LYS A N 1
ATOM 1320 C CA . LYS A 1 170 ? 29.151 -8.891 51.881 1.00 27.90 170 LYS A CA 1
ATOM 1321 C C . LYS A 1 170 ? 30.293 -9.412 52.734 1.00 27.82 170 LYS A C 1
ATOM 1322 O O . LYS A 1 170 ? 30.083 -10.273 53.590 1.00 27.45 170 LYS A O 1
ATOM 1328 N N . PHE A 1 171 ? 31.506 -8.928 52.458 1.00 26.99 171 PHE A N 1
ATOM 1329 C CA . PHE A 1 171 ? 32.721 -9.477 53.123 1.00 27.04 171 PHE A CA 1
ATOM 1330 C C . PHE A 1 171 ? 32.609 -9.192 54.620 1.00 26.26 171 PHE A C 1
ATOM 1331 O O . PHE A 1 171 ? 32.981 -10.025 55.433 1.00 26.55 171 PHE A O 1
ATOM 1339 N N . SER A 1 172 ? 32.073 -8.027 54.967 1.00 26.17 172 SER A N 1
ATOM 1340 C CA . SER A 1 172 ? 31.922 -7.623 56.375 1.00 27.20 172 SER A CA 1
ATOM 1341 C C . SER A 1 172 ? 30.559 -8.054 56.963 1.00 28.61 172 SER A C 1
ATOM 1342 O O . SER A 1 172 ? 30.261 -7.687 58.100 1.00 27.72 172 SER A O 1
ATOM 1345 N N . LYS A 1 173 ? 29.745 -8.816 56.192 1.00 30.04 173 LYS A N 1
ATOM 1346 C CA . LYS A 1 173 ? 28.448 -9.361 56.674 1.00 30.68 173 LYS A CA 1
ATOM 1347 C C . LYS A 1 173 ? 27.512 -8.268 57.224 1.00 31.06 173 LYS A C 1
ATOM 1348 O O . LYS A 1 173 ? 26.841 -8.441 58.224 1.00 30.69 173 LYS A O 1
ATOM 1354 N N . VAL A 1 174 ? 27.453 -7.144 56.529 1.00 29.71 174 VAL A N 1
ATOM 1355 C CA . VAL A 1 174 ? 26.443 -6.153 56.819 1.00 29.60 174 VAL A CA 1
ATOM 1356 C C . VAL A 1 174 ? 25.082 -6.813 56.700 1.00 30.62 174 VAL A C 1
ATOM 1357 O O . VAL A 1 174 ? 24.850 -7.569 55.780 1.00 31.41 174 VAL A O 1
ATOM 1361 N N . THR A 1 175 ? 24.175 -6.507 57.613 1.00 31.33 175 THR A N 1
ATOM 1362 C CA . THR A 1 175 ? 22.897 -7.212 57.694 1.00 32.21 175 THR A CA 1
ATOM 1363 C C . THR A 1 175 ? 21.858 -6.297 58.397 1.00 33.66 175 THR A C 1
ATOM 1364 O O . THR A 1 175 ? 22.143 -5.141 58.682 1.00 32.56 175 THR A O 1
ATOM 1368 N N . LYS A 1 176 ? 20.654 -6.811 58.667 1.00 35.28 176 LYS A N 1
ATOM 1369 C CA . LYS A 1 176 ? 19.593 -6.005 59.301 1.00 35.90 176 LYS A CA 1
ATOM 1370 C C . LYS A 1 176 ? 20.051 -5.409 60.634 1.00 35.47 176 LYS A C 1
ATOM 1371 O O . LYS A 1 176 ? 20.547 -6.126 61.506 1.00 35.52 176 LYS A O 1
ATOM 1377 N N . GLY A 1 177 ? 19.932 -4.090 60.769 1.00 34.63 177 GLY A N 1
ATOM 1378 C CA . GLY A 1 177 ? 20.306 -3.417 61.983 1.00 34.42 177 GLY A CA 1
ATOM 1379 C C . GLY A 1 177 ? 21.777 -3.017 62.028 1.00 34.37 177 GLY A C 1
ATOM 1380 O O . GLY A 1 177 ? 22.180 -2.274 62.911 1.00 34.27 177 GLY A O 1
ATOM 1381 N N . THR A 1 178 ? 22.616 -3.513 61.119 1.00 33.31 178 THR A N 1
ATOM 1382 C CA . THR A 1 178 ? 24.017 -3.004 61.080 1.00 31.62 178 THR A CA 1
ATOM 1383 C C . THR A 1 178 ? 24.013 -1.474 60.899 1.00 31.65 178 THR A C 1
ATOM 1384 O O . THR A 1 178 ? 23.271 -0.935 60.041 1.00 32.59 178 THR A O 1
ATOM 1388 N N . LYS A 1 179 ? 24.810 -0.763 61.692 1.00 30.51 179 LYS A N 1
ATOM 1389 C CA . LYS A 1 179 ? 24.965 0.676 61.490 1.00 30.04 179 LYS A CA 1
ATOM 1390 C C . LYS A 1 179 ? 26.096 0.895 60.516 1.00 29.05 179 LYS A C 1
ATOM 1391 O O . LYS A 1 179 ? 27.229 0.609 60.836 1.00 28.50 179 LYS A O 1
ATOM 1397 N N . VAL A 1 180 ? 25.768 1.396 59.332 1.00 28.43 180 VAL A N 1
ATOM 1398 C CA . VAL A 1 180 ? 26.679 1.568 58.240 1.00 27.09 180 VAL A CA 1
ATOM 1399 C C . VAL A 1 180 ? 26.862 3.024 57.952 1.00 28.24 180 VAL A C 1
ATOM 1400 O O . VAL A 1 180 ? 25.848 3.782 57.832 1.00 29.98 180 VAL A O 1
ATOM 1404 N N . GLY A 1 181 ? 28.130 3.418 57.790 1.00 26.78 181 GLY A N 1
ATOM 1405 C CA . GLY A 1 181 ? 28.487 4.764 57.308 1.00 26.32 181 GLY A CA 1
ATOM 1406 C C . GLY A 1 181 ? 29.067 4.678 55.878 1.00 26.34 181 GLY A C 1
ATOM 1407 O O . GLY A 1 181 ? 29.753 3.712 55.518 1.00 25.72 181 GLY A O 1
ATOM 1408 N N . VAL A 1 182 ? 28.739 5.660 55.034 1.00 26.26 182 VAL A N 1
ATOM 1409 C CA . VAL A 1 182 ? 29.275 5.724 53.691 1.00 25.09 182 VAL A CA 1
ATOM 1410 C C . VAL A 1 182 ? 29.879 7.115 53.527 1.00 26.20 182 VAL A C 1
ATOM 1411 O O . VAL A 1 182 ? 29.150 8.137 53.697 1.00 25.81 182 VAL A O 1
ATOM 1415 N N . ALA A 1 183 ? 31.180 7.188 53.203 1.00 25.35 183 ALA A N 1
ATOM 1416 C CA . ALA A 1 183 ? 31.839 8.483 53.116 1.00 24.94 183 ALA A CA 1
ATOM 1417 C C . ALA A 1 183 ? 32.074 8.799 51.640 1.00 25.48 183 ALA A C 1
ATOM 1418 O O . ALA A 1 183 ? 32.625 7.975 50.905 1.00 24.11 183 ALA A O 1
ATOM 1420 N N . GLY A 1 184 ? 31.651 9.978 51.215 1.00 25.24 184 GLY A N 1
ATOM 1421 C CA . GLY A 1 184 ? 31.736 10.356 49.820 1.00 26.51 184 GLY A CA 1
ATOM 1422 C C . GLY A 1 184 ? 30.507 9.817 49.122 1.00 27.61 184 GLY A C 1
ATOM 1423 O O . GLY A 1 184 ? 30.406 8.606 48.837 1.00 28.81 184 GLY A O 1
ATOM 1424 N N . PHE A 1 185 ? 29.560 10.716 48.862 1.00 28.66 185 PHE A N 1
ATOM 1425 C CA . PHE A 1 185 ? 28.247 10.374 48.332 1.00 28.74 185 PHE A CA 1
ATOM 1426 C C . PHE A 1 185 ? 28.126 10.596 46.803 1.00 28.95 185 PHE A C 1
ATOM 1427 O O . PHE A 1 185 ? 27.326 11.386 46.331 1.00 28.28 185 PHE A O 1
ATOM 1435 N N . GLY A 1 186 ? 28.921 9.860 46.044 1.00 28.42 186 GLY A N 1
ATOM 1436 C CA . GLY A 1 186 ? 29.048 10.086 44.612 1.00 28.98 186 GLY A CA 1
ATOM 1437 C C . GLY A 1 186 ? 28.630 8.793 43.948 1.00 29.26 186 GLY A C 1
ATOM 1438 O O . GLY A 1 186 ? 27.664 8.161 44.351 1.00 30.94 186 GLY A O 1
ATOM 1439 N N . GLY A 1 187 ? 29.353 8.372 42.941 1.00 28.46 187 GLY A N 1
ATOM 1440 C CA . GLY A 1 187 ? 28.949 7.178 42.231 1.00 29.41 187 GLY A CA 1
ATOM 1441 C C . GLY A 1 187 ? 28.998 5.910 43.078 1.00 28.31 187 GLY A C 1
ATOM 1442 O O . GLY A 1 187 ? 28.008 5.204 43.145 1.00 27.82 187 GLY A O 1
ATOM 1443 N N . LEU A 1 188 ? 30.149 5.604 43.687 1.00 27.52 188 LEU A N 1
ATOM 1444 C CA . LEU A 1 188 ? 30.228 4.424 44.513 1.00 27.71 188 LEU A CA 1
ATOM 1445 C C . LEU A 1 188 ? 29.383 4.672 45.779 1.00 27.92 188 LEU A C 1
ATOM 1446 O O . LEU A 1 188 ? 28.717 3.757 46.269 1.00 27.39 188 LEU A O 1
ATOM 1451 N N . GLY A 1 189 ? 29.402 5.905 46.299 1.00 28.61 189 GLY A N 1
ATOM 1452 C CA . GLY A 1 189 ? 28.741 6.213 47.600 1.00 28.06 189 GLY A CA 1
ATOM 1453 C C . GLY A 1 189 ? 27.271 5.896 47.493 1.00 29.12 189 GLY A C 1
ATOM 1454 O O . GLY A 1 189 ? 26.681 5.250 48.369 1.00 29.64 189 GLY A O 1
ATOM 1455 N N . SER A 1 190 ? 26.671 6.279 46.368 1.00 29.72 190 SER A N 1
ATOM 1456 C CA . SER A 1 190 ? 25.218 6.050 46.253 1.00 30.17 190 SER A CA 1
ATOM 1457 C C . SER A 1 190 ? 24.881 4.574 46.111 1.00 29.68 190 SER A C 1
ATOM 1458 O O . SER A 1 190 ? 23.887 4.125 46.706 1.00 30.91 190 SER A O 1
ATOM 1461 N N . MET A 1 191 ? 25.697 3.821 45.358 1.00 29.05 191 MET A N 1
ATOM 1462 C CA . MET A 1 191 ? 25.494 2.362 45.267 1.00 28.67 191 MET A CA 1
ATOM 1463 C C . MET A 1 191 ? 25.611 1.759 46.646 1.00 27.56 191 MET A C 1
ATOM 1464 O O . MET A 1 191 ? 24.822 0.894 47.012 1.00 29.03 191 MET A O 1
ATOM 1469 N N . ALA A 1 192 ? 26.644 2.164 47.382 1.00 25.74 192 ALA A N 1
ATOM 1470 C CA . ALA A 1 192 ? 26.858 1.612 48.699 1.00 26.60 192 ALA A CA 1
ATOM 1471 C C . ALA A 1 192 ? 25.650 1.882 49.622 1.00 27.12 192 ALA A C 1
ATOM 1472 O O . ALA A 1 192 ? 25.198 0.986 50.315 1.00 28.22 192 ALA A O 1
ATOM 1474 N N . VAL A 1 193 ? 25.123 3.105 49.605 1.00 28.33 193 VAL A N 1
ATOM 1475 C CA . VAL A 1 193 ? 23.884 3.399 50.316 1.00 30.34 193 VAL A CA 1
ATOM 1476 C C . VAL A 1 193 ? 22.729 2.463 49.940 1.00 31.55 193 VAL A C 1
ATOM 1477 O O . VAL A 1 193 ? 22.040 1.929 50.807 1.00 32.88 193 VAL A O 1
ATOM 1481 N N . LYS A 1 194 ? 22.502 2.293 48.645 1.00 32.49 194 LYS A N 1
ATOM 1482 C CA . LYS A 1 194 ? 21.353 1.534 48.141 1.00 32.46 194 LYS A CA 1
ATOM 1483 C C . LYS A 1 194 ? 21.444 0.032 48.530 1.00 32.68 194 LYS A C 1
ATOM 1484 O O . LYS A 1 194 ? 20.461 -0.552 48.979 1.00 33.83 194 LYS A O 1
ATOM 1490 N N . TYR A 1 195 ? 22.618 -0.572 48.364 1.00 30.52 195 TYR A N 1
ATOM 1491 C CA . TYR A 1 195 ? 22.886 -1.912 48.887 1.00 30.31 195 TYR A CA 1
ATOM 1492 C C . TYR A 1 195 ? 22.678 -2.025 50.388 1.00 31.01 195 TYR A C 1
ATOM 1493 O O . TYR A 1 195 ? 22.052 -2.999 50.878 1.00 33.11 195 TYR A O 1
ATOM 1502 N N . ALA A 1 196 ? 23.214 -1.064 51.139 1.00 29.79 196 ALA A N 1
ATOM 1503 C CA . ALA A 1 196 ? 23.184 -1.203 52.578 1.00 28.52 196 ALA A CA 1
ATOM 1504 C C . ALA A 1 196 ? 21.728 -1.097 53.000 1.00 30.34 196 ALA A C 1
ATOM 1505 O O . ALA A 1 196 ? 21.240 -1.864 53.817 1.00 30.25 196 ALA A O 1
ATOM 1507 N N . VAL A 1 197 ? 21.027 -0.119 52.443 1.00 30.80 197 VAL A N 1
ATOM 1508 C CA . VAL A 1 197 ? 19.627 0.020 52.741 1.00 32.26 197 VAL A CA 1
ATOM 1509 C C . VAL A 1 197 ? 18.867 -1.259 52.393 1.00 33.68 197 VAL A C 1
ATOM 1510 O O . VAL A 1 197 ? 18.092 -1.731 53.214 1.00 34.28 197 VAL A O 1
ATOM 1514 N N . ALA A 1 198 ? 19.122 -1.832 51.203 1.00 34.15 198 ALA A N 1
ATOM 1515 C CA . ALA A 1 198 ? 18.429 -3.064 50.748 1.00 35.73 198 ALA A CA 1
ATOM 1516 C C . ALA A 1 198 ? 18.730 -4.237 51.685 1.00 36.69 198 ALA A C 1
ATOM 1517 O O . ALA A 1 198 ? 17.903 -5.150 51.849 1.00 37.70 198 ALA A O 1
ATOM 1519 N N . MET A 1 199 ? 19.895 -4.175 52.320 1.00 36.07 199 MET A N 1
ATOM 1520 C CA . MET A 1 199 ? 20.354 -5.202 53.243 1.00 36.43 199 MET A CA 1
ATOM 1521 C C . MET A 1 199 ? 19.812 -5.005 54.640 1.00 36.42 199 MET A C 1
ATOM 1522 O O . MET A 1 199 ? 20.113 -5.813 55.540 1.00 36.84 199 MET A O 1
ATOM 1527 N N . GLY A 1 200 ? 18.990 -3.950 54.823 1.00 35.97 200 GLY A N 1
ATOM 1528 C CA . GLY A 1 200 ? 18.386 -3.653 56.123 1.00 33.45 200 GLY A CA 1
ATOM 1529 C C . GLY A 1 200 ? 19.307 -2.947 57.115 1.00 32.69 200 GLY A C 1
ATOM 1530 O O . GLY A 1 200 ? 19.082 -2.958 58.341 1.00 32.44 200 GLY A O 1
ATOM 1531 N N . ALA A 1 201 ? 20.347 -2.302 56.625 1.00 30.79 201 ALA A N 1
ATOM 1532 C CA . ALA A 1 201 ? 21.240 -1.588 57.550 1.00 31.02 201 ALA A CA 1
ATOM 1533 C C . ALA A 1 201 ? 20.653 -0.216 57.918 1.00 32.11 201 ALA A C 1
ATOM 1534 O O . ALA A 1 201 ? 19.740 0.274 57.274 1.00 32.11 201 ALA A O 1
ATOM 1536 N N . GLU A 1 202 ? 21.197 0.414 58.945 1.00 32.35 202 GLU A N 1
ATOM 1537 C CA . GLU A 1 202 ? 20.822 1.784 59.269 1.00 33.25 202 GLU A CA 1
ATOM 1538 C C . GLU A 1 202 ? 21.961 2.656 58.721 1.00 32.33 202 GLU A C 1
ATOM 1539 O O . GLU A 1 202 ? 23.110 2.491 59.115 1.00 30.86 202 GLU A O 1
ATOM 1545 N N . VAL A 1 203 ? 21.640 3.575 57.805 1.00 31.42 203 VAL A N 1
ATOM 1546 C CA . VAL A 1 203 ? 22.678 4.142 56.956 1.00 30.59 203 VAL A CA 1
ATOM 1547 C C . VAL A 1 203 ? 22.908 5.589 57.284 1.00 31.29 203 VAL A C 1
ATOM 1548 O O . VAL A 1 203 ? 21.946 6.330 57.449 1.00 31.37 203 VAL A O 1
ATOM 1552 N N . SER A 1 204 ? 24.195 5.938 57.472 1.00 30.97 204 SER A N 1
ATOM 1553 C CA . SER A 1 204 ? 24.654 7.326 57.583 1.00 31.20 204 SER A CA 1
ATOM 1554 C C . SER A 1 204 ? 25.549 7.674 56.390 1.00 30.82 204 SER A C 1
ATOM 1555 O O . SER A 1 204 ? 26.414 6.880 55.981 1.00 28.81 204 SER A O 1
ATOM 1558 N N . VAL A 1 205 ? 25.328 8.879 55.848 1.00 31.59 205 VAL A N 1
ATOM 1559 C CA . VAL A 1 205 ? 26.156 9.411 54.756 1.00 30.94 205 VAL A CA 1
ATOM 1560 C C . VAL A 1 205 ? 27.020 10.558 55.237 1.00 30.99 205 VAL A C 1
ATOM 1561 O O . VAL A 1 205 ? 26.549 11.395 56.003 1.00 31.04 205 VAL A O 1
ATOM 1565 N N . PHE A 1 206 ? 28.244 10.621 54.720 1.00 30.33 206 PHE A N 1
ATOM 1566 C CA . PHE A 1 206 ? 29.210 11.700 55.055 1.00 30.38 206 PHE A CA 1
ATOM 1567 C C . PHE A 1 206 ? 29.573 12.363 53.722 1.00 30.15 206 PHE A C 1
ATOM 1568 O O . PHE A 1 206 ? 30.118 11.723 52.824 1.00 28.92 206 PHE A O 1
ATOM 1576 N N . ALA A 1 207 ? 29.218 13.639 53.602 1.00 30.88 207 ALA A N 1
ATOM 1577 C CA . ALA A 1 207 ? 29.531 14.444 52.438 1.00 30.84 207 ALA A CA 1
ATOM 1578 C C . ALA A 1 207 ? 30.258 15.708 52.886 1.00 31.27 207 ALA A C 1
ATOM 1579 O O . ALA A 1 207 ? 30.510 15.920 54.093 1.00 31.96 207 ALA A O 1
ATOM 1581 N N . ARG A 1 208 ? 30.535 16.571 51.914 1.00 31.56 208 ARG A N 1
ATOM 1582 C CA . ARG A 1 208 ? 31.130 17.883 52.183 1.00 33.00 208 ARG A CA 1
ATOM 1583 C C . ARG A 1 208 ? 30.114 19.026 52.301 1.00 34.27 208 ARG A C 1
ATOM 1584 O O . ARG A 1 208 ? 30.444 20.069 52.789 1.00 36.59 208 ARG A O 1
ATOM 1592 N N . ASN A 1 209 ? 28.907 18.860 51.791 1.00 34.61 209 ASN A N 1
ATOM 1593 C CA . ASN A 1 209 ? 27.844 19.838 52.014 1.00 37.13 209 ASN A CA 1
ATOM 1594 C C . ASN A 1 209 ? 26.565 19.077 51.840 1.00 37.36 209 ASN A C 1
ATOM 1595 O O . ASN A 1 209 ? 26.571 17.867 51.457 1.00 35.13 209 ASN A O 1
ATOM 1600 N N . GLU A 1 210 ? 25.482 19.827 51.973 1.00 38.56 210 GLU A N 1
ATOM 1601 C CA . GLU A 1 210 ? 24.130 19.290 52.025 1.00 40.63 210 GLU A CA 1
ATOM 1602 C C . GLU A 1 210 ? 23.390 19.278 50.675 1.00 41.62 210 GLU A C 1
ATOM 1603 O O . GLU A 1 210 ? 22.187 18.987 50.658 1.00 42.16 210 GLU A O 1
ATOM 1609 N N . HIS A 1 211 ? 24.072 19.601 49.563 1.00 41.89 211 HIS A N 1
ATOM 1610 C CA . HIS A 1 211 ? 23.372 19.745 48.276 1.00 42.52 211 HIS A CA 1
ATOM 1611 C C . HIS A 1 211 ? 22.550 18.504 48.000 1.00 41.98 211 HIS A C 1
ATOM 1612 O O . HIS A 1 211 ? 21.464 18.595 47.470 1.00 43.40 211 HIS A O 1
ATOM 1619 N N . LYS A 1 212 ? 23.056 17.329 48.355 1.00 40.72 212 LYS A N 1
ATOM 1620 C CA . LYS A 1 212 ? 22.318 16.102 48.035 1.00 40.37 212 LYS A CA 1
ATOM 1621 C C . LYS A 1 212 ? 21.633 15.444 49.259 1.00 40.25 212 LYS A C 1
ATOM 1622 O O . LYS A 1 212 ? 21.294 14.242 49.233 1.00 40.77 212 LYS A O 1
ATOM 1628 N N . LYS A 1 213 ? 21.444 16.219 50.324 1.00 40.06 213 LYS A N 1
ATOM 1629 C CA . LYS A 1 213 ? 20.794 15.706 51.534 1.00 40.11 213 LYS A CA 1
ATOM 1630 C C . LYS A 1 213 ? 19.410 15.085 51.261 1.00 40.87 213 LYS A C 1
ATOM 1631 O O . LYS A 1 213 ? 19.161 13.929 51.670 1.00 40.59 213 LYS A O 1
ATOM 1637 N N . GLN A 1 214 ? 18.546 15.807 50.537 1.00 41.72 214 GLN A N 1
ATOM 1638 C CA . GLN A 1 214 ? 17.243 15.277 50.135 1.00 43.22 214 GLN A CA 1
ATOM 1639 C C . GLN A 1 214 ? 17.310 13.997 49.334 1.00 42.46 214 GLN A C 1
ATOM 1640 O O . GLN A 1 214 ? 16.468 13.118 49.501 1.00 42.69 214 GLN A O 1
ATOM 1646 N N . ASP A 1 215 ? 18.291 13.868 48.452 1.00 41.75 215 ASP A N 1
ATOM 1647 C CA . ASP A 1 215 ? 18.448 12.565 47.759 1.00 41.04 215 ASP A CA 1
ATOM 1648 C C . ASP A 1 215 ? 18.808 11.408 48.699 1.00 39.13 215 ASP A C 1
ATOM 1649 O O . ASP A 1 215 ? 18.247 10.328 48.570 1.00 38.92 215 ASP A O 1
ATOM 1654 N N . ALA A 1 216 ? 19.721 11.645 49.638 1.00 37.53 216 ALA A N 1
ATOM 1655 C CA . ALA A 1 216 ? 20.034 10.649 50.659 1.00 37.28 216 ALA A CA 1
ATOM 1656 C C . ALA A 1 216 ? 18.738 10.204 51.338 1.00 37.95 216 ALA A C 1
ATOM 1657 O O . ALA A 1 216 ? 18.474 9.009 51.498 1.00 36.87 216 ALA A O 1
ATOM 1659 N N . LEU A 1 217 ? 17.930 11.192 51.709 1.00 39.28 217 LEU A N 1
ATOM 1660 C CA . LEU A 1 217 ? 16.696 10.945 52.438 1.00 41.41 217 LEU A CA 1
ATOM 1661 C C . LEU A 1 217 ? 15.751 10.097 51.591 1.00 41.79 217 LEU A C 1
ATOM 1662 O O . LEU A 1 217 ? 15.204 9.115 52.073 1.00 42.07 217 LEU A O 1
ATOM 1667 N N . SER A 1 218 ? 15.639 10.439 50.319 1.00 42.28 218 SER A N 1
ATOM 1668 C CA . SER A 1 218 ? 14.941 9.616 49.333 1.00 44.09 218 SER A CA 1
ATOM 1669 C C . SER A 1 218 ? 15.367 8.151 49.326 1.00 42.64 218 SER A C 1
ATOM 1670 O O . SER A 1 218 ? 14.550 7.260 49.083 1.00 43.57 218 SER A O 1
ATOM 1673 N N . MET A 1 219 ? 16.652 7.899 49.506 1.00 40.20 219 MET A N 1
ATOM 1674 C CA . MET A 1 219 ? 17.137 6.530 49.355 1.00 39.21 219 MET A CA 1
ATOM 1675 C C . MET A 1 219 ? 16.957 5.740 50.640 1.00 38.30 219 MET A C 1
ATOM 1676 O O . MET A 1 219 ? 17.383 4.601 50.729 1.00 37.96 219 MET A O 1
ATOM 1681 N N . GLY A 1 220 ? 16.371 6.365 51.651 1.00 38.63 220 GLY A N 1
ATOM 1682 C CA . GLY A 1 220 ? 16.215 5.734 52.952 1.00 37.58 220 GLY A CA 1
ATOM 1683 C C . GLY A 1 220 ? 17.362 5.994 53.931 1.00 36.68 220 GLY A C 1
ATOM 1684 O O . GLY A 1 220 ? 17.436 5.343 54.954 1.00 37.25 220 GLY A O 1
ATOM 1685 N N . VAL A 1 221 ? 18.203 6.990 53.673 1.00 35.90 221 VAL A N 1
ATOM 1686 C CA . VAL A 1 221 ? 19.284 7.333 54.591 1.00 34.83 221 VAL A CA 1
ATOM 1687 C C . VAL A 1 221 ? 18.741 7.870 55.929 1.00 36.77 221 VAL A C 1
ATOM 1688 O O . VAL A 1 221 ? 17.843 8.737 55.955 1.00 37.28 221 VAL A O 1
ATOM 1692 N N . LYS A 1 222 ? 19.299 7.362 57.029 1.00 35.78 222 LYS A N 1
ATOM 1693 C CA . LYS A 1 222 ? 18.879 7.783 58.373 1.00 37.77 222 LYS A CA 1
ATOM 1694 C C . LYS A 1 222 ? 19.617 9.016 58.928 1.00 37.51 222 LYS A C 1
ATOM 1695 O O . LYS A 1 222 ? 18.998 9.812 59.596 1.00 38.65 222 LYS A O 1
ATOM 1701 N N . HIS A 1 223 ? 20.918 9.180 58.686 1.00 35.32 223 HIS A N 1
ATOM 1702 C CA . HIS A 1 223 ? 21.623 10.377 59.169 1.00 35.47 223 HIS A CA 1
ATOM 1703 C C . HIS A 1 223 ? 22.531 10.935 58.071 1.00 35.39 223 HIS A C 1
ATOM 1704 O O . HIS A 1 223 ? 23.152 10.174 57.334 1.00 34.08 223 HIS A O 1
ATOM 1711 N N . PHE A 1 224 ? 22.627 12.258 57.968 1.00 35.50 224 PHE A N 1
ATOM 1712 C CA . PHE A 1 224 ? 23.448 12.871 56.924 1.00 33.87 224 PHE A CA 1
ATOM 1713 C C . PHE A 1 224 ? 24.375 13.857 57.615 1.00 33.82 224 PHE A C 1
ATOM 1714 O O . PHE A 1 224 ? 23.912 14.684 58.371 1.00 34.64 224 PHE A O 1
ATOM 1722 N N . TYR A 1 225 ? 25.679 13.719 57.403 1.00 32.77 225 TYR A N 1
ATOM 1723 C CA . TYR A 1 225 ? 26.654 14.622 58.001 1.00 32.72 225 TYR A CA 1
ATOM 1724 C C . TYR A 1 225 ? 27.486 15.325 56.937 1.00 32.82 225 TYR A C 1
ATOM 1725 O O . TYR A 1 225 ? 27.727 14.783 55.852 1.00 30.78 225 TYR A O 1
ATOM 1734 N N . THR A 1 226 ? 28.009 16.498 57.290 1.00 33.65 226 THR A N 1
ATOM 1735 C CA . THR A 1 226 ? 28.935 17.215 56.404 1.00 33.50 226 THR A CA 1
ATOM 1736 C C . THR A 1 226 ? 30.306 17.237 57.058 1.00 33.69 226 THR A C 1
ATOM 1737 O O . THR A 1 226 ? 31.222 17.848 56.578 1.00 33.59 226 THR A O 1
ATOM 1741 N N . ASP A 1 227 ? 30.446 16.559 58.188 1.00 34.00 227 ASP A N 1
ATOM 1742 C CA . ASP A 1 227 ? 31.766 16.413 58.814 1.00 35.54 227 ASP A CA 1
ATOM 1743 C C . ASP A 1 227 ? 31.725 15.188 59.689 1.00 34.91 227 ASP A C 1
ATOM 1744 O O . ASP A 1 227 ? 30.765 15.036 60.428 1.00 36.70 227 ASP A O 1
ATOM 1749 N N . PRO A 1 228 ? 32.761 14.328 59.636 1.00 35.02 228 PRO A N 1
ATOM 1750 C CA . PRO A 1 228 ? 32.732 13.107 60.487 1.00 34.64 228 PRO A CA 1
ATOM 1751 C C . PRO A 1 228 ? 32.642 13.386 61.980 1.00 34.80 228 PRO A C 1
ATOM 1752 O O . PRO A 1 228 ? 32.107 12.557 62.719 1.00 35.23 228 PRO A O 1
ATOM 1756 N N . LYS A 1 229 ? 33.155 14.532 62.419 1.00 36.11 229 LYS A N 1
ATOM 1757 C CA . LYS A 1 229 ? 33.047 14.939 63.821 1.00 37.34 229 LYS A CA 1
ATOM 1758 C C . LYS A 1 229 ? 31.590 15.223 64.239 1.00 36.50 229 LYS A C 1
ATOM 1759 O O . LYS A 1 229 ? 31.286 15.308 65.402 1.00 35.79 229 LYS A O 1
ATOM 1765 N N . GLN A 1 230 ? 30.698 15.402 63.279 1.00 36.02 230 GLN A N 1
ATOM 1766 C CA . GLN A 1 230 ? 29.277 15.560 63.608 1.00 36.87 230 GLN A CA 1
ATOM 1767 C C . GLN A 1 230 ? 28.635 14.298 64.123 1.00 36.50 230 GLN A C 1
ATOM 1768 O O . GLN A 1 230 ? 27.632 14.385 64.776 1.00 38.72 230 GLN A O 1
ATOM 1774 N N . CYS A 1 231 ? 29.210 13.132 63.845 1.00 35.14 231 CYS A N 1
ATOM 1775 C CA . CYS A 1 231 ? 28.543 11.866 64.120 1.00 35.11 231 CYS A CA 1
ATOM 1776 C C . CYS A 1 231 ? 28.793 11.455 65.588 1.00 36.64 231 CYS A C 1
ATOM 1777 O O . CYS A 1 231 ? 29.940 11.231 65.970 1.00 37.27 231 CYS A O 1
ATOM 1780 N N . LYS A 1 232 ? 27.733 11.389 66.387 1.00 38.41 232 LYS A N 1
ATOM 1781 C CA . LYS A 1 232 ? 27.800 11.108 67.829 1.00 40.32 232 LYS A CA 1
ATOM 1782 C C . LYS A 1 232 ? 27.479 9.677 68.216 1.00 40.99 232 LYS A C 1
ATOM 1783 O O . LYS A 1 232 ? 27.083 9.426 69.341 1.00 44.13 232 LYS A O 1
ATOM 1789 N N . GLU A 1 233 ? 27.557 8.735 67.314 1.00 39.89 233 GLU A N 1
ATOM 1790 C CA . GLU A 1 233 ? 27.261 7.387 67.702 1.00 39.15 233 GLU A CA 1
ATOM 1791 C C . GLU A 1 233 ? 28.288 6.490 67.044 1.00 37.82 233 GLU A C 1
ATOM 1792 O O . GLU A 1 233 ? 28.971 6.891 66.095 1.00 37.46 233 GLU A O 1
ATOM 1798 N N . GLU A 1 234 ? 28.417 5.285 67.551 1.00 36.85 234 GLU A N 1
ATOM 1799 C CA . GLU A 1 234 ? 29.358 4.355 66.998 1.00 36.56 234 GLU A CA 1
ATOM 1800 C C . GLU A 1 234 ? 28.779 3.590 65.857 1.00 35.64 234 GLU A C 1
ATOM 1801 O O . GLU A 1 234 ? 27.613 3.241 65.892 1.00 36.47 234 GLU A O 1
ATOM 1807 N N . LEU A 1 235 ? 29.606 3.282 64.856 1.00 33.75 235 LEU A N 1
ATOM 1808 C CA . LEU A 1 235 ? 29.135 2.589 63.663 1.00 31.84 235 LEU A CA 1
ATOM 1809 C C . LEU A 1 235 ? 29.769 1.222 63.611 1.00 31.30 235 LEU A C 1
ATOM 1810 O O . LEU A 1 235 ? 30.898 1.041 64.018 1.00 30.66 235 LEU A O 1
ATOM 1815 N N . ASP A 1 236 ? 29.031 0.250 63.099 1.00 30.68 236 ASP A N 1
ATOM 1816 C CA . ASP A 1 236 ? 29.564 -1.076 62.940 1.00 29.02 236 ASP A CA 1
ATOM 1817 C C . ASP A 1 236 ? 30.476 -1.164 61.699 1.00 28.36 236 ASP A C 1
ATOM 1818 O O . ASP A 1 236 ? 31.403 -1.960 61.676 1.00 25.93 236 ASP A O 1
ATOM 1823 N N . PHE A 1 237 ? 30.164 -0.391 60.657 1.00 26.15 237 PHE A N 1
ATOM 1824 C CA . PHE A 1 237 ? 30.841 -0.610 59.390 1.00 26.80 237 PHE A CA 1
ATOM 1825 C C . PHE A 1 237 ? 30.897 0.726 58.694 1.00 26.48 237 PHE A C 1
ATOM 1826 O O . PHE A 1 237 ? 29.886 1.457 58.696 1.00 27.88 237 PHE A O 1
ATOM 1834 N N . ILE A 1 238 ? 32.055 1.107 58.169 1.00 25.61 238 ILE A N 1
ATOM 1835 C CA . ILE A 1 238 ? 32.111 2.324 57.335 1.00 25.53 238 ILE A CA 1
ATOM 1836 C C . ILE A 1 238 ? 32.800 1.969 56.048 1.00 25.85 238 ILE A C 1
ATOM 1837 O O . ILE A 1 238 ? 33.794 1.245 56.069 1.00 24.71 238 ILE A O 1
ATOM 1842 N N . ILE A 1 239 ? 32.252 2.451 54.917 1.00 25.50 239 ILE A N 1
ATOM 1843 C CA . ILE A 1 239 ? 32.970 2.308 53.645 1.00 24.34 239 ILE A CA 1
ATOM 1844 C C . ILE A 1 239 ? 33.341 3.676 53.154 1.00 24.75 239 ILE A C 1
ATOM 1845 O O . ILE A 1 239 ? 32.484 4.541 52.983 1.00 25.45 239 ILE A O 1
ATOM 1850 N N . SER A 1 240 ? 34.625 3.901 52.982 1.00 24.69 240 SER A N 1
ATOM 1851 C CA . SER A 1 240 ? 35.027 5.215 52.453 1.00 24.45 240 SER A CA 1
ATOM 1852 C C . SER A 1 240 ? 35.356 5.190 50.940 1.00 24.52 240 SER A C 1
ATOM 1853 O O . SER A 1 240 ? 36.270 4.466 50.481 1.00 21.49 240 SER A O 1
ATOM 1856 N N . THR A 1 241 ? 34.603 5.990 50.187 1.00 24.89 241 THR A N 1
ATOM 1857 C CA . THR A 1 241 ? 34.800 6.169 48.731 1.00 25.55 241 THR A CA 1
ATOM 1858 C C . THR A 1 241 ? 35.532 7.488 48.410 1.00 26.13 241 THR A C 1
ATOM 1859 O O . THR A 1 241 ? 35.655 7.867 47.250 1.00 26.63 241 THR A O 1
ATOM 1863 N N . ILE A 1 242 ? 36.054 8.169 49.429 1.00 26.36 242 ILE A N 1
ATOM 1864 C CA . ILE A 1 242 ? 36.610 9.512 49.202 1.00 26.18 242 ILE A CA 1
ATOM 1865 C C . ILE A 1 242 ? 37.824 9.523 48.216 1.00 26.68 242 ILE A C 1
ATOM 1866 O O . ILE A 1 242 ? 38.803 8.777 48.408 1.00 25.66 242 ILE A O 1
ATOM 1871 N N . PRO A 1 243 ? 37.750 10.348 47.138 1.00 26.99 243 PRO A N 1
ATOM 1872 C CA . PRO A 1 243 ? 38.863 10.460 46.131 1.00 27.06 243 PRO A CA 1
ATOM 1873 C C . PRO A 1 243 ? 39.716 11.741 46.313 1.00 27.70 243 PRO A C 1
ATOM 1874 O O . PRO A 1 243 ? 40.424 12.128 45.411 1.00 28.55 243 PRO A O 1
ATOM 1878 N N . THR A 1 244 ? 39.622 12.400 47.471 1.00 28.55 244 THR A N 1
ATOM 1879 C CA . THR A 1 244 ? 40.434 13.568 47.785 1.00 30.34 244 THR A CA 1
ATOM 1880 C C . THR A 1 244 ? 41.107 13.342 49.135 1.00 31.28 244 THR A C 1
ATOM 1881 O O . THR A 1 244 ? 40.865 12.301 49.806 1.00 29.92 244 THR A O 1
ATOM 1885 N N . HIS A 1 245 ? 41.944 14.306 49.544 1.00 30.62 245 HIS A N 1
ATOM 1886 C CA . HIS A 1 245 ? 42.715 14.122 50.764 1.00 30.80 245 HIS A CA 1
ATOM 1887 C C . HIS A 1 245 ? 41.800 14.159 51.942 1.00 30.32 245 HIS A C 1
ATOM 1888 O O . HIS A 1 245 ? 40.915 14.961 51.985 1.00 29.17 245 HIS A O 1
ATOM 1895 N N . TYR A 1 246 ? 41.966 13.259 52.887 1.00 29.94 246 TYR A N 1
ATOM 1896 C CA . TYR A 1 246 ? 41.327 13.462 54.177 1.00 30.67 246 TYR A CA 1
ATOM 1897 C C . TYR A 1 246 ? 42.115 12.720 55.235 1.00 30.67 246 TYR A C 1
ATOM 1898 O O . TYR A 1 246 ? 43.131 12.133 54.936 1.00 28.93 246 TYR A O 1
ATOM 1907 N N . ASP A 1 247 ? 41.615 12.763 56.470 1.00 30.40 247 ASP A N 1
ATOM 1908 C CA . ASP A 1 247 ? 42.268 12.174 57.617 1.00 30.36 247 ASP A CA 1
ATOM 1909 C C . ASP A 1 247 ? 41.533 10.880 57.970 1.00 29.66 247 ASP A C 1
ATOM 1910 O O . ASP A 1 247 ? 40.454 10.918 58.576 1.00 28.71 247 ASP A O 1
ATOM 1915 N N . LEU A 1 248 ? 42.146 9.737 57.662 1.00 28.18 248 LEU A N 1
ATOM 1916 C CA . LEU A 1 248 ? 41.524 8.480 58.013 1.00 27.21 248 LEU A CA 1
ATOM 1917 C C . LEU A 1 248 ? 41.096 8.364 59.467 1.00 27.09 248 LEU A C 1
ATOM 1918 O O . LEU A 1 248 ? 40.131 7.642 59.757 1.00 26.63 248 LEU A O 1
ATOM 1923 N N . LYS A 1 249 ? 41.805 9.036 60.376 1.00 26.29 249 LYS A N 1
ATOM 1924 C CA . LYS A 1 249 ? 41.495 8.887 61.814 1.00 27.87 249 LYS A CA 1
ATOM 1925 C C . LYS A 1 249 ? 40.077 9.387 62.153 1.00 28.61 249 LYS A C 1
ATOM 1926 O O . LYS A 1 249 ? 39.467 8.855 63.072 1.00 27.48 249 LYS A O 1
ATOM 1932 N N . ASP A 1 250 ? 39.581 10.402 61.412 1.00 28.25 250 ASP A N 1
ATOM 1933 C CA . ASP A 1 250 ? 38.221 10.934 61.615 1.00 29.77 250 ASP A CA 1
ATOM 1934 C C . ASP A 1 250 ? 37.163 9.868 61.411 1.00 29.12 250 ASP A C 1
ATOM 1935 O O . ASP A 1 250 ? 36.130 9.906 62.052 1.00 28.90 250 ASP A O 1
ATOM 1940 N N . TYR A 1 251 ? 37.427 8.922 60.510 1.00 28.77 251 TYR A N 1
ATOM 1941 C CA . TYR A 1 251 ? 36.468 7.829 60.283 1.00 27.25 251 TYR A CA 1
ATOM 1942 C C . TYR A 1 251 ? 36.712 6.651 61.208 1.00 27.80 251 TYR A C 1
ATOM 1943 O O . TYR A 1 251 ? 35.743 6.086 61.726 1.00 27.31 251 TYR A O 1
ATOM 1952 N N . LEU A 1 252 ? 37.987 6.280 61.398 1.00 27.22 252 LEU A N 1
ATOM 1953 C CA . LEU A 1 252 ? 38.358 5.124 62.231 1.00 26.53 252 LEU A CA 1
ATOM 1954 C C . LEU A 1 252 ? 37.786 5.304 63.651 1.00 27.39 252 LEU A C 1
ATOM 1955 O O . LEU A 1 252 ? 37.243 4.375 64.248 1.00 27.12 252 LEU A O 1
ATOM 1960 N N . LYS A 1 253 ? 37.846 6.524 64.154 1.00 27.59 253 LYS A N 1
ATOM 1961 C CA . LYS A 1 253 ? 37.423 6.766 65.511 1.00 29.32 253 LYS A CA 1
ATOM 1962 C C . LYS A 1 253 ? 35.877 6.685 65.654 1.00 29.16 253 LYS A C 1
ATOM 1963 O O . LYS A 1 253 ? 35.391 6.599 66.765 1.00 28.75 253 LYS A O 1
ATOM 1969 N N . LEU A 1 254 ? 35.126 6.648 64.548 1.00 27.25 254 LEU A N 1
ATOM 1970 C CA . LEU A 1 254 ? 33.673 6.468 64.686 1.00 27.83 254 LEU A CA 1
ATOM 1971 C C . LEU A 1 254 ? 33.206 5.009 64.852 1.00 27.83 254 LEU A C 1
ATOM 1972 O O . LEU A 1 254 ? 32.016 4.732 65.149 1.00 28.64 254 LEU A O 1
ATOM 1977 N N . LEU A 1 255 ? 34.130 4.073 64.659 1.00 27.80 255 LEU A N 1
ATOM 1978 C CA . LEU A 1 255 ? 33.755 2.648 64.668 1.00 27.14 255 LEU A CA 1
ATOM 1979 C C . LEU A 1 255 ? 33.544 2.195 66.101 1.00 27.48 255 LEU A C 1
ATOM 1980 O O . LEU A 1 255 ? 34.264 2.600 67.015 1.00 24.74 255 LEU A O 1
ATOM 1985 N N . THR A 1 256 ? 32.546 1.357 66.294 1.00 27.92 256 THR A N 1
ATOM 1986 C CA . THR A 1 256 ? 32.410 0.722 67.596 1.00 30.03 256 THR A CA 1
ATOM 1987 C C . THR A 1 256 ? 33.611 -0.283 67.771 1.00 29.58 256 THR A C 1
ATOM 1988 O O . THR A 1 256 ? 34.389 -0.537 66.834 1.00 29.48 256 THR A O 1
ATOM 1992 N N . TYR A 1 257 ? 33.756 -0.832 68.956 1.00 29.73 257 TYR A N 1
ATOM 1993 C CA . TYR A 1 257 ? 34.696 -1.915 69.193 1.00 30.36 257 TYR A CA 1
ATOM 1994 C C . TYR A 1 257 ? 34.411 -3.124 68.269 1.00 29.93 257 TYR A C 1
ATOM 1995 O O . TYR A 1 257 ? 33.278 -3.548 68.122 1.00 29.93 257 TYR A O 1
ATOM 2004 N N . ASN A 1 258 ? 35.434 -3.649 67.632 1.00 29.16 258 ASN A N 1
ATOM 2005 C CA . ASN A 1 258 ? 35.270 -4.702 66.647 1.00 28.96 258 ASN A CA 1
ATOM 2006 C C . ASN A 1 258 ? 34.596 -4.244 65.333 1.00 28.71 258 ASN A C 1
ATOM 2007 O O . ASN A 1 258 ? 34.127 -5.103 64.545 1.00 27.27 258 ASN A O 1
ATOM 2012 N N . GLY A 1 259 ? 34.549 -2.919 65.102 1.00 27.28 259 GLY A N 1
ATOM 2013 C CA . GLY A 1 259 ? 33.939 -2.412 63.883 1.00 28.11 259 GLY A CA 1
ATOM 2014 C C . GLY A 1 259 ? 34.887 -2.516 62.687 1.00 28.49 259 GLY A C 1
ATOM 2015 O O . GLY A 1 259 ? 36.115 -2.694 62.877 1.00 28.82 259 GLY A O 1
ATOM 2016 N N . ASP A 1 260 ? 34.357 -2.370 61.466 1.00 27.21 260 ASP A N 1
ATOM 2017 C CA . ASP A 1 260 ? 35.206 -2.412 60.232 1.00 27.08 260 ASP A CA 1
ATOM 2018 C C . ASP A 1 260 ? 35.193 -1.119 59.440 1.00 26.94 260 ASP A C 1
ATOM 2019 O O . ASP A 1 260 ? 34.108 -0.589 59.134 1.00 27.88 260 ASP A O 1
ATOM 2024 N N . LEU A 1 261 ? 36.361 -0.640 59.042 1.00 25.48 261 LEU A N 1
ATOM 2025 C CA . LEU A 1 261 ? 36.433 0.451 58.073 1.00 24.79 261 LEU A CA 1
ATOM 2026 C C . LEU A 1 261 ? 36.957 -0.135 56.758 1.00 25.36 261 LEU A C 1
ATOM 2027 O O . LEU A 1 261 ? 38.086 -0.623 56.732 1.00 25.20 261 LEU A O 1
ATOM 2032 N N . ALA A 1 262 ? 36.147 -0.040 55.699 1.00 24.15 262 ALA A N 1
ATOM 2033 C CA . ALA A 1 262 ? 36.445 -0.612 54.395 1.00 24.53 262 ALA A CA 1
ATOM 2034 C C . ALA A 1 262 ? 36.866 0.525 53.447 1.00 23.86 262 ALA A C 1
ATOM 2035 O O . ALA A 1 262 ? 36.102 1.438 53.212 1.00 23.88 262 ALA A O 1
ATOM 2037 N N . LEU A 1 263 ? 38.106 0.461 52.942 1.00 24.32 263 LEU A N 1
ATOM 2038 C CA . LEU A 1 263 ? 38.668 1.524 52.082 1.00 24.49 263 LEU A CA 1
ATOM 2039 C C . LEU A 1 263 ? 38.539 1.149 50.613 1.00 24.33 263 LEU A C 1
ATOM 2040 O O . LEU A 1 263 ? 39.039 0.096 50.204 1.00 24.21 263 LEU A O 1
ATOM 2045 N N . VAL A 1 264 ? 37.871 1.980 49.830 1.00 24.25 264 VAL A N 1
ATOM 2046 C CA . VAL A 1 264 ? 37.869 1.777 48.368 1.00 24.74 264 VAL A CA 1
ATOM 2047 C C . VAL A 1 264 ? 38.346 3.005 47.595 1.00 24.65 264 VAL A C 1
ATOM 2048 O O . VAL A 1 264 ? 38.983 2.851 46.563 1.00 24.04 264 VAL A O 1
ATOM 2052 N N . GLY A 1 265 ? 38.081 4.194 48.133 1.00 24.93 265 GLY A N 1
ATOM 2053 C CA . GLY A 1 265 ? 38.483 5.459 47.472 1.00 25.15 265 GLY A CA 1
ATOM 2054 C C . GLY A 1 265 ? 39.994 5.568 47.369 1.00 25.46 265 GLY A C 1
ATOM 2055 O O . GLY A 1 265 ? 40.755 5.122 48.280 1.00 23.20 265 GLY A O 1
ATOM 2056 N N . LEU A 1 266 ? 40.446 6.134 46.252 1.00 26.53 266 LEU A N 1
ATOM 2057 C CA . LEU A 1 266 ? 41.878 6.218 45.935 1.00 27.03 266 LEU A CA 1
ATOM 2058 C C . LEU A 1 266 ? 42.195 7.625 45.464 1.00 27.83 266 LEU A C 1
ATOM 2059 O O . LEU A 1 266 ? 42.246 7.889 44.243 1.00 29.47 266 LEU A O 1
ATOM 2064 N N . PRO A 1 267 ? 42.409 8.546 46.406 1.00 27.43 267 PRO A N 1
ATOM 2065 C CA . PRO A 1 267 ? 42.828 9.945 46.080 1.00 27.17 267 PRO A CA 1
ATOM 2066 C C . PRO A 1 267 ? 44.184 9.925 45.314 1.00 27.84 267 PRO A C 1
ATOM 2067 O O . PRO A 1 267 ? 44.897 8.894 45.365 1.00 26.38 267 PRO A O 1
ATOM 2071 N N . PRO A 1 268 ? 44.575 11.058 44.664 1.00 27.61 268 PRO A N 1
ATOM 2072 C CA . PRO A 1 268 ? 45.882 11.071 43.987 1.00 28.31 268 PRO A CA 1
ATOM 2073 C C . PRO A 1 268 ? 46.974 10.582 44.943 1.00 28.74 268 PRO A C 1
ATOM 2074 O O . PRO A 1 268 ? 46.905 10.907 46.133 1.00 26.75 268 PRO A O 1
ATOM 2078 N N . VAL A 1 269 ? 47.941 9.796 44.448 1.00 30.12 269 VAL A N 1
ATOM 2079 C CA . VAL A 1 269 ? 48.928 9.140 45.363 1.00 32.24 269 VAL A CA 1
ATOM 2080 C C . VAL A 1 269 ? 49.744 10.094 46.174 1.00 34.08 269 VAL A C 1
ATOM 2081 O O . VAL A 1 269 ? 50.091 9.780 47.281 1.00 35.23 269 VAL A O 1
ATOM 2085 N N . GLU A 1 270 ? 50.055 11.255 45.630 1.00 34.95 270 GLU A N 1
ATOM 2086 C CA . GLU A 1 270 ? 50.793 12.234 46.400 1.00 37.85 270 GLU A CA 1
ATOM 2087 C C . GLU A 1 270 ? 50.039 12.706 47.674 1.00 36.55 270 GLU A C 1
ATOM 2088 O O . GLU A 1 270 ? 50.663 13.142 48.617 1.00 37.39 270 GLU A O 1
ATOM 2094 N N . VAL A 1 271 ? 48.722 12.647 47.715 1.00 34.60 271 VAL A N 1
ATOM 2095 C CA . VAL A 1 271 ? 48.016 13.093 48.936 1.00 34.44 271 VAL A CA 1
ATOM 2096 C C . VAL A 1 271 ? 47.224 11.937 49.572 1.00 34.32 271 VAL A C 1
ATOM 2097 O O . VAL A 1 271 ? 46.313 12.165 50.367 1.00 35.63 271 VAL A O 1
ATOM 2101 N N . ALA A 1 272 ? 47.543 10.695 49.228 1.00 33.24 272 ALA A N 1
ATOM 2102 C CA . ALA A 1 272 ? 46.819 9.531 49.794 1.00 31.47 272 ALA A CA 1
ATOM 2103 C C . ALA A 1 272 ? 46.961 9.513 51.340 1.00 30.39 272 ALA A C 1
ATOM 2104 O O . ALA A 1 272 ? 48.059 9.552 51.827 1.00 29.77 272 ALA A O 1
ATOM 2106 N N . PRO A 1 273 ? 45.841 9.478 52.100 1.00 29.29 273 PRO A N 1
ATOM 2107 C CA . PRO A 1 273 ? 45.984 9.419 53.565 1.00 29.00 273 PRO A CA 1
ATOM 2108 C C . PRO A 1 273 ? 46.597 8.100 54.019 1.00 26.69 273 PRO A C 1
ATOM 2109 O O . PRO A 1 273 ? 46.498 7.083 53.322 1.00 26.03 273 PRO A O 1
ATOM 2113 N N . VAL A 1 274 ? 47.254 8.149 55.161 1.00 25.53 274 VAL A N 1
ATOM 2114 C CA . VAL A 1 274 ? 47.876 6.962 55.781 1.00 25.48 274 VAL A CA 1
ATOM 2115 C C . VAL A 1 274 ? 47.404 6.768 57.236 1.00 26.35 274 VAL A C 1
ATOM 2116 O O . VAL A 1 274 ? 46.879 7.704 57.848 1.00 26.51 274 VAL A O 1
ATOM 2120 N N . LEU A 1 275 ? 47.625 5.584 57.811 1.00 25.46 275 LEU A N 1
ATOM 2121 C CA . LEU A 1 275 ? 47.487 5.459 59.246 1.00 25.65 275 LEU A CA 1
ATOM 2122 C C . LEU A 1 275 ? 48.778 4.909 59.763 1.00 26.47 275 LEU A C 1
ATOM 2123 O O . LEU A 1 275 ? 49.255 3.929 59.205 1.00 26.27 275 LEU A O 1
ATOM 2128 N N . SER A 1 276 ? 49.354 5.500 60.811 1.00 25.62 276 SER A N 1
ATOM 2129 C CA . SER A 1 276 ? 50.556 4.936 61.386 1.00 26.58 276 SER A CA 1
ATOM 2130 C C . SER A 1 276 ? 50.205 3.888 62.464 1.00 26.46 276 SER A C 1
ATOM 2131 O O . SER A 1 276 ? 49.048 3.795 62.936 1.00 25.24 276 SER A O 1
ATOM 2134 N N . VAL A 1 277 ? 51.210 3.133 62.907 1.00 27.70 277 VAL A N 1
ATOM 2135 C CA . VAL A 1 277 ? 50.999 2.224 64.041 1.00 29.13 277 VAL A CA 1
ATOM 2136 C C . VAL A 1 277 ? 50.412 2.938 65.274 1.00 28.92 277 VAL A C 1
ATOM 2137 O O . VAL A 1 277 ? 49.586 2.366 65.975 1.00 29.16 277 VAL A O 1
ATOM 2141 N N . PHE A 1 278 ? 50.862 4.176 65.538 1.00 28.52 278 PHE A N 1
ATOM 2142 C CA . PHE A 1 278 ? 50.371 4.998 66.663 1.00 28.99 278 PHE A CA 1
ATOM 2143 C C . PHE A 1 278 ? 48.869 5.253 66.544 1.00 27.75 278 PHE A C 1
ATOM 2144 O O . PHE A 1 278 ? 48.172 5.168 67.529 1.00 28.53 278 PHE A O 1
ATOM 2152 N N . ASP A 1 279 ? 48.398 5.531 65.335 1.00 25.69 279 ASP A N 1
ATOM 2153 C CA . ASP A 1 279 ? 46.986 5.754 65.062 1.00 25.25 279 ASP A CA 1
ATOM 2154 C C . ASP A 1 279 ? 46.175 4.525 65.361 1.00 24.97 279 ASP A C 1
ATOM 2155 O O . ASP A 1 279 ? 45.155 4.625 66.001 1.00 24.43 279 ASP A O 1
ATOM 2160 N N . PHE A 1 280 ? 46.613 3.353 64.875 1.00 24.50 280 PHE A N 1
ATOM 2161 C CA . PHE A 1 280 ? 45.850 2.167 65.115 1.00 24.34 280 PHE A CA 1
ATOM 2162 C C . PHE A 1 280 ? 45.728 1.875 66.604 1.00 25.40 280 PHE A C 1
ATOM 2163 O O . PHE A 1 280 ? 44.669 1.450 67.054 1.00 25.92 280 PHE A O 1
ATOM 2171 N N . ILE A 1 281 ? 46.829 2.024 67.342 1.00 26.12 281 ILE A N 1
ATOM 2172 C CA . ILE A 1 281 ? 46.869 1.670 68.741 1.00 26.28 281 ILE A CA 1
ATOM 2173 C C . ILE A 1 281 ? 46.017 2.683 69.596 1.00 28.55 281 ILE A C 1
ATOM 2174 O O . ILE A 1 281 ? 45.283 2.268 70.503 1.00 27.60 281 ILE A O 1
ATOM 2179 N N . HIS A 1 282 ? 46.164 3.986 69.322 1.00 28.32 282 HIS A N 1
ATOM 2180 C CA . HIS A 1 282 ? 45.395 5.043 69.982 1.00 29.89 282 HIS A CA 1
ATOM 2181 C C . HIS A 1 282 ? 43.921 4.777 69.734 1.00 27.88 282 HIS A C 1
ATOM 2182 O O . HIS A 1 282 ? 43.140 4.961 70.608 1.00 27.46 282 HIS A O 1
ATOM 2189 N N . LEU A 1 283 ? 43.579 4.283 68.551 1.00 27.16 283 LEU A N 1
ATOM 2190 C CA . LEU A 1 283 ? 42.196 3.978 68.233 1.00 27.46 283 LEU A CA 1
ATOM 2191 C C . LEU A 1 283 ? 42.006 2.466 68.177 1.00 26.83 283 LEU A C 1
ATOM 2192 O O . LEU A 1 283 ? 41.603 1.934 67.170 1.00 25.16 283 LEU A O 1
ATOM 2197 N N . GLY A 1 284 ? 42.273 1.784 69.291 1.00 26.27 284 GLY A N 1
ATOM 2198 C CA . GLY A 1 284 ? 42.377 0.332 69.256 1.00 27.65 284 GLY A CA 1
ATOM 2199 C C . GLY A 1 284 ? 41.099 -0.450 68.987 1.00 26.20 284 GLY A C 1
ATOM 2200 O O . GLY A 1 284 ? 39.992 0.061 69.143 1.00 24.27 284 GLY A O 1
ATOM 2201 N N . ASN A 1 285 ? 41.269 -1.699 68.568 1.00 25.98 285 ASN A N 1
ATOM 2202 C CA . ASN A 1 285 ? 40.130 -2.651 68.399 1.00 26.18 285 ASN A CA 1
ATOM 2203 C C . ASN A 1 285 ? 39.149 -2.299 67.285 1.00 25.39 285 ASN A C 1
ATOM 2204 O O . ASN A 1 285 ? 37.972 -2.688 67.348 1.00 26.76 285 ASN A O 1
ATOM 2209 N N . ARG A 1 286 ? 39.623 -1.561 66.285 1.00 24.39 286 ARG A N 1
ATOM 2210 C CA . ARG A 1 286 ? 38.780 -1.146 65.182 1.00 25.03 286 ARG A CA 1
ATOM 2211 C C . ARG A 1 286 ? 39.561 -1.514 63.924 1.00 25.01 286 ARG A C 1
ATOM 2212 O O . ARG A 1 286 ? 40.722 -1.090 63.729 1.00 25.94 286 ARG A O 1
ATOM 2220 N N . LYS A 1 287 ? 38.966 -2.343 63.097 1.00 24.98 287 LYS A N 1
ATOM 2221 C CA . LYS A 1 287 ? 39.723 -2.973 62.033 1.00 25.50 287 LYS A CA 1
ATOM 2222 C C . LYS A 1 287 ? 39.577 -2.181 60.760 1.00 25.46 287 LYS A C 1
ATOM 2223 O O . LYS A 1 287 ? 38.501 -1.631 60.463 1.00 26.13 287 LYS A O 1
ATOM 2229 N N . VAL A 1 288 ? 40.671 -2.124 60.000 1.00 25.93 288 VAL A N 1
ATOM 2230 C CA . VAL A 1 288 ? 40.710 -1.451 58.680 1.00 23.43 288 VAL A CA 1
ATOM 2231 C C . VAL A 1 288 ? 41.157 -2.467 57.632 1.00 24.69 288 VAL A C 1
ATOM 2232 O O . VAL A 1 288 ? 42.083 -3.284 57.903 1.00 25.99 288 VAL A O 1
ATOM 2236 N N . TYR A 1 289 ? 40.516 -2.441 56.454 1.00 24.08 289 TYR A N 1
ATOM 2237 C CA . TYR A 1 289 ? 41.017 -3.208 55.285 1.00 24.72 289 TYR A CA 1
ATOM 2238 C C . TYR A 1 289 ? 40.644 -2.459 54.017 1.00 24.15 289 TYR A C 1
ATOM 2239 O O . TYR A 1 289 ? 39.725 -1.595 54.051 1.00 23.13 289 TYR A O 1
ATOM 2248 N N . GLY A 1 290 ? 41.340 -2.788 52.919 1.00 24.90 290 GLY A N 1
ATOM 2249 C CA . GLY A 1 290 ? 41.007 -2.252 51.557 1.00 24.14 290 GLY A CA 1
ATOM 2250 C C . GLY A 1 290 ? 40.240 -3.294 50.737 1.00 24.24 290 GLY A C 1
ATOM 2251 O O . GLY A 1 290 ? 40.312 -4.486 51.027 1.00 23.40 290 GLY A O 1
ATOM 2252 N N . SER A 1 291 ? 39.457 -2.852 49.760 1.00 24.19 291 SER A N 1
ATOM 2253 C CA . SER A 1 291 ? 38.778 -3.784 48.848 1.00 25.24 291 SER A CA 1
ATOM 2254 C C . SER A 1 291 ? 39.040 -3.288 47.443 1.00 25.29 291 SER A C 1
ATOM 2255 O O . SER A 1 291 ? 39.051 -2.050 47.185 1.00 24.10 291 SER A O 1
ATOM 2258 N N . LEU A 1 292 ? 39.376 -4.233 46.581 1.00 25.04 292 LEU A N 1
ATOM 2259 C CA . LEU A 1 292 ? 39.596 -3.962 45.181 1.00 25.75 292 LEU A CA 1
ATOM 2260 C C . LEU A 1 292 ? 38.534 -4.627 44.283 1.00 26.39 292 LEU A C 1
ATOM 2261 O O . LEU A 1 292 ? 38.522 -5.885 44.193 1.00 25.07 292 LEU A O 1
ATOM 2266 N N . ILE A 1 293 ? 37.686 -3.793 43.614 1.00 25.97 293 ILE A N 1
ATOM 2267 C CA . ILE A 1 293 ? 36.638 -4.274 42.660 1.00 26.82 293 ILE A CA 1
ATOM 2268 C C . ILE A 1 293 ? 36.020 -5.543 43.227 1.00 25.79 293 ILE A C 1
ATOM 2269 O O . ILE A 1 293 ? 35.613 -5.550 44.384 1.00 26.89 293 ILE A O 1
ATOM 2274 N N . GLY A 1 294 ? 36.050 -6.622 42.432 1.00 24.61 294 GLY A N 1
ATOM 2275 C CA . GLY A 1 294 ? 35.535 -7.969 42.787 1.00 24.17 294 GLY A CA 1
ATOM 2276 C C . GLY A 1 294 ? 35.978 -8.918 41.682 1.00 24.38 294 GLY A C 1
ATOM 2277 O O . GLY A 1 294 ? 36.331 -8.459 40.574 1.00 23.25 294 GLY A O 1
ATOM 2278 N N . GLY A 1 295 ? 35.966 -10.220 41.958 1.00 23.35 295 GLY A N 1
ATOM 2279 C CA . GLY A 1 295 ? 36.198 -11.167 40.894 1.00 23.75 295 GLY A CA 1
ATOM 2280 C C . GLY A 1 295 ? 35.009 -11.314 39.933 1.00 24.91 295 GLY A C 1
ATOM 2281 O O . GLY A 1 295 ? 33.926 -10.777 40.135 1.00 25.09 295 GLY A O 1
ATOM 2282 N N . ILE A 1 296 ? 35.201 -12.043 38.852 1.00 25.20 296 ILE A N 1
ATOM 2283 C CA . ILE A 1 296 ? 34.106 -12.245 37.925 1.00 26.38 296 ILE A CA 1
ATOM 2284 C C . ILE A 1 296 ? 32.887 -12.943 38.594 1.00 26.77 296 ILE A C 1
ATOM 2285 O O . ILE A 1 296 ? 31.732 -12.475 38.495 1.00 26.56 296 ILE A O 1
ATOM 2290 N N . LYS A 1 297 ? 33.161 -14.045 39.272 1.00 26.35 297 LYS A N 1
ATOM 2291 C CA . LYS A 1 297 ? 32.087 -14.768 39.925 1.00 27.86 297 LYS A CA 1
ATOM 2292 C C . LYS A 1 297 ? 31.243 -13.853 40.861 1.00 27.97 297 LYS A C 1
ATOM 2293 O O . LYS A 1 297 ? 30.019 -13.875 40.806 1.00 27.36 297 LYS A O 1
ATOM 2299 N N . GLU A 1 298 ? 31.889 -13.057 41.722 1.00 27.00 298 GLU A N 1
ATOM 2300 C CA . GLU A 1 298 ? 31.102 -12.185 42.601 1.00 26.05 298 GLU A CA 1
ATOM 2301 C C . GLU A 1 298 ? 30.470 -11.051 41.808 1.00 26.09 298 GLU A C 1
ATOM 2302 O O . GLU A 1 298 ? 29.379 -10.585 42.150 1.00 26.71 298 GLU A O 1
ATOM 2308 N N . THR A 1 299 ? 31.141 -10.584 40.751 1.00 26.40 299 THR A N 1
ATOM 2309 C CA . THR A 1 299 ? 30.502 -9.556 39.877 1.00 25.92 299 THR A CA 1
ATOM 2310 C C . THR A 1 299 ? 29.173 -10.061 39.265 1.00 26.61 299 THR A C 1
ATOM 2311 O O . THR A 1 299 ? 28.179 -9.323 39.233 1.00 27.28 299 THR A O 1
ATOM 2315 N N . GLN A 1 300 ? 29.168 -11.308 38.782 1.00 26.97 300 GLN A N 1
ATOM 2316 C CA . GLN A 1 300 ? 27.943 -11.951 38.227 1.00 27.98 300 GLN A CA 1
ATOM 2317 C C . GLN A 1 300 ? 26.835 -12.027 39.288 1.00 28.65 300 GLN A C 1
ATOM 2318 O O . GLN A 1 300 ? 25.682 -11.693 38.999 1.00 28.50 300 GLN A O 1
ATOM 2324 N N . GLU A 1 301 ? 27.190 -12.462 40.502 1.00 28.35 301 GLU A N 1
ATOM 2325 C CA . GLU A 1 301 ? 26.232 -12.518 41.649 1.00 30.48 301 GLU A CA 1
ATOM 2326 C C . GLU A 1 301 ? 25.642 -11.106 41.986 1.00 30.18 301 GLU A C 1
ATOM 2327 O O . GLU A 1 301 ? 24.429 -10.952 42.186 1.00 30.61 301 GLU A O 1
ATOM 2333 N N . MET A 1 302 ? 26.514 -10.094 41.998 1.00 29.25 302 MET A N 1
ATOM 2334 C CA . MET A 1 302 ? 26.108 -8.730 42.312 1.00 28.42 302 MET A CA 1
ATOM 2335 C C . MET A 1 302 ? 25.081 -8.292 41.230 1.00 28.81 302 MET A C 1
ATOM 2336 O O . MET A 1 302 ? 24.011 -7.790 41.569 1.00 29.74 302 MET A O 1
ATOM 2341 N N . VAL A 1 303 ? 25.405 -8.491 39.945 1.00 27.37 303 VAL A N 1
ATOM 2342 C CA . VAL A 1 303 ? 24.537 -8.095 38.849 1.00 27.67 303 VAL A CA 1
ATOM 2343 C C . VAL A 1 303 ? 23.196 -8.848 38.948 1.00 27.85 303 VAL A C 1
ATOM 2344 O O . VAL A 1 303 ? 22.116 -8.250 38.850 1.00 28.60 303 VAL A O 1
ATOM 2348 N N . ASP A 1 304 ? 23.248 -10.138 39.195 1.00 28.21 304 ASP A N 1
ATOM 2349 C CA . ASP A 1 304 ? 22.014 -10.921 39.352 1.00 30.56 304 ASP A CA 1
ATOM 2350 C C . ASP A 1 304 ? 21.133 -10.363 40.511 1.00 31.28 304 ASP A C 1
ATOM 2351 O O . ASP A 1 304 ? 19.895 -10.228 40.389 1.00 31.14 304 ASP A O 1
ATOM 2356 N N . PHE A 1 305 ? 21.793 -10.032 41.612 1.00 30.09 305 PHE A N 1
ATOM 2357 C CA . PHE A 1 305 ? 21.095 -9.523 42.787 1.00 30.56 305 PHE A CA 1
ATOM 2358 C C . PHE A 1 305 ? 20.459 -8.168 42.506 1.00 30.34 305 PHE A C 1
ATOM 2359 O O . PHE A 1 305 ? 19.326 -7.913 42.890 1.00 30.37 305 PHE A O 1
ATOM 2367 N N . SER A 1 306 ? 21.221 -7.294 41.854 1.00 30.01 306 SER A N 1
ATOM 2368 C CA . SER A 1 306 ? 20.818 -5.885 41.618 1.00 30.64 306 SER A CA 1
ATOM 2369 C C . SER A 1 306 ? 19.598 -5.825 40.708 1.00 31.38 306 SER A C 1
ATOM 2370 O O . SER A 1 306 ? 18.647 -5.079 40.979 1.00 30.28 306 SER A O 1
ATOM 2373 N N . ILE A 1 307 ? 19.665 -6.634 39.647 1.00 31.71 307 ILE A N 1
ATOM 2374 C CA . ILE A 1 307 ? 18.626 -6.724 38.620 1.00 33.36 307 ILE A CA 1
ATOM 2375 C C . ILE A 1 307 ? 17.373 -7.293 39.221 1.00 35.65 307 ILE A C 1
ATOM 2376 O O . ILE A 1 307 ? 16.283 -6.717 39.052 1.00 36.54 307 ILE A O 1
ATOM 2381 N N . LYS A 1 308 ? 17.546 -8.403 39.953 1.00 36.77 308 LYS A N 1
ATOM 2382 C CA . LYS A 1 308 ? 16.455 -9.062 40.656 1.00 38.45 308 LYS A CA 1
ATOM 2383 C C . LYS A 1 308 ? 15.802 -8.159 41.689 1.00 39.24 308 LYS A C 1
ATOM 2384 O O . LYS A 1 308 ? 14.578 -8.218 41.848 1.00 39.85 308 LYS A O 1
ATOM 2390 N N . HIS A 1 309 ? 16.564 -7.333 42.395 1.00 38.22 309 HIS A N 1
ATOM 2391 C CA . HIS A 1 309 ? 15.899 -6.465 43.406 1.00 40.23 309 HIS A CA 1
ATOM 2392 C C . HIS A 1 309 ? 15.648 -5.044 42.962 1.00 40.17 309 HIS A C 1
ATOM 2393 O O . HIS A 1 309 ? 15.232 -4.224 43.755 1.00 40.50 309 HIS A O 1
ATOM 2400 N N . ASN A 1 310 ? 15.883 -4.761 41.682 1.00 40.11 310 ASN A N 1
ATOM 2401 C CA . ASN A 1 310 ? 15.803 -3.391 41.166 1.00 40.12 310 ASN A CA 1
ATOM 2402 C C . ASN A 1 310 ? 16.675 -2.380 41.933 1.00 38.90 310 ASN A C 1
ATOM 2403 O O . ASN A 1 310 ? 16.198 -1.321 42.311 1.00 39.27 310 ASN A O 1
ATOM 2408 N N . ILE A 1 311 ? 17.928 -2.740 42.213 1.00 37.04 311 ILE A N 1
ATOM 2409 C CA . ILE A 1 311 ? 18.842 -1.828 42.885 1.00 35.67 311 ILE A CA 1
ATOM 2410 C C . ILE A 1 311 ? 19.786 -1.292 41.811 1.00 35.23 311 ILE A C 1
ATOM 2411 O O . ILE A 1 311 ? 20.609 -2.003 41.275 1.00 34.40 311 ILE A O 1
ATOM 2416 N N . TYR A 1 312 ? 19.620 -0.037 41.444 1.00 35.69 312 TYR A N 1
ATOM 2417 C CA . TYR A 1 312 ? 20.330 0.500 40.310 1.00 35.90 312 TYR A CA 1
ATOM 2418 C C . TYR A 1 312 ? 20.947 1.832 40.685 1.00 36.27 312 TYR A C 1
ATOM 2419 O O . TYR A 1 312 ? 20.409 2.541 41.521 1.00 36.23 312 TYR A O 1
ATOM 2428 N N . PRO A 1 313 ? 22.064 2.194 40.050 1.00 36.36 313 PRO A N 1
ATOM 2429 C CA . PRO A 1 313 ? 22.557 3.550 40.285 1.00 36.10 313 PRO A CA 1
ATOM 2430 C C . PRO A 1 313 ? 21.591 4.593 39.727 1.00 37.54 313 PRO A C 1
ATOM 2431 O O . PRO A 1 313 ? 20.835 4.325 38.782 1.00 37.15 313 PRO A O 1
ATOM 2435 N N . GLU A 1 314 ? 21.608 5.761 40.359 1.00 38.80 314 GLU A N 1
ATOM 2436 C CA . GLU A 1 314 ? 21.075 6.977 39.819 1.00 40.44 314 GLU A CA 1
ATOM 2437 C C . GLU A 1 314 ? 22.019 7.473 38.742 1.00 39.48 314 GLU A C 1
ATOM 2438 O O . GLU A 1 314 ? 23.195 7.741 39.033 1.00 39.21 314 GLU A O 1
ATOM 2444 N N . ILE A 1 315 ? 21.542 7.641 37.520 1.00 39.07 315 ILE A N 1
ATOM 2445 C CA . ILE A 1 315 ? 22.448 7.985 36.420 1.00 38.74 315 ILE A CA 1
ATOM 2446 C C . ILE A 1 315 ? 21.963 9.242 35.697 1.00 40.43 315 ILE A C 1
ATOM 2447 O O . ILE A 1 315 ? 20.774 9.570 35.785 1.00 41.86 315 ILE A O 1
ATOM 2452 N N . ASP A 1 316 ? 22.864 9.958 35.017 1.00 40.18 316 ASP A N 1
ATOM 2453 C CA . ASP A 1 316 ? 22.501 11.022 34.073 1.00 40.77 316 ASP A CA 1
ATOM 2454 C C . ASP A 1 316 ? 23.176 10.705 32.752 1.00 39.64 316 ASP A C 1
ATOM 2455 O O . ASP A 1 316 ? 24.399 10.487 32.687 1.00 38.78 316 ASP A O 1
ATOM 2460 N N . LEU A 1 317 ? 22.379 10.659 31.703 1.00 39.07 317 LEU A N 1
ATOM 2461 C CA . LEU A 1 317 ? 22.847 10.317 30.380 1.00 38.19 317 LEU A CA 1
ATOM 2462 C C . LEU A 1 317 ? 23.576 11.483 29.743 1.00 37.84 317 LEU A C 1
ATOM 2463 O O . LEU A 1 317 ? 23.101 12.637 29.782 1.00 38.38 317 LEU A O 1
ATOM 2468 N N . ILE A 1 318 ? 24.721 11.197 29.145 1.00 36.13 318 ILE A N 1
ATOM 2469 C CA . ILE A 1 318 ? 25.444 12.227 28.390 1.00 37.08 318 ILE A CA 1
ATOM 2470 C C . ILE A 1 318 ? 25.900 11.686 27.046 1.00 36.97 318 ILE A C 1
ATOM 2471 O O . ILE A 1 318 ? 25.750 10.490 26.777 1.00 36.34 318 ILE A O 1
ATOM 2476 N N . LEU A 1 319 ? 26.429 12.575 26.204 1.00 37.94 319 LEU A N 1
ATOM 2477 C CA . LEU A 1 319 ? 27.111 12.217 24.955 1.00 38.31 319 LEU A CA 1
ATOM 2478 C C . LEU A 1 319 ? 28.655 12.099 25.126 1.00 37.96 319 LEU A C 1
ATOM 2479 O O . LEU A 1 319 ? 29.247 12.739 26.013 1.00 38.11 319 LEU A O 1
ATOM 2484 N N . GLY A 1 320 ? 29.306 11.275 24.305 1.00 37.56 320 GLY A N 1
ATOM 2485 C CA . GLY A 1 320 ? 30.793 11.190 24.352 1.00 36.78 320 GLY A CA 1
ATOM 2486 C C . GLY A 1 320 ? 31.496 12.549 24.330 1.00 37.74 320 GLY A C 1
ATOM 2487 O O . GLY A 1 320 ? 32.491 12.748 25.046 1.00 37.47 320 GLY A O 1
ATOM 2488 N N . LYS A 1 321 ? 30.987 13.498 23.530 1.00 38.30 321 LYS A N 1
ATOM 2489 C CA . LYS A 1 321 ? 31.596 14.830 23.443 1.00 39.48 321 LYS A CA 1
ATOM 2490 C C . LYS A 1 321 ? 31.470 15.611 24.742 1.00 39.64 321 LYS A C 1
ATOM 2491 O O . LYS A 1 321 ? 32.177 16.587 24.935 1.00 40.87 321 LYS A O 1
ATOM 2497 N N . ASP A 1 322 ? 30.597 15.185 25.652 1.00 39.18 322 ASP A N 1
ATOM 2498 C CA . ASP A 1 322 ? 30.469 15.873 26.945 1.00 38.84 322 ASP A CA 1
ATOM 2499 C C . ASP A 1 322 ? 31.402 15.332 28.021 1.00 37.39 322 ASP A C 1
ATOM 2500 O O . ASP A 1 322 ? 31.258 15.686 29.198 1.00 37.86 322 ASP A O 1
ATOM 2505 N N . ILE A 1 323 ? 32.366 14.497 27.638 1.00 35.81 323 ILE A N 1
ATOM 2506 C CA . ILE A 1 323 ? 33.196 13.828 28.637 1.00 34.17 323 ILE A CA 1
ATOM 2507 C C . ILE A 1 323 ? 33.939 14.817 29.536 1.00 34.15 323 ILE A C 1
ATOM 2508 O O . ILE A 1 323 ? 33.957 14.643 30.768 1.00 32.83 323 ILE A O 1
ATOM 2513 N N . ASP A 1 324 ? 34.513 15.855 28.915 1.00 34.52 324 ASP A N 1
ATOM 2514 C CA . ASP A 1 324 ? 35.307 16.880 29.623 1.00 35.82 324 ASP A CA 1
ATOM 2515 C C . ASP A 1 324 ? 34.519 17.688 30.645 1.00 36.23 324 ASP A C 1
ATOM 2516 O O . ASP A 1 324 ? 35.036 17.954 31.736 1.00 37.33 324 ASP A O 1
ATOM 2521 N N . THR A 1 325 ? 33.273 18.022 30.298 1.00 36.20 325 THR A N 1
ATOM 2522 C CA . THR A 1 325 ? 32.335 18.688 31.199 1.00 36.16 325 THR A CA 1
ATOM 2523 C C . THR A 1 325 ? 32.059 17.777 32.348 1.00 34.26 325 THR A C 1
ATOM 2524 O O . THR A 1 325 ? 32.043 18.233 33.491 1.00 35.08 325 THR A O 1
ATOM 2528 N N . ALA A 1 326 ? 31.883 16.492 32.066 1.00 32.56 326 ALA A N 1
ATOM 2529 C CA . ALA A 1 326 ? 31.570 15.571 33.151 1.00 31.82 326 ALA A CA 1
ATOM 2530 C C . ALA A 1 326 ? 32.764 15.462 34.159 1.00 30.71 326 ALA A C 1
ATOM 2531 O O . ALA A 1 326 ? 32.581 15.443 35.382 1.00 30.92 326 ALA A O 1
ATOM 2533 N N . TYR A 1 327 ? 33.974 15.412 33.623 1.00 30.75 327 TYR A N 1
ATOM 2534 C CA . TYR A 1 327 ? 35.213 15.334 34.398 1.00 29.98 327 TYR A CA 1
ATOM 2535 C C . TYR A 1 327 ? 35.338 16.629 35.197 1.00 31.87 327 TYR A C 1
ATOM 2536 O O . TYR A 1 327 ? 35.629 16.605 36.404 1.00 31.13 327 TYR A O 1
ATOM 2545 N N . HIS A 1 328 ? 35.059 17.771 34.540 1.00 33.10 328 HIS A N 1
ATOM 2546 C CA . HIS A 1 328 ? 35.025 19.036 35.279 1.00 33.99 328 HIS A CA 1
ATOM 2547 C C . HIS A 1 328 ? 34.086 18.982 36.486 1.00 33.11 328 HIS A C 1
ATOM 2548 O O . HIS A 1 328 ? 34.482 19.249 37.642 1.00 32.35 328 HIS A O 1
ATOM 2555 N N . ASN A 1 329 ? 32.829 18.657 36.222 1.00 32.91 329 ASN A N 1
ATOM 2556 C CA . ASN A 1 329 ? 31.849 18.566 37.303 1.00 33.23 329 ASN A CA 1
ATOM 2557 C C . ASN A 1 329 ? 32.279 17.679 38.454 1.00 32.50 329 ASN A C 1
ATOM 2558 O O . ASN A 1 329 ? 32.004 17.991 39.599 1.00 33.21 329 ASN A O 1
ATOM 2563 N N . LEU A 1 330 ? 32.946 16.569 38.126 1.00 32.01 330 LEU A N 1
ATOM 2564 C CA . LEU A 1 330 ? 33.331 15.577 39.090 1.00 31.28 330 LEU A CA 1
ATOM 2565 C C . LEU A 1 330 ? 34.546 16.018 39.896 1.00 31.38 330 LEU A C 1
ATOM 2566 O O . LEU A 1 330 ? 34.790 15.469 41.000 1.00 30.40 330 LEU A O 1
ATOM 2571 N N . THR A 1 331 ? 35.319 16.975 39.356 1.00 30.81 331 THR A N 1
ATOM 2572 C CA . THR A 1 331 ? 36.504 17.456 40.107 1.00 31.08 331 THR A CA 1
ATOM 2573 C C . THR A 1 331 ? 36.231 18.836 40.717 1.00 31.93 331 THR A C 1
ATOM 2574 O O . THR A 1 331 ? 37.101 19.405 41.360 1.00 32.35 331 THR A O 1
ATOM 2578 N N . HIS A 1 332 ? 35.039 19.383 40.494 1.00 33.08 332 HIS A N 1
ATOM 2579 C CA . HIS A 1 332 ? 34.705 20.687 41.000 1.00 35.08 332 HIS A CA 1
ATOM 2580 C C . HIS A 1 332 ? 33.404 20.687 41.815 1.00 36.54 332 HIS A C 1
ATOM 2581 O O . HIS A 1 332 ? 32.836 21.732 42.038 1.00 37.74 332 HIS A O 1
ATOM 2588 N N . GLY A 1 333 ? 32.948 19.528 42.299 1.00 35.58 333 GLY A N 1
ATOM 2589 C CA . GLY A 1 333 ? 31.793 19.506 43.219 1.00 35.49 333 GLY A CA 1
ATOM 2590 C C . GLY A 1 333 ? 30.433 19.787 42.598 1.00 36.48 333 GLY A C 1
ATOM 2591 O O . GLY A 1 333 ? 29.487 20.143 43.288 1.00 35.55 333 GLY A O 1
ATOM 2592 N N . LYS A 1 334 ? 30.317 19.589 41.293 1.00 36.96 334 LYS A N 1
ATOM 2593 C CA . LYS A 1 334 ? 29.077 19.883 40.605 1.00 38.33 334 LYS A CA 1
ATOM 2594 C C . LYS A 1 334 ? 28.409 18.640 40.054 1.00 37.37 334 LYS A C 1
ATOM 2595 O O . LYS A 1 334 ? 27.516 18.769 39.256 1.00 37.19 334 LYS A O 1
ATOM 2601 N N . ALA A 1 335 ? 28.848 17.450 40.448 1.00 35.44 335 ALA A N 1
ATOM 2602 C CA . ALA A 1 335 ? 28.293 16.246 39.860 1.00 36.24 335 ALA A CA 1
ATOM 2603 C C . ALA A 1 335 ? 27.147 15.788 40.704 1.00 36.98 335 ALA A C 1
ATOM 2604 O O . ALA A 1 335 ? 27.059 16.154 41.863 1.00 36.94 335 ALA A O 1
ATOM 2606 N N . LYS A 1 336 ? 26.289 14.946 40.147 1.00 38.42 336 LYS A N 1
ATOM 2607 C CA . LYS A 1 336 ? 25.230 14.339 40.961 1.00 39.26 336 LYS A CA 1
ATOM 2608 C C . LYS A 1 336 ? 25.723 12.939 41.426 1.00 37.02 336 LYS A C 1
ATOM 2609 O O . LYS A 1 336 ? 26.470 12.825 42.417 1.00 36.06 336 LYS A O 1
ATOM 2615 N N . PHE A 1 337 ? 25.351 11.890 40.700 1.00 35.58 337 PHE A N 1
ATOM 2616 C CA . PHE A 1 337 ? 25.817 10.540 41.032 1.00 34.81 337 PHE A CA 1
ATOM 2617 C C . PHE A 1 337 ? 26.625 9.994 39.870 1.00 34.43 337 PHE A C 1
ATOM 2618 O O . PHE A 1 337 ? 27.778 10.391 39.737 1.00 35.55 337 PHE A O 1
ATOM 2626 N N . ARG A 1 338 ? 26.050 9.192 38.982 1.00 32.75 338 ARG A N 1
ATOM 2627 C CA . ARG A 1 338 ? 26.858 8.651 37.892 1.00 31.91 338 ARG A CA 1
ATOM 2628 C C . ARG A 1 338 ? 26.500 9.330 36.612 1.00 32.75 338 ARG A C 1
ATOM 2629 O O . ARG A 1 338 ? 25.327 9.552 36.358 1.00 33.99 338 ARG A O 1
ATOM 2637 N N . TYR A 1 339 ? 27.516 9.636 35.811 1.00 32.31 339 TYR A N 1
ATOM 2638 C CA . TYR A 1 339 ? 27.330 9.942 34.418 1.00 33.22 339 TYR A CA 1
ATOM 2639 C C . TYR A 1 339 ? 27.477 8.646 33.605 1.00 32.57 339 TYR A C 1
ATOM 2640 O O . TYR A 1 339 ? 28.409 7.863 33.828 1.00 31.66 339 TYR A O 1
ATOM 2649 N N . VAL A 1 340 ? 26.544 8.446 32.675 1.00 32.61 340 VAL A N 1
ATOM 2650 C CA . VAL A 1 340 ? 26.586 7.364 31.700 1.00 32.55 340 VAL A CA 1
ATOM 2651 C C . VAL A 1 340 ? 26.513 7.900 30.228 1.00 34.75 340 VAL A C 1
ATOM 2652 O O . VAL A 1 340 ? 25.637 8.721 29.896 1.00 34.78 340 VAL A O 1
ATOM 2656 N N . ILE A 1 341 ? 27.454 7.450 29.381 1.00 34.62 341 ILE A N 1
ATOM 2657 C CA . ILE A 1 341 ? 27.512 7.881 27.975 1.00 35.12 341 ILE A CA 1
ATOM 2658 C C . ILE A 1 341 ? 26.564 7.013 27.155 1.00 35.44 341 ILE A C 1
ATOM 2659 O O . ILE A 1 341 ? 26.625 5.765 27.193 1.00 33.63 341 ILE A O 1
ATOM 2664 N N . ASP A 1 342 ? 25.704 7.713 26.413 1.00 36.77 342 ASP A N 1
ATOM 2665 C CA . ASP A 1 342 ? 24.778 7.128 25.497 1.00 38.31 342 ASP A CA 1
ATOM 2666 C C . ASP A 1 342 ? 25.501 6.902 24.160 1.00 38.43 342 ASP A C 1
ATOM 2667 O O . ASP A 1 342 ? 25.519 7.762 23.286 1.00 38.43 342 ASP A O 1
ATOM 2672 N N . MET A 1 343 ? 26.116 5.737 24.032 1.00 37.91 343 MET A N 1
ATOM 2673 C CA . MET A 1 343 ? 27.108 5.536 23.004 1.00 38.01 343 MET A CA 1
ATOM 2674 C C . MET A 1 343 ? 26.511 5.472 21.613 1.00 39.36 343 MET A C 1
ATOM 2675 O O . MET A 1 343 ? 27.152 5.890 20.662 1.00 38.98 343 MET A O 1
ATOM 2680 N N . LYS A 1 344 ? 25.301 4.936 21.487 1.00 41.19 344 LYS A N 1
ATOM 2681 C CA . LYS A 1 344 ? 24.659 4.908 20.171 1.00 44.21 344 LYS A CA 1
ATOM 2682 C C . LYS A 1 344 ? 24.474 6.325 19.646 1.00 46.06 344 LYS A C 1
ATOM 2683 O O . LYS A 1 344 ? 24.563 6.545 18.440 1.00 47.34 344 LYS A O 1
ATOM 2689 N N . LYS A 1 345 ? 24.264 7.283 20.549 1.00 46.66 345 LYS A N 1
ATOM 2690 C CA . LYS A 1 345 ? 23.995 8.653 20.127 1.00 48.63 345 LYS A CA 1
ATOM 2691 C C . LYS A 1 345 ? 25.252 9.506 20.043 1.00 47.70 345 LYS A C 1
ATOM 2692 O O . LYS A 1 345 ? 25.156 10.690 19.790 1.00 48.74 345 LYS A O 1
ATOM 2698 N N . SER A 1 346 ? 26.424 8.926 20.272 1.00 46.13 346 SER A N 1
ATOM 2699 C CA . SER A 1 346 ? 27.654 9.736 20.430 1.00 45.34 346 SER A CA 1
ATOM 2700 C C . SER A 1 346 ? 28.527 9.915 19.173 1.00 46.62 346 SER A C 1
ATOM 2701 O O . SER A 1 346 ? 29.550 10.576 19.241 1.00 45.92 346 SER A O 1
ATOM 2704 N N . PHE A 1 347 ? 28.110 9.329 18.046 1.00 48.48 347 PHE A N 1
ATOM 2705 C CA . PHE A 1 347 ? 28.873 9.318 16.799 1.00 50.47 347 PHE A CA 1
ATOM 2706 C C . PHE A 1 347 ? 28.078 9.880 15.629 1.00 52.64 347 PHE A C 1
ATOM 2707 O O . PHE A 1 347 ? 28.219 9.498 14.462 1.00 55.03 347 PHE A O 1
ATOM 2715 N N . MET B 1 1 ? 49.341 12.723 105.235 1.00 46.70 1 MET B N 1
ATOM 2716 C CA . MET B 1 1 ? 50.828 12.837 105.079 1.00 46.90 1 MET B CA 1
ATOM 2717 C C . MET B 1 1 ? 51.276 12.177 103.755 1.00 44.12 1 MET B C 1
ATOM 2718 O O . MET B 1 1 ? 50.872 11.049 103.460 1.00 42.50 1 MET B O 1
ATOM 2723 N N . ARG B 1 2 ? 52.081 12.891 102.967 1.00 41.84 2 ARG B N 1
ATOM 2724 C CA . ARG B 1 2 ? 52.643 12.344 101.729 1.00 40.06 2 ARG B CA 1
ATOM 2725 C C . ARG B 1 2 ? 53.493 11.127 102.036 1.00 38.69 2 ARG B C 1
ATOM 2726 O O . ARG B 1 2 ? 54.082 11.034 103.084 1.00 38.98 2 ARG B O 1
ATOM 2734 N N . VAL B 1 3 ? 53.538 10.169 101.128 1.00 37.45 3 VAL B N 1
ATOM 2735 C CA . VAL B 1 3 ? 54.336 8.962 101.331 1.00 36.71 3 VAL B CA 1
ATOM 2736 C C . VAL B 1 3 ? 55.741 9.247 100.795 1.00 36.01 3 VAL B C 1
ATOM 2737 O O . VAL B 1 3 ? 55.879 9.739 99.665 1.00 36.02 3 VAL B O 1
ATOM 2741 N N . GLN B 1 4 ? 56.774 8.977 101.593 1.00 35.22 4 GLN B N 1
ATOM 2742 C CA . GLN B 1 4 ? 58.160 9.143 101.144 1.00 34.94 4 GLN B CA 1
ATOM 2743 C C . GLN B 1 4 ? 58.586 7.945 100.292 1.00 34.15 4 GLN B C 1
ATOM 2744 O O . GLN B 1 4 ? 58.208 6.797 100.562 1.00 33.43 4 GLN B O 1
ATOM 2750 N N . SER B 1 5 ? 59.329 8.200 99.232 1.00 33.08 5 SER B N 1
ATOM 2751 C CA . SER B 1 5 ? 59.686 7.111 98.354 1.00 32.51 5 SER B CA 1
ATOM 2752 C C . SER B 1 5 ? 61.088 7.215 97.855 1.00 32.25 5 SER B C 1
ATOM 2753 O O . SER B 1 5 ? 61.703 8.264 97.953 1.00 31.34 5 SER B O 1
ATOM 2756 N N . LYS B 1 6 ? 61.571 6.118 97.250 1.00 32.07 6 LYS B N 1
ATOM 2757 C CA . LYS B 1 6 ? 62.802 6.181 96.488 1.00 32.54 6 LYS B CA 1
ATOM 2758 C C . LYS B 1 6 ? 62.799 5.284 95.273 1.00 30.51 6 LYS B C 1
ATOM 2759 O O . LYS B 1 6 ? 62.062 4.319 95.199 1.00 29.41 6 LYS B O 1
ATOM 2765 N N . GLY B 1 7 ? 63.658 5.610 94.330 1.00 30.25 7 GLY B N 1
ATOM 2766 C CA . GLY B 1 7 ? 63.688 4.891 93.076 1.00 29.82 7 GLY B CA 1
ATOM 2767 C C . GLY B 1 7 ? 64.838 5.287 92.190 1.00 30.02 7 GLY B C 1
ATOM 2768 O O . GLY B 1 7 ? 65.799 5.900 92.622 1.00 29.97 7 GLY B O 1
ATOM 2769 N N . PHE B 1 8 ? 64.710 4.893 90.933 1.00 29.19 8 PHE B N 1
ATOM 2770 C CA . PHE B 1 8 ? 65.731 5.084 89.941 1.00 29.73 8 PHE B CA 1
ATOM 2771 C C . PHE B 1 8 ? 65.148 5.959 88.854 1.00 29.30 8 PHE B C 1
ATOM 2772 O O . PHE B 1 8 ? 64.235 5.511 88.132 1.00 28.17 8 PHE B O 1
ATOM 2780 N N . ALA B 1 9 ? 65.639 7.213 88.826 1.00 27.47 9 ALA B N 1
ATOM 2781 C CA . ALA B 1 9 ? 65.183 8.269 87.931 1.00 27.45 9 ALA B CA 1
ATOM 2782 C C . ALA B 1 9 ? 66.198 8.614 86.833 1.00 27.77 9 ALA B C 1
ATOM 2783 O O . ALA B 1 9 ? 67.424 8.556 87.046 1.00 25.35 9 ALA B O 1
ATOM 2785 N N . ILE B 1 10 ? 65.663 9.047 85.683 1.00 28.20 10 ILE B N 1
ATOM 2786 C CA . ILE B 1 10 ? 66.492 9.646 84.610 1.00 29.09 10 ILE B CA 1
ATOM 2787 C C . ILE B 1 10 ? 66.112 11.108 84.422 1.00 29.97 10 ILE B C 1
ATOM 2788 O O . ILE B 1 10 ? 64.915 11.451 84.430 1.00 30.82 10 ILE B O 1
ATOM 2793 N N . PHE B 1 11 ? 67.093 11.998 84.295 1.00 31.08 11 PHE B N 1
ATOM 2794 C CA . PHE B 1 11 ? 66.767 13.417 84.319 1.00 33.08 11 PHE B CA 1
ATOM 2795 C C . PHE B 1 11 ? 66.648 14.114 82.973 1.00 34.06 11 PHE B C 1
ATOM 2796 O O . PHE B 1 11 ? 66.228 15.294 82.906 1.00 34.83 11 PHE B O 1
ATOM 2804 N N . SER B 1 12 ? 67.126 13.458 81.935 1.00 33.52 12 SER B N 1
ATOM 2805 C CA . SER B 1 12 ? 66.882 13.915 80.590 1.00 34.59 12 SER B CA 1
ATOM 2806 C C . SER B 1 12 ? 67.244 12.747 79.674 1.00 34.65 12 SER B C 1
ATOM 2807 O O . SER B 1 12 ? 67.787 11.751 80.117 1.00 34.40 12 SER B O 1
ATOM 2810 N N . LYS B 1 13 ? 66.949 12.898 78.398 1.00 36.01 13 LYS B N 1
ATOM 2811 C CA . LYS B 1 13 ? 66.885 11.767 77.482 1.00 37.42 13 LYS B CA 1
ATOM 2812 C C . LYS B 1 13 ? 68.239 11.110 77.250 1.00 37.17 13 LYS B C 1
ATOM 2813 O O . LYS B 1 13 ? 68.290 9.975 76.872 1.00 38.54 13 LYS B O 1
ATOM 2819 N N . ASP B 1 14 ? 69.327 11.821 77.462 1.00 38.47 14 ASP B N 1
ATOM 2820 C CA . ASP B 1 14 ? 70.672 11.264 77.274 1.00 39.43 14 ASP B CA 1
ATOM 2821 C C . ASP B 1 14 ? 71.453 10.959 78.538 1.00 39.06 14 ASP B C 1
ATOM 2822 O O . ASP B 1 14 ? 72.659 10.730 78.434 1.00 39.78 14 ASP B O 1
ATOM 2827 N N . GLU B 1 15 ? 70.820 10.941 79.709 1.00 37.14 15 GLU B N 1
ATOM 2828 C CA . GLU B 1 15 ? 71.593 10.632 80.933 1.00 36.40 15 GLU B CA 1
ATOM 2829 C C . GLU B 1 15 ? 71.436 9.199 81.411 1.00 34.87 15 GLU B C 1
ATOM 2830 O O . GLU B 1 15 ? 70.682 8.458 80.836 1.00 34.29 15 GLU B O 1
ATOM 2836 N N . HIS B 1 16 ? 72.162 8.839 82.458 1.00 35.03 16 HIS B N 1
ATOM 2837 C CA . HIS B 1 16 ? 72.019 7.585 83.133 1.00 35.50 16 HIS B CA 1
ATOM 2838 C C . HIS B 1 16 ? 71.058 7.737 84.287 1.00 35.43 16 HIS B C 1
ATOM 2839 O O . HIS B 1 16 ? 70.919 8.824 84.816 1.00 36.31 16 HIS B O 1
ATOM 2846 N N . PHE B 1 17 ? 70.454 6.618 84.684 1.00 34.42 17 PHE B N 1
ATOM 2847 C CA . PHE B 1 17 ? 69.597 6.461 85.852 1.00 33.25 17 PHE B CA 1
ATOM 2848 C C . PHE B 1 17 ? 70.364 6.680 87.133 1.00 34.88 17 PHE B C 1
ATOM 2849 O O . PHE B 1 17 ? 71.535 6.334 87.192 1.00 34.88 17 PHE B O 1
ATOM 2857 N N . LYS B 1 18 ? 69.735 7.284 88.142 1.00 35.00 18 LYS B N 1
ATOM 2858 C CA . LYS B 1 18 ? 70.396 7.490 89.437 1.00 37.02 18 LYS B CA 1
ATOM 2859 C C . LYS B 1 18 ? 69.387 7.321 90.548 1.00 35.91 18 LYS B C 1
ATOM 2860 O O . LYS B 1 18 ? 68.205 7.544 90.320 1.00 35.95 18 LYS B O 1
ATOM 2866 N N . PRO B 1 19 ? 69.844 6.944 91.761 1.00 36.06 19 PRO B N 1
ATOM 2867 C CA . PRO B 1 19 ? 68.951 6.916 92.946 1.00 36.05 19 PRO B CA 1
ATOM 2868 C C . PRO B 1 19 ? 68.277 8.263 93.125 1.00 35.54 19 PRO B C 1
ATOM 2869 O O . PRO B 1 19 ? 68.917 9.287 93.039 1.00 35.94 19 PRO B O 1
ATOM 2873 N N . HIS B 1 20 ? 66.979 8.277 93.344 1.00 35.21 20 HIS B N 1
ATOM 2874 C CA . HIS B 1 20 ? 66.280 9.541 93.456 1.00 34.68 20 HIS B CA 1
ATOM 2875 C C . HIS B 1 20 ? 65.303 9.389 94.609 1.00 35.77 20 HIS B C 1
ATOM 2876 O O . HIS B 1 20 ? 64.515 8.412 94.646 1.00 35.12 20 HIS B O 1
ATOM 2883 N N . ASP B 1 21 ? 65.382 10.327 95.557 1.00 34.96 21 ASP B N 1
ATOM 2884 C CA . ASP B 1 21 ? 64.399 10.471 96.611 1.00 35.35 21 ASP B CA 1
ATOM 2885 C C . ASP B 1 21 ? 63.267 11.325 96.133 1.00 35.02 21 ASP B C 1
ATOM 2886 O O . ASP B 1 21 ? 63.491 12.350 95.497 1.00 34.26 21 ASP B O 1
ATOM 2891 N N . PHE B 1 22 ? 62.041 10.921 96.477 1.00 34.60 22 PHE B N 1
ATOM 2892 C CA . PHE B 1 22 ? 60.843 11.682 96.117 1.00 34.35 22 PHE B CA 1
ATOM 2893 C C . PHE B 1 22 ? 59.718 11.350 97.061 1.00 35.15 22 PHE B C 1
ATOM 2894 O O . PHE B 1 22 ? 59.924 10.660 98.051 1.00 34.73 22 PHE B O 1
ATOM 2902 N N . SER B 1 23 ? 58.537 11.881 96.769 1.00 35.31 23 SER B N 1
ATOM 2903 C CA . SER B 1 23 ? 57.372 11.594 97.568 1.00 36.17 23 SER B CA 1
ATOM 2904 C C . SER B 1 23 ? 56.154 11.400 96.651 1.00 35.50 23 SER B C 1
ATOM 2905 O O . SER B 1 23 ? 56.104 11.901 95.503 1.00 34.89 23 SER B O 1
ATOM 2908 N N . ARG B 1 24 ? 55.184 10.651 97.144 1.00 35.16 24 ARG B N 1
ATOM 2909 C CA . ARG B 1 24 ? 53.927 10.444 96.400 1.00 34.37 24 ARG B CA 1
ATOM 2910 C C . ARG B 1 24 ? 52.764 11.014 97.207 1.00 35.10 24 ARG B C 1
ATOM 2911 O O . ARG B 1 24 ? 52.907 11.266 98.404 1.00 34.16 24 ARG B O 1
ATOM 2919 N N . HIS B 1 25 ? 51.604 11.185 96.561 1.00 34.87 25 HIS B N 1
ATOM 2920 C CA . HIS B 1 25 ? 50.388 11.589 97.284 1.00 35.40 25 HIS B CA 1
ATOM 2921 C C . HIS B 1 25 ? 50.035 10.676 98.497 1.00 35.12 25 HIS B C 1
ATOM 2922 O O . HIS B 1 25 ? 50.299 9.462 98.500 1.00 33.22 25 HIS B O 1
ATOM 2929 N N . ALA B 1 26 ? 49.441 11.302 99.509 1.00 35.92 26 ALA B N 1
ATOM 2930 C CA . ALA B 1 26 ? 48.918 10.627 100.701 1.00 35.66 26 ALA B CA 1
ATOM 2931 C C . ALA B 1 26 ? 47.950 9.517 100.284 1.00 35.34 26 ALA B C 1
ATOM 2932 O O . ALA B 1 26 ? 47.332 9.571 99.208 1.00 33.73 26 ALA B O 1
ATOM 2934 N N . VAL B 1 27 ? 47.827 8.509 101.144 1.00 36.19 27 VAL B N 1
ATOM 2935 C CA . VAL B 1 27 ? 46.862 7.428 100.970 1.00 36.40 27 VAL B CA 1
ATOM 2936 C C . VAL B 1 27 ? 45.436 7.923 101.210 1.00 37.29 27 VAL B C 1
ATOM 2937 O O . VAL B 1 27 ? 45.069 8.208 102.328 1.00 38.52 27 VAL B O 1
ATOM 2941 N N . GLY B 1 28 ? 44.644 8.032 100.149 1.00 38.24 28 GLY B N 1
ATOM 2942 C CA . GLY B 1 28 ? 43.311 8.616 100.257 1.00 39.40 28 GLY B CA 1
ATOM 2943 C C . GLY B 1 28 ? 42.392 7.502 100.701 1.00 41.00 28 GLY B C 1
ATOM 2944 O O . GLY B 1 28 ? 42.814 6.353 100.758 1.00 41.09 28 GLY B O 1
ATOM 2945 N N . PRO B 1 29 ? 41.120 7.811 101.011 1.00 42.15 29 PRO B N 1
ATOM 2946 C CA . PRO B 1 29 ? 40.306 6.746 101.635 1.00 42.42 29 PRO B CA 1
ATOM 2947 C C . PRO B 1 29 ? 40.095 5.523 100.738 1.00 41.41 29 PRO B C 1
ATOM 2948 O O . PRO B 1 29 ? 39.860 4.443 101.270 1.00 41.70 29 PRO B O 1
ATOM 2952 N N . ARG B 1 30 ? 40.240 5.679 99.408 1.00 40.06 30 ARG B N 1
ATOM 2953 C CA . ARG B 1 30 ? 40.148 4.542 98.466 1.00 39.50 30 ARG B CA 1
ATOM 2954 C C . ARG B 1 30 ? 41.489 4.032 97.922 1.00 37.93 30 ARG B C 1
ATOM 2955 O O . ARG B 1 30 ? 41.496 3.201 97.018 1.00 38.26 30 ARG B O 1
ATOM 2963 N N . ASP B 1 31 ? 42.612 4.547 98.420 1.00 37.25 31 ASP B N 1
ATOM 2964 C CA . ASP B 1 31 ? 43.950 4.154 97.919 1.00 35.32 31 ASP B CA 1
ATOM 2965 C C . ASP B 1 31 ? 44.499 2.962 98.704 1.00 35.08 31 ASP B C 1
ATOM 2966 O O . ASP B 1 31 ? 44.076 2.687 99.842 1.00 35.10 31 ASP B O 1
ATOM 2971 N N . VAL B 1 32 ? 45.480 2.302 98.110 1.00 34.26 32 VAL B N 1
ATOM 2972 C CA . VAL B 1 32 ? 46.358 1.384 98.835 1.00 34.60 32 VAL B CA 1
ATOM 2973 C C . VAL B 1 32 ? 47.819 1.749 98.572 1.00 34.84 32 VAL B C 1
ATOM 2974 O O . VAL B 1 32 ? 48.165 2.247 97.496 1.00 33.71 32 VAL B O 1
ATOM 2978 N N . LEU B 1 33 ? 48.644 1.523 99.586 1.00 34.99 33 LEU B N 1
ATOM 2979 C CA . LEU B 1 33 ? 50.100 1.723 99.559 1.00 33.98 33 LEU B CA 1
ATOM 2980 C C . LEU B 1 33 ? 50.708 0.349 99.371 1.00 33.10 33 LEU B C 1
ATOM 2981 O O . LEU B 1 33 ? 50.498 -0.550 100.188 1.00 34.84 33 LEU B O 1
ATOM 2986 N N . ILE B 1 34 ? 51.455 0.188 98.293 1.00 32.80 34 ILE B N 1
ATOM 2987 C CA . ILE B 1 34 ? 52.044 -1.066 97.922 1.00 31.10 34 ILE B CA 1
ATOM 2988 C C . ILE B 1 34 ? 53.532 -0.945 98.070 1.00 31.87 34 ILE B C 1
ATOM 2989 O O . ILE B 1 34 ? 54.141 0.002 97.544 1.00 32.52 34 ILE B O 1
ATOM 2994 N N . ASP B 1 35 ? 54.125 -1.883 98.797 1.00 32.66 35 ASP B N 1
ATOM 2995 C CA . ASP B 1 35 ? 55.568 -2.074 98.790 1.00 34.38 35 ASP B CA 1
ATOM 2996 C C . ASP B 1 35 ? 55.923 -2.895 97.555 1.00 32.08 35 ASP B C 1
ATOM 2997 O O . ASP B 1 35 ? 55.424 -4.004 97.401 1.00 32.29 35 ASP B O 1
ATOM 3002 N N . ILE B 1 36 ? 56.813 -2.376 96.729 1.00 30.10 36 ILE B N 1
ATOM 3003 C CA . ILE B 1 36 ? 57.148 -3.001 95.447 1.00 28.65 36 ILE B CA 1
ATOM 3004 C C . ILE B 1 36 ? 58.277 -4.034 95.608 1.00 29.28 36 ILE B C 1
ATOM 3005 O O . ILE B 1 36 ? 59.355 -3.715 96.122 1.00 29.32 36 ILE B O 1
ATOM 3010 N N . LEU B 1 37 ? 58.014 -5.274 95.200 1.00 29.04 37 LEU B N 1
ATOM 3011 C CA . LEU B 1 37 ? 58.991 -6.375 95.345 1.00 28.87 37 LEU B CA 1
ATOM 3012 C C . LEU B 1 37 ? 59.726 -6.587 94.012 1.00 28.22 37 LEU B C 1
ATOM 3013 O O . LEU B 1 37 ? 60.972 -6.692 93.974 1.00 30.00 37 LEU B O 1
ATOM 3018 N N . TYR B 1 38 ? 58.985 -6.611 92.913 1.00 26.86 38 TYR B N 1
ATOM 3019 C CA . TYR B 1 38 ? 59.571 -6.812 91.581 1.00 27.12 38 TYR B CA 1
ATOM 3020 C C . TYR B 1 38 ? 59.040 -5.812 90.568 1.00 28.46 38 TYR B C 1
ATOM 3021 O O . TYR B 1 38 ? 57.839 -5.465 90.599 1.00 27.76 38 TYR B O 1
ATOM 3030 N N . ALA B 1 39 ? 59.961 -5.313 89.709 1.00 28.24 39 ALA B N 1
ATOM 3031 C CA . ALA B 1 39 ? 59.603 -4.346 88.688 1.00 27.04 39 ALA B CA 1
ATOM 3032 C C . ALA B 1 39 ? 60.167 -4.821 87.359 1.00 26.72 39 ALA B C 1
ATOM 3033 O O . ALA B 1 39 ? 61.395 -4.881 87.189 1.00 25.93 39 ALA B O 1
ATOM 3035 N N . GLY B 1 40 ? 59.258 -5.243 86.463 1.00 25.74 40 GLY B N 1
ATOM 3036 C CA . GLY B 1 40 ? 59.599 -5.540 85.053 1.00 24.59 40 GLY B CA 1
ATOM 3037 C C . GLY B 1 40 ? 60.042 -4.308 84.291 1.00 25.05 40 GLY B C 1
ATOM 3038 O O . GLY B 1 40 ? 59.552 -3.172 84.539 1.00 24.28 40 GLY B O 1
ATOM 3039 N N . ILE B 1 41 ? 60.994 -4.516 83.370 1.00 25.22 41 ILE B N 1
ATOM 3040 C CA . ILE B 1 41 ? 61.394 -3.463 82.452 1.00 24.69 41 ILE B CA 1
ATOM 3041 C C . ILE B 1 41 ? 60.733 -3.755 81.113 1.00 25.24 41 ILE B C 1
ATOM 3042 O O . ILE B 1 41 ? 60.962 -4.803 80.546 1.00 24.10 41 ILE B O 1
ATOM 3047 N N . CYS B 1 42 ? 59.915 -2.823 80.621 1.00 24.68 42 CYS B N 1
ATOM 3048 C CA . CYS B 1 42 ? 59.269 -2.983 79.349 1.00 25.13 42 CYS B CA 1
ATOM 3049 C C . CYS B 1 42 ? 60.039 -2.055 78.354 1.00 25.03 42 CYS B C 1
ATOM 3050 O O . CYS B 1 42 ? 60.569 -1.039 78.768 1.00 24.08 42 CYS B O 1
ATOM 3053 N N . HIS B 1 43 ? 60.030 -2.363 77.069 1.00 23.35 43 HIS B N 1
ATOM 3054 C CA . HIS B 1 43 ? 60.664 -1.449 76.072 1.00 24.09 43 HIS B CA 1
ATOM 3055 C C . HIS B 1 43 ? 59.960 -0.068 75.985 1.00 23.26 43 HIS B C 1
ATOM 3056 O O . HIS B 1 43 ? 60.571 0.910 75.571 1.00 22.95 43 HIS B O 1
ATOM 3063 N N . SER B 1 44 ? 58.690 -0.006 76.372 1.00 23.31 44 SER B N 1
ATOM 3064 C CA . SER B 1 44 ? 58.001 1.295 76.557 1.00 23.31 44 SER B CA 1
ATOM 3065 C C . SER B 1 44 ? 58.739 2.170 77.545 1.00 23.34 44 SER B C 1
ATOM 3066 O O . SER B 1 44 ? 58.725 3.432 77.417 1.00 24.23 44 SER B O 1
ATOM 3069 N N . ASP B 1 45 ? 59.372 1.542 78.549 1.00 23.96 45 ASP B N 1
ATOM 3070 C CA . ASP B 1 45 ? 60.142 2.315 79.527 1.00 24.88 45 ASP B CA 1
ATOM 3071 C C . ASP B 1 45 ? 61.26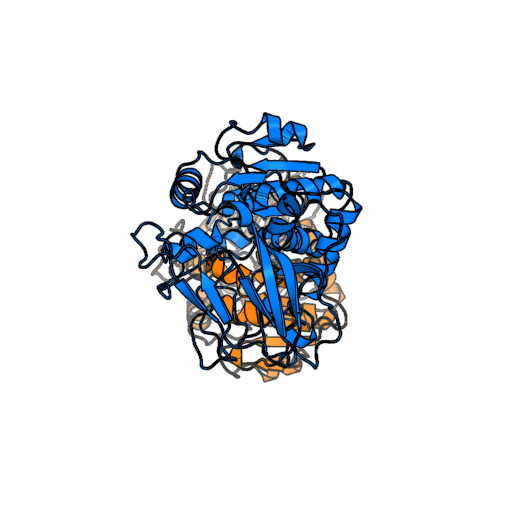8 3.126 78.813 1.00 25.50 45 ASP B C 1
ATOM 3072 O O . ASP B 1 45 ? 61.563 4.297 79.138 1.00 24.45 45 ASP B O 1
ATOM 3077 N N . ILE B 1 46 ? 61.902 2.453 77.860 1.00 24.75 46 ILE B N 1
ATOM 3078 C CA . ILE B 1 46 ? 63.051 2.991 77.165 1.00 25.56 46 ILE B CA 1
ATOM 3079 C C . ILE B 1 46 ? 62.592 4.066 76.166 1.00 25.79 46 ILE B C 1
ATOM 3080 O O . ILE B 1 46 ? 63.222 5.147 76.103 1.00 25.95 46 ILE B O 1
ATOM 3085 N N . HIS B 1 47 ? 61.542 3.755 75.379 1.00 23.10 47 HIS B N 1
ATOM 3086 C CA . HIS B 1 47 ? 60.957 4.719 74.447 1.00 24.68 47 HIS B CA 1
ATOM 3087 C C . HIS B 1 47 ? 60.596 6.015 75.230 1.00 26.17 47 HIS B C 1
ATOM 3088 O O . HIS B 1 47 ? 60.870 7.151 74.739 1.00 26.53 47 HIS B O 1
ATOM 3095 N N . SER B 1 48 ? 60.046 5.865 76.451 1.00 24.94 48 SER B N 1
ATOM 3096 C CA . SER B 1 48 ? 59.627 7.067 77.194 1.00 26.72 48 SER B CA 1
ATOM 3097 C C . SER B 1 48 ? 60.839 7.770 77.748 1.00 27.57 48 SER B C 1
ATOM 3098 O O . SER B 1 48 ? 60.997 9.006 77.541 1.00 27.58 48 SER B O 1
ATOM 3101 N N . ALA B 1 49 ? 61.717 6.997 78.388 1.00 26.28 49 ALA B N 1
ATOM 3102 C CA . ALA B 1 49 ? 62.951 7.551 79.008 1.00 26.29 49 ALA B CA 1
ATOM 3103 C C . ALA B 1 49 ? 63.755 8.377 78.023 1.00 27.99 49 ALA B C 1
ATOM 3104 O O . ALA B 1 49 ? 64.359 9.420 78.396 1.00 28.05 49 ALA B O 1
ATOM 3106 N N . TYR B 1 50 ? 63.757 7.932 76.754 1.00 27.43 50 TYR B N 1
ATOM 3107 C CA . TYR B 1 50 ? 64.565 8.586 75.779 1.00 28.20 50 TYR B CA 1
ATOM 3108 C C . TYR B 1 50 ? 63.792 9.551 74.927 1.00 28.81 50 TYR B C 1
ATOM 3109 O O . TYR B 1 50 ? 64.322 10.023 73.967 1.00 27.94 50 TYR B O 1
ATOM 3118 N N . SER B 1 51 ? 62.518 9.803 75.238 1.00 28.30 51 SER B N 1
ATOM 3119 C CA . SER B 1 51 ? 61.745 10.733 74.399 1.00 30.35 51 SER B CA 1
ATOM 3120 C C . SER B 1 51 ? 61.636 10.291 72.926 1.00 29.98 51 SER B C 1
ATOM 3121 O O . SER B 1 51 ? 61.779 11.101 72.024 1.00 30.54 51 SER B O 1
ATOM 3124 N N . GLU B 1 52 ? 61.357 9.017 72.687 1.00 29.61 52 GLU B N 1
ATOM 3125 C CA . GLU B 1 52 ? 61.346 8.495 71.305 1.00 29.61 52 GLU B CA 1
ATOM 3126 C C . GLU B 1 52 ? 59.991 8.681 70.678 1.00 28.91 52 GLU B C 1
ATOM 3127 O O . GLU B 1 52 ? 59.841 8.584 69.453 1.00 28.88 52 GLU B O 1
ATOM 3133 N N . TRP B 1 53 ? 58.989 8.903 71.527 1.00 28.60 53 TRP B N 1
ATOM 3134 C CA . TRP B 1 53 ? 57.604 9.062 71.077 1.00 29.36 53 TRP B CA 1
ATOM 3135 C C . TRP B 1 53 ? 57.173 10.521 71.100 1.00 30.67 53 TRP B C 1
ATOM 3136 O O . TRP B 1 53 ? 56.397 10.949 70.283 1.00 31.21 53 TRP B O 1
ATOM 3147 N N . LYS B 1 54 ? 57.644 11.224 72.125 1.00 31.23 54 LYS B N 1
ATOM 3148 C CA . LYS B 1 54 ? 57.325 12.590 72.408 1.00 33.36 54 LYS B CA 1
ATOM 3149 C C . LYS B 1 54 ? 58.362 13.095 73.454 1.00 32.60 54 LYS B C 1
ATOM 3150 O O . LYS B 1 54 ? 59.177 12.337 73.965 1.00 32.21 54 LYS B O 1
ATOM 3156 N N . GLU B 1 55 ? 58.262 14.367 73.777 1.00 31.89 55 GLU B N 1
ATOM 3157 C CA . GLU B 1 55 ? 59.056 14.988 74.766 1.00 33.45 55 GLU B CA 1
ATOM 3158 C C . GLU B 1 55 ? 58.660 14.450 76.140 1.00 31.98 55 GLU B C 1
ATOM 3159 O O . GLU B 1 55 ? 57.502 14.523 76.518 1.00 31.67 55 GLU B O 1
ATOM 3165 N N . GLY B 1 56 ? 59.612 13.926 76.902 1.00 31.13 56 GLY B N 1
ATOM 3166 C CA . GLY B 1 56 ? 59.250 13.321 78.184 1.00 30.76 56 GLY B CA 1
ATOM 3167 C C . GLY B 1 56 ? 59.103 14.307 79.326 1.00 31.28 56 GLY B C 1
ATOM 3168 O O . GLY B 1 56 ? 59.584 15.437 79.288 1.00 31.80 56 GLY B O 1
ATOM 3169 N N . ILE B 1 57 ? 58.435 13.861 80.376 1.00 31.47 57 ILE B N 1
ATOM 3170 C CA . ILE B 1 57 ? 58.386 14.613 81.639 1.00 30.67 57 ILE B CA 1
ATOM 3171 C C . ILE B 1 57 ? 59.523 14.079 82.533 1.00 30.36 57 ILE B C 1
ATOM 3172 O O . ILE B 1 57 ? 59.477 12.903 82.941 1.00 29.85 57 ILE B O 1
ATOM 3177 N N . TYR B 1 58 ? 60.487 14.951 82.859 1.00 30.15 58 TYR B N 1
ATOM 3178 C CA . TYR B 1 58 ? 61.703 14.654 83.636 1.00 30.96 58 TYR B CA 1
ATOM 3179 C C . TYR B 1 58 ? 61.726 15.470 84.916 1.00 31.04 58 TYR B C 1
ATOM 3180 O O . TYR B 1 58 ? 61.289 16.600 84.885 1.00 29.69 58 TYR B O 1
ATOM 3189 N N . PRO B 1 59 ? 62.233 14.914 86.048 1.00 30.60 59 PRO B N 1
ATOM 3190 C CA . PRO B 1 59 ? 62.767 13.574 86.234 1.00 30.48 59 PRO B CA 1
ATOM 3191 C C . PRO B 1 59 ? 61.724 12.456 86.100 1.00 29.79 59 PRO B C 1
ATOM 3192 O O . PRO B 1 59 ? 60.560 12.558 86.626 1.00 32.31 59 PRO B O 1
ATOM 3196 N N . MET B 1 60 ? 62.119 11.400 85.418 1.00 26.78 60 MET B N 1
ATOM 3197 C CA . MET B 1 60 ? 61.157 10.346 85.078 1.00 25.95 60 MET B CA 1
ATOM 3198 C C . MET B 1 60 ? 61.512 9.053 85.776 1.00 26.04 60 MET B C 1
ATOM 3199 O O . MET B 1 60 ? 62.681 8.658 85.826 1.00 26.20 60 MET B O 1
ATOM 3204 N N . ILE B 1 61 ? 60.510 8.364 86.291 1.00 25.17 61 ILE B N 1
ATOM 3205 C CA . ILE B 1 61 ? 60.763 7.041 86.870 1.00 24.66 61 ILE B CA 1
ATOM 3206 C C . ILE B 1 61 ? 59.876 6.043 86.168 1.00 24.43 61 ILE B C 1
ATOM 3207 O O . ILE B 1 61 ? 58.679 5.938 86.487 1.00 24.96 61 ILE B O 1
ATOM 3212 N N . PRO B 1 62 ? 60.427 5.309 85.197 1.00 24.99 62 PRO B N 1
ATOM 3213 C CA . PRO B 1 62 ? 59.565 4.399 84.436 1.00 24.42 62 PRO B CA 1
ATOM 3214 C C . PRO B 1 62 ? 59.247 3.119 85.220 1.00 25.13 62 PRO B C 1
ATOM 3215 O O . PRO B 1 62 ? 59.544 3.038 86.449 1.00 25.71 62 PRO B O 1
ATOM 3219 N N . GLY B 1 63 ? 58.683 2.128 84.506 1.00 24.82 63 GLY B N 1
ATOM 3220 C CA . GLY B 1 63 ? 58.291 0.874 85.104 1.00 24.45 63 GLY B CA 1
ATOM 3221 C C . GLY B 1 63 ? 56.810 0.794 85.339 1.00 25.98 63 GLY B C 1
ATOM 3222 O O . GLY B 1 63 ? 56.245 1.585 86.100 1.00 25.93 63 GLY B O 1
ATOM 3223 N N . HIS B 1 64 ? 56.148 -0.097 84.594 1.00 25.70 64 HIS B N 1
ATOM 3224 C CA . HIS B 1 64 ? 54.717 -0.321 84.786 1.00 25.51 64 HIS B CA 1
ATOM 3225 C C . HIS B 1 64 ? 54.427 -1.805 84.753 1.00 25.80 64 HIS B C 1
ATOM 3226 O O . HIS B 1 64 ? 53.376 -2.209 84.325 1.00 27.01 64 HIS B O 1
ATOM 3233 N N . GLU B 1 65 ? 55.362 -2.604 85.260 1.00 25.20 65 GLU B N 1
ATOM 3234 C CA . GLU B 1 65 ? 55.139 -4.016 85.537 1.00 26.08 65 GLU B CA 1
ATOM 3235 C C . GLU B 1 65 ? 55.478 -4.247 86.999 1.00 26.92 65 GLU B C 1
ATOM 3236 O O . GLU B 1 65 ? 56.647 -4.470 87.368 1.00 28.12 65 GLU B O 1
ATOM 3242 N N . ILE B 1 66 ? 54.469 -4.127 87.856 1.00 26.74 66 ILE B N 1
ATOM 3243 C CA . ILE B 1 66 ? 54.750 -4.013 89.259 1.00 26.56 66 ILE B CA 1
ATOM 3244 C C . ILE B 1 66 ? 54.121 -5.182 90.033 1.00 27.90 66 ILE B C 1
ATOM 3245 O O . ILE B 1 66 ? 52.921 -5.477 89.871 1.00 27.30 66 ILE B O 1
ATOM 3250 N N . ALA B 1 67 ? 54.919 -5.864 90.848 1.00 27.09 67 ALA B N 1
ATOM 3251 C CA . ALA B 1 67 ? 54.349 -6.879 91.751 1.00 28.05 67 ALA B CA 1
ATOM 3252 C C . ALA B 1 67 ? 54.808 -6.539 93.160 1.00 29.10 67 ALA B C 1
ATOM 3253 O O . ALA B 1 67 ? 56.013 -6.218 93.369 1.00 30.42 67 ALA B O 1
ATOM 3255 N N . GLY B 1 68 ? 53.887 -6.578 94.135 1.00 29.88 68 GLY B N 1
ATOM 3256 C CA . GLY B 1 68 ? 54.255 -6.237 95.511 1.00 30.34 68 GLY B CA 1
ATOM 3257 C C . GLY B 1 68 ? 53.257 -6.691 96.554 1.00 32.16 68 GLY B C 1
ATOM 3258 O O . GLY B 1 68 ? 52.380 -7.535 96.293 1.00 31.39 68 GLY B O 1
ATOM 3259 N N . ILE B 1 69 ? 53.351 -6.072 97.731 1.00 32.31 69 ILE B N 1
ATOM 3260 C CA . ILE B 1 69 ? 52.497 -6.422 98.893 1.00 32.90 69 ILE B CA 1
ATOM 3261 C C . ILE B 1 69 ? 51.857 -5.154 99.445 1.00 32.63 69 ILE B C 1
ATOM 3262 O O . ILE B 1 69 ? 52.521 -4.077 99.528 1.00 31.46 69 ILE B O 1
ATOM 3267 N N . ILE B 1 70 ? 50.589 -5.281 99.828 1.00 32.68 70 ILE B N 1
ATOM 3268 C CA . ILE B 1 70 ? 49.880 -4.168 100.416 1.00 33.67 70 ILE B CA 1
ATOM 3269 C C . ILE B 1 70 ? 50.343 -3.953 101.842 1.00 35.67 70 ILE B C 1
ATOM 3270 O O . ILE B 1 70 ? 50.200 -4.821 102.712 1.00 36.44 70 ILE B O 1
ATOM 3275 N N . LYS B 1 71 ? 50.962 -2.805 102.029 1.00 36.23 71 LYS B N 1
ATOM 3276 C CA . LYS B 1 71 ? 51.414 -2.322 103.320 1.00 39.09 71 LYS B CA 1
ATOM 3277 C C . LYS B 1 71 ? 50.320 -1.527 104.050 1.00 39.44 71 LYS B C 1
ATOM 3278 O O . LYS B 1 71 ? 50.242 -1.591 105.256 1.00 40.60 71 LYS B O 1
ATOM 3284 N N . GLU B 1 72 ? 49.482 -0.768 103.338 1.00 39.20 72 GLU B N 1
ATOM 3285 C CA . GLU B 1 72 ? 48.473 0.069 104.010 1.00 41.35 72 GLU B CA 1
ATOM 3286 C C . GLU B 1 72 ? 47.252 0.271 103.154 1.00 40.91 72 GLU B C 1
ATOM 3287 O O . GLU B 1 72 ? 47.332 0.212 101.924 1.00 40.95 72 GLU B O 1
ATOM 3293 N N . VAL B 1 73 ? 46.108 0.504 103.784 1.00 41.65 73 VAL B N 1
ATOM 3294 C CA . VAL B 1 73 ? 44.866 0.776 102.994 1.00 40.81 73 VAL B CA 1
ATOM 3295 C C . VAL B 1 73 ? 44.158 1.996 103.563 1.00 41.91 73 VAL B C 1
ATOM 3296 O O . VAL B 1 73 ? 44.217 2.247 104.778 1.00 41.99 73 VAL B O 1
ATOM 3300 N N . GLY B 1 74 ? 43.495 2.750 102.690 1.00 41.61 74 GLY B N 1
ATOM 3301 C CA . GLY B 1 74 ? 42.671 3.871 103.122 1.00 42.18 74 GLY B CA 1
ATOM 3302 C C . GLY B 1 74 ? 41.476 3.232 103.769 1.00 43.11 74 GLY B C 1
ATOM 3303 O O . GLY B 1 74 ? 41.211 2.052 103.552 1.00 43.38 74 GLY B O 1
ATOM 3304 N N . LYS B 1 75 ? 40.775 4.003 104.578 1.00 44.70 75 LYS B N 1
ATOM 3305 C CA . LYS B 1 75 ? 39.669 3.521 105.394 1.00 46.16 75 LYS B CA 1
ATOM 3306 C C . LYS B 1 75 ? 38.418 3.103 104.601 1.00 45.95 75 LYS B C 1
ATOM 3307 O O . LYS B 1 75 ? 37.663 2.273 105.080 1.00 45.94 75 LYS B O 1
ATOM 3313 N N . GLY B 1 76 ? 38.224 3.625 103.388 1.00 45.11 76 GLY B N 1
ATOM 3314 C CA . GLY B 1 76 ? 37.134 3.161 102.535 1.00 44.98 76 GLY B CA 1
ATOM 3315 C C . GLY B 1 76 ? 37.445 1.971 101.650 1.00 45.45 76 GLY B C 1
ATOM 3316 O O . GLY B 1 76 ? 36.563 1.482 100.906 1.00 45.87 76 GLY B O 1
ATOM 3317 N N . VAL B 1 77 ? 38.684 1.482 101.703 1.00 44.39 77 VAL B N 1
ATOM 3318 C CA . VAL B 1 77 ? 39.079 0.379 100.818 1.00 43.20 77 VAL B CA 1
ATOM 3319 C C . VAL B 1 77 ? 38.324 -0.909 101.138 1.00 45.03 77 VAL B C 1
ATOM 3320 O O . VAL B 1 77 ? 38.307 -1.343 102.276 1.00 45.46 77 VAL B O 1
ATOM 3324 N N . LYS B 1 78 ? 37.735 -1.548 100.131 1.00 46.35 78 LYS B N 1
ATOM 3325 C CA . LYS B 1 78 ? 37.037 -2.806 100.374 1.00 49.18 78 LYS B CA 1
ATOM 3326 C C . LYS B 1 78 ? 37.602 -4.016 99.634 1.00 48.99 78 LYS B C 1
ATOM 3327 O O . LYS B 1 78 ? 37.343 -5.158 100.016 1.00 49.20 78 LYS B O 1
ATOM 3333 N N . LYS B 1 79 ? 38.400 -3.775 98.603 1.00 48.40 79 LYS B N 1
ATOM 3334 C CA . LYS B 1 79 ? 38.803 -4.866 97.721 1.00 48.54 79 LYS B CA 1
ATOM 3335 C C . LYS B 1 79 ? 40.092 -5.584 98.171 1.00 47.73 79 LYS B C 1
ATOM 3336 O O . LYS B 1 79 ? 40.387 -6.668 97.669 1.00 48.60 79 LYS B O 1
ATOM 3342 N N . PHE B 1 80 ? 40.836 -4.995 99.117 1.00 46.42 80 PHE B N 1
ATOM 3343 C CA . PHE B 1 80 ? 42.161 -5.511 99.572 1.00 44.55 80 PHE B CA 1
ATOM 3344 C C . PHE B 1 80 ? 42.418 -5.344 101.070 1.00 44.70 80 PHE B C 1
ATOM 3345 O O . PHE B 1 80 ? 41.807 -4.478 101.692 1.00 44.69 80 PHE B O 1
ATOM 3353 N N . LYS B 1 81 ? 43.325 -6.145 101.636 1.00 43.75 81 LYS B N 1
ATOM 3354 C CA . LYS B 1 81 ? 43.752 -5.980 103.043 1.00 43.91 81 LYS B CA 1
ATOM 3355 C C . LYS B 1 81 ? 45.262 -5.926 103.115 1.00 42.43 81 LYS B C 1
ATOM 3356 O O . LYS B 1 81 ? 45.955 -6.388 102.201 1.00 41.43 81 LYS B O 1
ATOM 3362 N N . ILE B 1 82 ? 45.784 -5.422 104.224 1.00 41.24 82 ILE B N 1
ATOM 3363 C CA . ILE B 1 82 ? 47.227 -5.456 104.466 1.00 39.42 82 ILE B CA 1
ATOM 3364 C C . ILE B 1 82 ? 47.733 -6.903 104.319 1.00 38.55 82 ILE B C 1
ATOM 3365 O O . ILE B 1 82 ? 47.072 -7.831 104.771 1.00 38.86 82 ILE B O 1
ATOM 3370 N N . GLY B 1 83 ? 48.895 -7.101 103.701 1.00 36.68 83 GLY B N 1
ATOM 3371 C CA . GLY B 1 83 ? 49.391 -8.454 103.437 1.00 35.21 83 GLY B CA 1
ATOM 3372 C C . GLY B 1 83 ? 49.031 -9.020 102.071 1.00 34.97 83 GLY B C 1
ATOM 3373 O O . GLY B 1 83 ? 49.745 -9.917 101.577 1.00 33.66 83 GLY B O 1
ATOM 3374 N N . ASP B 1 84 ? 47.962 -8.509 101.437 1.00 33.70 84 ASP B N 1
ATOM 3375 C CA . ASP B 1 84 ? 47.592 -9.019 100.072 1.00 33.71 84 ASP B CA 1
ATOM 3376 C C . ASP B 1 84 ? 48.704 -8.882 99.042 1.00 32.16 84 ASP B C 1
ATOM 3377 O O . ASP B 1 84 ? 49.414 -7.840 98.982 1.00 31.82 84 ASP B O 1
ATOM 3382 N N . VAL B 1 85 ? 48.818 -9.896 98.193 1.00 31.54 85 VAL B N 1
ATOM 3383 C CA . VAL B 1 85 ? 49.798 -9.856 97.106 1.00 30.38 85 VAL B CA 1
ATOM 3384 C C . VAL B 1 85 ? 49.134 -9.325 95.827 1.00 29.82 85 VAL B C 1
ATOM 3385 O O . VAL B 1 85 ? 48.081 -9.810 95.412 1.00 29.43 85 VAL B O 1
ATOM 3389 N N . VAL B 1 86 ? 49.753 -8.326 95.190 1.00 28.63 86 VAL B N 1
ATOM 3390 C CA . VAL B 1 86 ? 49.076 -7.589 94.167 1.00 26.85 86 VAL B CA 1
ATOM 3391 C C . VAL B 1 86 ? 49.951 -7.148 93.022 1.00 27.06 86 VAL B C 1
ATOM 3392 O O . VAL B 1 86 ? 51.153 -7.112 93.135 1.00 27.46 86 VAL B O 1
ATOM 3396 N N . GLY B 1 87 ? 49.346 -6.717 91.917 1.00 26.80 87 GLY B N 1
ATOM 3397 C CA . GLY B 1 87 ? 50.140 -6.150 90.834 1.00 25.91 87 GLY B CA 1
ATOM 3398 C C . GLY B 1 87 ? 49.567 -4.840 90.375 1.00 26.39 87 GLY B C 1
ATOM 3399 O O . GLY B 1 87 ? 48.351 -4.568 90.568 1.00 26.85 87 GLY B O 1
ATOM 3400 N N . VAL B 1 88 ? 50.439 -4.007 89.785 1.00 26.77 88 VAL B N 1
ATOM 3401 C CA . VAL B 1 88 ? 50.039 -2.758 89.151 1.00 25.75 88 VAL B CA 1
ATOM 3402 C C . VAL B 1 88 ? 50.602 -2.718 87.724 1.00 26.65 88 VAL B C 1
ATOM 3403 O O . VAL B 1 88 ? 51.775 -3.118 87.488 1.00 24.58 88 VAL B O 1
ATOM 3407 N N . GLY B 1 89 ? 49.768 -2.209 86.791 1.00 25.08 89 GLY B N 1
ATOM 3408 C CA . GLY B 1 89 ? 50.119 -2.143 85.387 1.00 24.19 89 GLY B CA 1
ATOM 3409 C C . GLY B 1 89 ? 50.438 -0.738 84.868 1.00 24.44 89 GLY B C 1
ATOM 3410 O O . GLY B 1 89 ? 51.007 0.119 85.576 1.00 23.52 89 GLY B O 1
ATOM 3411 N N . CYS B 1 90 ? 50.028 -0.500 83.620 1.00 24.71 90 CYS B N 1
ATOM 3412 C CA . CYS B 1 90 ? 50.320 0.744 82.901 1.00 25.28 90 CYS B CA 1
ATOM 3413 C C . CYS B 1 90 ? 49.547 1.997 83.296 1.00 25.09 90 CYS B C 1
ATOM 3414 O O . CYS B 1 90 ? 49.927 3.106 82.841 1.00 23.74 90 CYS B O 1
ATOM 3417 N N . PHE B 1 91 ? 48.446 1.852 84.052 1.00 23.46 91 PHE B N 1
ATOM 3418 C CA . PHE B 1 91 ? 47.747 3.061 84.519 1.00 25.25 91 PHE B CA 1
ATOM 3419 C C . PHE B 1 91 ? 47.215 2.876 85.935 1.00 25.91 91 PHE B C 1
ATOM 3420 O O . PHE B 1 91 ? 46.983 1.741 86.354 1.00 26.81 91 PHE B O 1
ATOM 3428 N N . VAL B 1 92 ? 47.044 3.987 86.652 1.00 26.18 92 VAL B N 1
ATOM 3429 C CA . VAL B 1 92 ? 46.710 3.967 88.063 1.00 26.38 92 VAL B CA 1
ATOM 3430 C C . VAL B 1 92 ? 45.429 4.737 88.390 1.00 26.12 92 VAL B C 1
ATOM 3431 O O . VAL B 1 92 ? 45.032 4.853 89.571 1.00 26.54 92 VAL B O 1
ATOM 3435 N N . ASN B 1 93 ? 44.784 5.274 87.379 1.00 26.63 93 ASN B N 1
ATOM 3436 C CA . ASN B 1 93 ? 43.536 6.049 87.588 1.00 27.34 93 ASN B CA 1
ATOM 3437 C C . ASN B 1 93 ? 42.893 6.400 86.250 1.00 28.16 93 ASN B C 1
ATOM 3438 O O . ASN B 1 93 ? 43.591 6.310 85.222 1.00 28.27 93 ASN B O 1
ATOM 3443 N N . SER B 1 94 ? 41.579 6.735 86.266 1.00 28.97 94 SER B N 1
ATOM 3444 C CA . SER B 1 94 ? 40.824 7.212 85.102 1.00 29.50 94 SER B CA 1
ATOM 3445 C C . SER B 1 94 ? 39.554 7.895 85.597 1.00 29.68 94 SER B C 1
ATOM 3446 O O . SER B 1 94 ? 39.338 7.940 86.793 1.00 29.14 94 SER B O 1
ATOM 3449 N N . CYS B 1 95 ? 38.692 8.383 84.698 1.00 29.29 95 CYS B N 1
ATOM 3450 C CA . CYS B 1 95 ? 37.651 9.345 85.145 1.00 32.48 95 CYS B CA 1
ATOM 3451 C C . CYS B 1 95 ? 36.464 8.568 85.736 1.00 32.77 95 CYS B C 1
ATOM 3452 O O . CYS B 1 95 ? 35.747 9.087 86.577 1.00 33.41 95 CYS B O 1
ATOM 3455 N N . LYS B 1 96 ? 36.313 7.315 85.305 1.00 32.79 96 LYS B N 1
ATOM 3456 C CA . LYS B 1 96 ? 35.297 6.406 85.861 1.00 34.55 96 LYS B CA 1
ATOM 3457 C C . LYS B 1 96 ? 33.897 6.882 85.449 1.00 35.67 96 LYS B C 1
ATOM 3458 O O . LYS B 1 96 ? 32.907 6.424 85.989 1.00 37.49 96 LYS B O 1
ATOM 3464 N N . ALA B 1 97 ? 33.806 7.802 84.503 1.00 36.29 97 ALA B N 1
ATOM 3465 C CA . ALA B 1 97 ? 32.501 8.302 84.107 1.00 38.16 97 ALA B CA 1
ATOM 3466 C C . ALA B 1 97 ? 32.261 8.302 82.604 1.00 37.83 97 ALA B C 1
ATOM 3467 O O . ALA B 1 97 ? 31.173 8.632 82.186 1.00 41.36 97 ALA B O 1
ATOM 3469 N N . CYS B 1 98 ? 33.217 7.857 81.804 1.00 36.64 98 CYS B N 1
ATOM 3470 C CA . CYS B 1 98 ? 33.089 7.883 80.355 1.00 35.61 98 CYS B CA 1
ATOM 3471 C C . CYS B 1 98 ? 32.829 6.484 79.728 1.00 35.93 98 CYS B C 1
ATOM 3472 O O . CYS B 1 98 ? 32.777 5.443 80.414 1.00 35.04 98 CYS B O 1
ATOM 3475 N N . LYS B 1 99 ? 32.649 6.475 78.417 1.00 35.64 99 LYS B N 1
ATOM 3476 C CA . LYS B 1 99 ? 32.275 5.254 77.757 1.00 37.24 99 LYS B CA 1
ATOM 3477 C C . LYS B 1 99 ? 33.397 4.261 77.899 1.00 35.44 99 LYS B C 1
ATOM 3478 O O . LYS B 1 99 ? 33.139 3.172 78.310 1.00 35.41 99 LYS B O 1
ATOM 3484 N N . PRO B 1 100 ? 34.643 4.648 77.578 1.00 34.65 100 PRO B N 1
ATOM 3485 C CA . PRO B 1 100 ? 35.666 3.616 77.778 1.00 33.22 100 PRO B CA 1
ATOM 3486 C C . PRO B 1 100 ? 35.767 3.104 79.242 1.00 33.61 100 PRO B C 1
ATOM 3487 O O . PRO B 1 100 ? 35.962 1.894 79.422 1.00 33.54 100 PRO B O 1
ATOM 3491 N N . CYS B 1 101 ? 35.658 3.985 80.245 1.00 32.46 101 CYS B N 1
ATOM 3492 C CA . CYS B 1 101 ? 35.736 3.555 81.623 1.00 33.59 101 CYS B CA 1
ATOM 3493 C C . CYS B 1 101 ? 34.619 2.593 81.934 1.00 35.37 101 CYS B C 1
ATOM 3494 O O . CYS B 1 101 ? 34.869 1.591 82.637 1.00 36.23 101 CYS B O 1
ATOM 3497 N N . LYS B 1 102 ? 33.408 2.891 81.435 1.00 34.79 102 LYS B N 1
ATOM 3498 C CA . LYS B 1 102 ? 32.251 2.032 81.699 1.00 36.98 102 LYS B CA 1
ATOM 3499 C C . LYS B 1 102 ? 32.377 0.673 80.973 1.00 36.13 102 LYS B C 1
ATOM 3500 O O . LYS B 1 102 ? 31.952 -0.344 81.504 1.00 36.42 102 LYS B O 1
ATOM 3506 N N . GLU B 1 103 ? 33.009 0.651 79.797 1.00 34.31 103 GLU B N 1
ATOM 3507 C CA . GLU B 1 103 ? 33.257 -0.605 79.095 1.00 33.68 103 GLU B CA 1
ATOM 3508 C C . GLU B 1 103 ? 34.553 -1.323 79.564 1.00 32.04 103 GLU B C 1
ATOM 3509 O O . GLU B 1 103 ? 35.047 -2.242 78.890 1.00 30.77 103 GLU B O 1
ATOM 3515 N N . HIS B 1 104 ? 35.097 -0.935 80.722 1.00 31.09 104 HIS B N 1
ATOM 3516 C CA . HIS B 1 104 ? 36.297 -1.619 81.219 1.00 30.87 104 HIS B CA 1
ATOM 3517 C C . HIS B 1 104 ? 37.479 -1.537 80.229 1.00 29.67 104 HIS B C 1
ATOM 3518 O O . HIS B 1 104 ? 38.258 -2.490 80.086 1.00 27.16 104 HIS B O 1
ATOM 3525 N N . GLN B 1 105 ? 37.592 -0.397 79.554 1.00 29.12 105 GLN B N 1
ATOM 3526 C CA . GLN B 1 105 ? 38.761 -0.100 78.732 1.00 28.56 105 GLN B CA 1
ATOM 3527 C C . GLN B 1 105 ? 39.317 1.262 79.201 1.00 28.43 105 GLN B C 1
ATOM 3528 O O . GLN B 1 105 ? 39.419 2.221 78.400 1.00 26.62 105 GLN B O 1
ATOM 3534 N N . GLU B 1 106 ? 39.669 1.338 80.483 1.00 27.54 106 GLU B N 1
ATOM 3535 C CA . GLU B 1 106 ? 40.127 2.583 81.089 1.00 27.42 106 GLU B CA 1
ATOM 3536 C C . GLU B 1 106 ? 41.368 3.137 80.364 1.00 26.30 106 GLU B C 1
ATOM 3537 O O . GLU B 1 106 ? 41.620 4.337 80.428 1.00 25.90 106 GLU B O 1
ATOM 3543 N N . GLN B 1 107 ? 42.073 2.296 79.611 1.00 24.61 107 GLN B N 1
ATOM 3544 C CA . GLN B 1 107 ? 43.296 2.752 78.905 1.00 25.50 107 GLN B CA 1
ATOM 3545 C C . GLN B 1 107 ? 42.997 3.758 77.827 1.00 25.94 107 GLN B C 1
ATOM 3546 O O . GLN B 1 107 ? 43.899 4.427 77.423 1.00 26.73 107 GLN B O 1
ATOM 3552 N N . PHE B 1 108 ? 41.746 3.863 77.376 1.00 25.81 108 PHE B N 1
ATOM 3553 C CA . PHE B 1 108 ? 41.347 4.850 76.397 1.00 26.58 108 PHE B CA 1
ATOM 3554 C C . PHE B 1 108 ? 40.636 6.048 77.023 1.00 28.18 108 PHE B C 1
ATOM 3555 O O . PHE B 1 108 ? 40.230 6.943 76.307 1.00 28.84 108 PHE B O 1
ATOM 3563 N N . CYS B 1 109 ? 40.466 6.065 78.348 1.00 28.66 109 CYS B N 1
ATOM 3564 C CA . CYS B 1 109 ? 39.916 7.234 79.005 1.00 28.15 109 CYS B CA 1
ATOM 3565 C C . CYS B 1 109 ? 40.785 8.466 78.682 1.00 28.96 109 CYS B C 1
ATOM 3566 O O . CYS B 1 109 ? 42.009 8.430 78.782 1.00 25.79 109 CYS B O 1
ATOM 3569 N N . THR B 1 110 ? 40.141 9.590 78.358 1.00 30.12 110 THR B N 1
ATOM 3570 C CA . THR B 1 110 ? 40.941 10.802 78.055 1.00 31.18 110 THR B CA 1
ATOM 3571 C C . THR B 1 110 ? 41.631 11.359 79.331 1.00 33.07 110 THR B C 1
ATOM 3572 O O . THR B 1 110 ? 42.566 12.152 79.223 1.00 35.87 110 THR B O 1
ATOM 3576 N N . LYS B 1 111 ? 41.240 10.914 80.529 1.00 32.63 111 LYS B N 1
ATOM 3577 C CA . LYS B 1 111 ? 41.919 11.355 81.738 1.00 32.42 111 LYS B CA 1
ATOM 3578 C C . LYS B 1 111 ? 42.615 10.206 82.454 1.00 32.20 111 LYS B C 1
ATOM 3579 O O . LYS B 1 111 ? 42.875 10.262 83.672 1.00 31.19 111 LYS B O 1
ATOM 3585 N N . VAL B 1 112 ? 42.927 9.162 81.674 1.00 30.26 112 VAL B N 1
ATOM 3586 C CA . VAL B 1 112 ? 43.739 8.062 82.151 1.00 29.57 112 VAL B CA 1
ATOM 3587 C C . VAL B 1 112 ? 45.057 8.632 82.732 1.00 29.48 112 VAL B C 1
ATOM 3588 O O . VAL B 1 112 ? 45.639 9.557 82.182 1.00 29.67 112 VAL B O 1
ATOM 3592 N N . VAL B 1 113 ? 45.487 8.112 83.874 1.00 28.73 113 VAL B N 1
ATOM 3593 C CA . VAL B 1 113 ? 46.796 8.472 84.408 1.00 27.78 113 VAL B CA 1
ATOM 3594 C C . VAL B 1 113 ? 47.716 7.273 84.255 1.00 28.04 113 VAL B C 1
ATOM 3595 O O . VAL B 1 113 ? 47.569 6.269 84.992 1.00 27.48 113 VAL B O 1
ATOM 3599 N N . PHE B 1 114 ? 48.617 7.339 83.267 1.00 27.50 114 PHE B N 1
ATOM 3600 C CA . PHE B 1 114 ? 49.594 6.300 83.098 1.00 27.57 114 PHE B CA 1
ATOM 3601 C C . PHE B 1 114 ? 50.580 6.358 84.264 1.00 28.00 114 PHE B C 1
ATOM 3602 O O . PHE B 1 114 ? 50.811 7.416 84.865 1.00 26.94 114 PHE B O 1
ATOM 3610 N N . THR B 1 115 ? 51.165 5.206 84.557 1.00 28.16 115 THR B N 1
ATOM 3611 C CA . THR B 1 115 ? 51.972 5.001 85.764 1.00 28.46 115 THR B CA 1
ATOM 3612 C C . THR B 1 115 ? 53.209 5.916 85.841 1.00 28.12 115 THR B C 1
ATOM 3613 O O . THR B 1 115 ? 53.651 6.278 86.954 1.00 28.18 115 THR B O 1
ATOM 3617 N N . TYR B 1 116 ? 53.726 6.310 84.675 1.00 26.58 116 TYR B N 1
ATOM 3618 C CA . TYR B 1 116 ? 54.848 7.261 84.603 1.00 27.96 116 TYR B CA 1
ATOM 3619 C C . TYR B 1 116 ? 54.801 8.095 83.322 1.00 27.69 116 TYR B C 1
ATOM 3620 O O . TYR B 1 116 ? 54.018 7.804 82.419 1.00 25.36 116 TYR B O 1
ATOM 3629 N N . ASP B 1 117 ? 55.647 9.133 83.255 1.00 27.79 117 ASP B N 1
ATOM 3630 C CA . ASP B 1 117 ? 55.632 10.026 82.105 1.00 26.77 117 ASP B CA 1
ATOM 3631 C C . ASP B 1 117 ? 54.191 10.547 81.848 1.00 26.79 117 ASP B C 1
ATOM 3632 O O . ASP B 1 117 ? 53.698 10.462 80.719 1.00 24.42 117 ASP B O 1
ATOM 3637 N N . CYS B 1 118 ? 53.526 11.055 82.878 1.00 26.36 118 CYS B N 1
ATOM 3638 C CA . CYS B 1 118 ? 52.133 11.463 82.718 1.00 28.59 118 CYS B CA 1
ATOM 3639 C C . CYS B 1 118 ? 51.741 12.232 83.970 1.00 29.93 118 CYS B C 1
ATOM 3640 O O . CYS B 1 118 ? 52.021 11.785 85.087 1.00 31.33 118 CYS B O 1
ATOM 3643 N N . LEU B 1 119 ? 51.117 13.387 83.778 1.00 30.60 119 LEU B N 1
ATOM 3644 C CA . LEU B 1 119 ? 50.622 14.246 84.852 1.00 31.93 119 LEU B CA 1
ATOM 3645 C C . LEU B 1 119 ? 49.386 13.576 85.463 1.00 32.11 119 LEU B C 1
ATOM 3646 O O . LEU B 1 119 ? 48.589 12.938 84.756 1.00 31.46 119 LEU B O 1
ATOM 3651 N N . ASP B 1 120 ? 49.283 13.624 86.780 1.00 32.97 120 ASP B N 1
ATOM 3652 C CA . ASP B 1 120 ? 48.208 12.968 87.511 1.00 32.43 120 ASP B CA 1
ATOM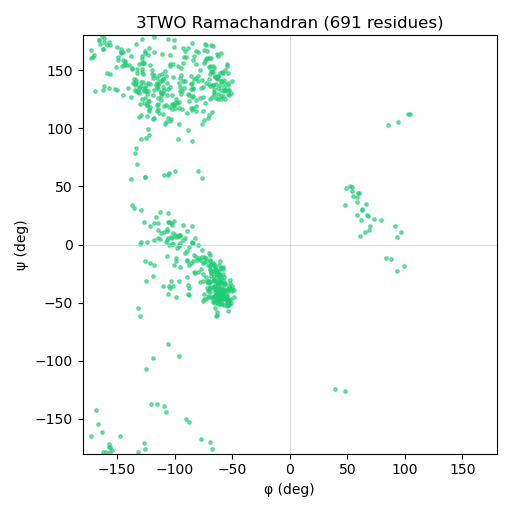 3653 C C . ASP B 1 120 ? 47.121 14.009 87.793 1.00 33.01 120 ASP B C 1
ATOM 3654 O O . ASP B 1 120 ? 47.151 14.645 88.843 1.00 31.85 120 ASP B O 1
ATOM 3659 N N . SER B 1 121 ? 46.149 14.142 86.894 1.00 33.31 121 SER B N 1
ATOM 3660 C CA . SER B 1 121 ? 45.039 15.124 87.049 1.00 35.23 121 SER B CA 1
ATOM 3661 C C . SER B 1 121 ? 44.201 14.888 88.294 1.00 36.39 121 SER B C 1
ATOM 3662 O O . SER B 1 121 ? 43.449 15.745 88.686 1.00 36.86 121 SER B O 1
ATOM 3665 N N . PHE B 1 122 ? 44.345 13.721 88.927 1.00 37.56 122 PHE B N 1
ATOM 3666 C CA . PHE B 1 122 ? 43.644 13.464 90.188 1.00 38.44 122 PHE B CA 1
ATOM 3667 C C . PHE B 1 122 ? 44.396 14.009 91.391 1.00 38.61 122 PHE B C 1
ATOM 3668 O O . PHE B 1 122 ? 43.832 14.086 92.452 1.00 39.54 122 PHE B O 1
ATOM 3676 N N . HIS B 1 123 ? 45.671 14.358 91.215 1.00 37.52 123 HIS B N 1
ATOM 3677 C CA . HIS B 1 123 ? 46.490 14.955 92.274 1.00 37.57 123 HIS B CA 1
ATOM 3678 C C . HIS B 1 123 ? 47.227 16.162 91.775 1.00 37.55 123 HIS B C 1
ATOM 3679 O O . HIS B 1 123 ? 48.443 16.116 91.595 1.00 36.67 123 HIS B O 1
ATOM 3686 N N . ASP B 1 124 ? 46.450 17.208 91.499 1.00 38.41 124 ASP B N 1
ATOM 3687 C CA . ASP B 1 124 ? 46.945 18.507 91.067 1.00 40.46 124 ASP B CA 1
ATOM 3688 C C . ASP B 1 124 ? 47.970 18.504 89.946 1.00 39.51 124 ASP B C 1
ATOM 3689 O O . ASP B 1 124 ? 48.861 19.319 89.937 1.00 39.60 124 ASP B O 1
ATOM 3694 N N . ASN B 1 125 ? 47.833 17.563 89.024 1.00 38.15 125 ASN B N 1
ATOM 3695 C CA . ASN B 1 125 ? 48.696 17.439 87.863 1.00 38.58 125 ASN B CA 1
ATOM 3696 C C . ASN B 1 125 ? 50.161 17.251 88.169 1.00 37.81 125 ASN B C 1
ATOM 3697 O O . ASN B 1 125 ? 50.988 17.628 87.337 1.00 37.52 125 ASN B O 1
ATOM 3702 N N . GLU B 1 126 ? 50.480 16.707 89.348 1.00 37.13 126 GLU B N 1
ATOM 3703 C CA . GLU B 1 126 ? 51.848 16.329 89.619 1.00 37.43 126 GLU B CA 1
ATOM 3704 C C . GLU B 1 126 ? 52.263 15.162 88.686 1.00 35.36 126 GLU B C 1
ATOM 3705 O O . GLU B 1 126 ? 51.434 14.312 88.314 1.00 34.08 126 GLU B O 1
ATOM 3711 N N . PRO B 1 127 ? 53.551 15.109 88.325 1.00 33.82 127 PRO B N 1
ATOM 3712 C CA . PRO B 1 127 ? 54.003 14.007 87.459 1.00 32.32 127 PRO B CA 1
ATOM 3713 C C . PRO B 1 127 ? 53.889 12.650 88.176 1.00 31.83 127 PRO B C 1
ATOM 3714 O O . PRO B 1 127 ? 54.310 12.561 89.322 1.00 30.66 127 PRO B O 1
ATOM 3718 N N . HIS B 1 128 ? 53.291 11.616 87.549 1.00 30.73 128 HIS B N 1
ATOM 3719 C CA . HIS B 1 128 ? 53.221 10.315 88.236 1.00 29.51 128 HIS B CA 1
ATOM 3720 C C . HIS B 1 128 ? 54.551 9.558 88.074 1.00 28.37 128 HIS B C 1
ATOM 3721 O O . HIS B 1 128 ? 55.195 9.667 87.031 1.00 27.19 128 HIS B O 1
ATOM 3728 N N . MET B 1 129 ? 54.962 8.835 89.112 1.00 27.27 129 MET B N 1
ATOM 3729 C CA . MET B 1 129 ? 56.257 8.137 89.124 1.00 27.71 129 MET B CA 1
ATOM 3730 C C . MET B 1 129 ? 55.997 6.643 89.066 1.00 27.12 129 MET B C 1
ATOM 3731 O O . MET B 1 129 ? 55.105 6.153 89.740 1.00 27.25 129 MET B O 1
ATOM 3736 N N . GLY B 1 130 ? 56.817 5.917 88.314 1.00 27.48 130 GLY B N 1
ATOM 3737 C CA . G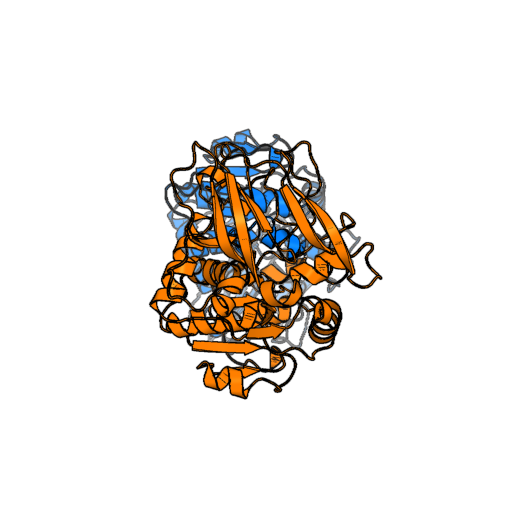LY B 1 130 ? 56.554 4.511 88.040 1.00 27.71 130 GLY B CA 1
ATOM 3738 C C . GLY B 1 130 ? 57.083 3.498 89.037 1.00 28.41 130 GLY B C 1
ATOM 3739 O O . GLY B 1 130 ? 57.310 3.804 90.247 1.00 28.15 130 GLY B O 1
ATOM 3740 N N . GLY B 1 131 ? 57.334 2.304 88.498 1.00 26.54 131 GLY B N 1
ATOM 3741 C CA . GLY B 1 131 ? 57.596 1.135 89.280 1.00 26.88 131 GLY B CA 1
ATOM 3742 C C . GLY B 1 131 ? 59.043 0.864 89.612 1.00 28.29 131 GLY B C 1
ATOM 3743 O O . GLY B 1 131 ? 59.296 -0.034 90.429 1.00 28.48 131 GLY B O 1
ATOM 3744 N N . TYR B 1 132 ? 60.013 1.628 89.042 1.00 27.84 132 TYR B N 1
ATOM 3745 C CA . TYR B 1 132 ? 61.436 1.453 89.481 1.00 27.68 132 TYR B CA 1
ATOM 3746 C C . TYR B 1 132 ? 61.666 2.120 90.840 1.00 27.69 132 TYR B C 1
ATOM 3747 O O . TYR B 1 132 ? 62.483 3.011 90.958 1.00 28.19 132 TYR B O 1
ATOM 3756 N N . SER B 1 133 ? 60.908 1.732 91.852 1.00 28.46 133 SER B N 1
ATOM 3757 C CA . SER B 1 133 ? 60.895 2.466 93.119 1.00 28.64 133 SER B CA 1
ATOM 3758 C C . SER B 1 133 ? 60.431 1.503 94.205 1.00 29.79 133 SER B C 1
ATOM 3759 O O . SER B 1 133 ? 59.982 0.382 93.889 1.00 29.63 133 SER B O 1
ATOM 3762 N N . ASN B 1 134 ? 60.466 1.943 95.470 1.00 29.59 134 ASN B N 1
ATOM 3763 C CA . ASN B 1 134 ? 60.221 1.021 96.570 1.00 29.25 134 ASN B CA 1
ATOM 3764 C C . ASN B 1 134 ? 58.753 0.909 96.946 1.00 29.19 134 ASN B C 1
ATOM 3765 O O . ASN B 1 134 ? 58.376 0.004 97.683 1.00 29.45 134 ASN B O 1
ATOM 3770 N N . ASN B 1 135 ? 57.924 1.843 96.469 1.00 28.35 135 ASN B N 1
ATOM 3771 C CA . ASN B 1 135 ? 56.514 1.779 96.803 1.00 28.69 135 ASN B CA 1
ATOM 3772 C C . ASN B 1 135 ? 55.717 2.564 95.782 1.00 28.67 135 ASN B C 1
ATOM 3773 O O . ASN B 1 135 ? 56.312 3.275 94.963 1.00 28.41 135 ASN B O 1
ATOM 37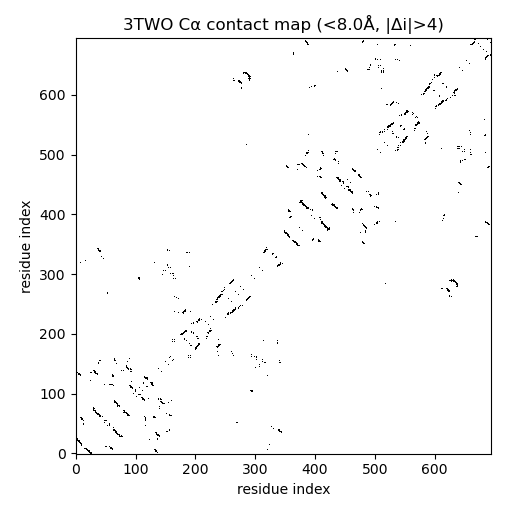78 N N . ILE B 1 136 ? 54.390 2.460 95.857 1.00 28.39 136 ILE B N 1
ATOM 3779 C CA . ILE B 1 136 ? 53.505 3.174 94.952 1.00 28.36 136 ILE B CA 1
ATOM 3780 C C . ILE B 1 136 ? 52.144 3.248 95.655 1.00 30.47 136 ILE B C 1
ATOM 3781 O O . ILE B 1 136 ? 51.798 2.333 96.479 1.00 31.22 136 ILE B O 1
ATOM 3786 N N . VAL B 1 137 ? 51.412 4.342 95.405 1.00 29.44 137 VAL B N 1
ATOM 3787 C CA . VAL B 1 137 ? 50.082 4.568 96.019 1.00 29.97 137 VAL B CA 1
ATOM 3788 C C . VAL B 1 137 ? 49.044 4.539 94.893 1.00 28.72 137 VAL B C 1
ATOM 3789 O O . VAL B 1 137 ? 49.117 5.374 93.999 1.00 28.75 137 VAL B O 1
ATOM 3793 N N . VAL B 1 138 ? 48.113 3.583 94.916 1.00 27.96 138 VAL B N 1
ATOM 3794 C CA . VAL B 1 138 ? 47.193 3.367 93.809 1.00 28.58 138 VAL B CA 1
ATOM 3795 C C . VAL B 1 138 ? 45.735 3.276 94.288 1.00 29.92 138 VAL B C 1
ATOM 3796 O O . VAL B 1 138 ? 45.460 2.584 95.286 1.00 29.42 138 VAL B O 1
ATOM 3800 N N . ASP B 1 139 ? 44.820 3.989 93.591 1.00 30.20 139 ASP B N 1
ATOM 3801 C CA . ASP B 1 139 ? 43.358 3.826 93.804 1.00 31.44 139 ASP B CA 1
ATOM 3802 C C . ASP B 1 139 ? 43.015 2.308 93.674 1.00 31.02 139 ASP B C 1
ATOM 3803 O O . ASP B 1 139 ? 43.499 1.645 92.736 1.00 29.05 139 ASP B O 1
ATOM 3808 N N . GLU B 1 140 ? 42.240 1.780 94.619 1.00 30.48 140 GLU B N 1
ATOM 3809 C CA . GLU B 1 140 ? 42.000 0.317 94.704 1.00 32.67 140 GLU B CA 1
ATOM 3810 C C . GLU B 1 140 ? 41.395 -0.350 93.475 1.00 31.77 140 GLU B C 1
ATOM 3811 O O . GLU B 1 140 ? 41.535 -1.584 93.326 1.00 31.93 140 GLU B O 1
ATOM 3817 N N . ASN B 1 141 ? 40.735 0.442 92.620 1.00 30.81 141 ASN B N 1
ATOM 3818 C CA . ASN B 1 141 ? 40.091 -0.074 91.380 1.00 31.18 141 ASN B CA 1
ATOM 3819 C C . ASN B 1 141 ? 41.031 -0.316 90.218 1.00 29.65 141 ASN B C 1
ATOM 3820 O O . ASN B 1 141 ? 40.587 -0.718 89.157 1.00 29.63 141 ASN B O 1
ATOM 3825 N N . TYR B 1 142 ? 42.322 -0.026 90.446 1.00 29.79 142 TYR B N 1
ATOM 3826 C CA . TYR B 1 142 ? 43.410 -0.159 89.457 1.00 29.18 142 TYR B CA 1
ATOM 3827 C C . TYR B 1 142 ? 44.484 -1.121 89.972 1.00 29.23 142 TYR B C 1
ATOM 3828 O O . TYR B 1 142 ? 45.602 -1.173 89.445 1.00 29.04 142 TYR B O 1
ATOM 3837 N N . VAL B 1 143 ? 44.143 -1.904 90.987 1.00 28.90 143 VAL B N 1
ATOM 3838 C CA . VAL B 1 143 ? 45.097 -2.853 91.567 1.00 28.54 143 VAL B CA 1
ATOM 3839 C C . VAL B 1 143 ? 44.700 -4.310 91.209 1.00 29.36 143 VAL B C 1
ATOM 3840 O O . VAL B 1 143 ? 43.535 -4.713 91.358 1.00 30.57 143 VAL B O 1
ATOM 3844 N N . ILE B 1 144 ? 45.647 -5.115 90.761 1.00 28.54 144 ILE B N 1
ATOM 3845 C CA . ILE B 1 144 ? 45.315 -6.475 90.356 1.00 28.85 144 ILE B CA 1
ATOM 3846 C C . ILE B 1 144 ? 45.572 -7.413 91.543 1.00 30.52 144 ILE B C 1
ATOM 3847 O O . ILE B 1 144 ? 46.622 -7.310 92.183 1.00 31.63 144 ILE B O 1
ATOM 3852 N N . SER B 1 145 ? 44.654 -8.339 91.812 1.00 30.50 145 SER B N 1
ATOM 3853 C CA . SER B 1 145 ? 44.844 -9.293 92.881 1.00 32.23 145 SER B CA 1
ATOM 3854 C C . SER B 1 145 ? 45.691 -10.492 92.401 1.00 32.44 145 SER B C 1
ATOM 3855 O O . SER B 1 145 ? 45.491 -11.005 91.306 1.00 32.10 145 SER B O 1
ATOM 3858 N N . VAL B 1 146 ? 46.674 -10.901 93.195 1.00 32.17 146 VAL B N 1
ATOM 3859 C CA . VAL B 1 146 ? 47.612 -11.951 92.743 1.00 32.00 146 VAL B CA 1
ATOM 3860 C C . VAL B 1 146 ? 47.634 -13.066 93.788 1.00 34.07 146 VAL B C 1
ATOM 3861 O O . VAL B 1 146 ? 47.714 -12.771 95.002 1.00 34.57 146 VAL B O 1
ATOM 3865 N N . ASP B 1 147 ? 47.546 -14.325 93.340 1.00 35.06 147 ASP B N 1
ATOM 3866 C CA . ASP B 1 147 ? 47.601 -15.483 94.257 1.00 37.61 147 ASP B CA 1
ATOM 3867 C C . ASP B 1 147 ? 48.850 -15.432 95.129 1.00 37.33 147 ASP B C 1
ATOM 3868 O O . ASP B 1 147 ? 49.935 -15.306 94.605 1.00 37.43 147 ASP B O 1
ATOM 3873 N N . LYS B 1 148 ? 48.714 -15.575 96.435 1.00 39.04 148 LYS B N 1
ATOM 3874 C CA . LYS B 1 148 ? 49.851 -15.487 97.366 1.00 40.19 148 LYS B CA 1
ATOM 3875 C C . LYS B 1 148 ? 50.995 -16.517 97.158 1.00 41.28 148 LYS B C 1
ATOM 3876 O O . LYS B 1 148 ? 52.136 -16.296 97.623 1.00 41.15 148 LYS B O 1
ATOM 3882 N N . ASN B 1 149 ? 50.717 -17.626 96.463 1.00 41.51 149 ASN B N 1
ATOM 3883 C CA . ASN B 1 149 ? 51.787 -18.595 96.141 1.00 42.45 149 ASN B CA 1
ATOM 3884 C C . ASN B 1 149 ? 52.411 -18.486 94.741 1.00 41.71 149 ASN B C 1
ATOM 3885 O O . ASN B 1 149 ? 53.342 -19.203 94.437 1.00 42.77 149 ASN B O 1
ATOM 3890 N N . ALA B 1 150 ? 51.914 -17.581 93.903 1.00 40.24 150 ALA B N 1
ATOM 3891 C CA . ALA B 1 150 ? 52.497 -17.363 92.592 1.00 38.35 150 ALA B CA 1
ATOM 3892 C C . ALA B 1 150 ? 53.958 -16.851 92.701 1.00 37.44 150 ALA B C 1
ATOM 3893 O O . ALA B 1 150 ? 54.271 -16.081 93.613 1.00 37.55 150 ALA B O 1
ATOM 3895 N N . PRO B 1 151 ? 54.859 -17.272 91.772 1.00 36.59 151 PRO B N 1
ATOM 3896 C CA . PRO B 1 151 ? 56.244 -16.689 91.835 1.00 35.66 151 PRO B CA 1
ATOM 3897 C C . PRO B 1 151 ? 56.219 -15.195 91.408 1.00 34.33 151 PRO B C 1
ATOM 3898 O O . PRO B 1 151 ? 55.940 -14.865 90.247 1.00 31.93 151 PRO B O 1
ATOM 3902 N N . LEU B 1 152 ? 56.474 -14.308 92.359 1.00 34.57 152 LEU B N 1
ATOM 3903 C CA . LEU B 1 152 ? 56.151 -12.894 92.190 1.00 34.87 152 LEU B CA 1
ATOM 3904 C C . LEU B 1 152 ? 57.060 -12.177 91.204 1.00 34.47 152 LEU B C 1
ATOM 3905 O O . LEU B 1 152 ? 56.647 -11.227 90.510 1.00 35.37 152 LEU B O 1
ATOM 3910 N N . GLU B 1 153 ? 58.305 -12.635 91.128 1.00 35.61 153 GLU B N 1
ATOM 3911 C CA . GLU B 1 153 ? 59.261 -12.144 90.121 1.00 35.50 153 GLU B CA 1
ATOM 3912 C C . GLU B 1 153 ? 58.761 -12.449 88.682 1.00 35.05 153 GLU B C 1
ATOM 3913 O O . GLU B 1 153 ? 58.963 -11.633 87.782 1.00 34.58 153 GLU B O 1
ATOM 3919 N N . LYS B 1 154 ? 58.062 -13.578 88.497 1.00 33.31 154 LYS B N 1
ATOM 3920 C CA . LYS B 1 154 ? 57.498 -13.930 87.177 1.00 32.73 154 LYS B CA 1
ATOM 3921 C C . LYS B 1 154 ? 56.143 -13.257 86.883 1.00 32.38 154 LYS B C 1
ATOM 3922 O O . LYS B 1 154 ? 55.750 -13.092 85.684 1.00 32.37 154 LYS B O 1
ATOM 3928 N N . VAL B 1 155 ? 55.438 -12.871 87.961 1.00 29.80 155 VAL B N 1
ATOM 3929 C CA . VAL B 1 155 ? 54.132 -12.259 87.858 1.00 28.42 155 VAL B CA 1
ATOM 3930 C C . VAL B 1 155 ? 54.259 -10.843 87.287 1.00 27.59 155 VAL B C 1
ATOM 3931 O O . VAL B 1 155 ? 53.420 -10.444 86.486 1.00 28.38 155 VAL B O 1
ATOM 3935 N N . ALA B 1 156 ? 55.286 -10.098 87.700 1.00 26.05 156 ALA B N 1
ATOM 3936 C CA . ALA B 1 156 ? 55.381 -8.666 87.407 1.00 25.82 156 ALA B CA 1
ATOM 3937 C C . ALA B 1 156 ? 55.188 -8.315 85.914 1.00 24.41 156 ALA B C 1
ATOM 3938 O O . ALA B 1 156 ? 54.423 -7.397 85.589 1.00 24.64 156 ALA B O 1
ATOM 3940 N N . PRO B 1 157 ? 55.850 -9.042 84.993 1.00 24.23 157 PRO B N 1
ATOM 3941 C CA . PRO B 1 157 ? 55.663 -8.607 83.585 1.00 24.29 157 PRO B CA 1
ATOM 3942 C C . PRO B 1 157 ? 54.323 -9.024 83.019 1.00 25.54 157 PRO B C 1
ATOM 3943 O O . PRO B 1 157 ? 53.964 -8.547 81.944 1.00 25.65 157 PRO B O 1
ATOM 3947 N N . LEU B 1 158 ? 53.568 -9.886 83.718 1.00 25.23 158 LEU B N 1
ATOM 3948 C CA . LEU B 1 158 ? 52.201 -10.134 83.276 1.00 26.14 158 LEU B CA 1
ATOM 3949 C C . LEU B 1 158 ? 51.451 -8.826 83.242 1.00 27.05 158 LEU B C 1
ATOM 3950 O O . LEU B 1 158 ? 50.555 -8.676 82.409 1.00 27.03 158 LEU B O 1
ATOM 3955 N N . LEU B 1 159 ? 51.816 -7.867 84.134 1.00 27.17 159 LEU B N 1
ATOM 3956 C CA . LEU B 1 159 ? 51.046 -6.628 84.246 1.00 26.89 159 LEU B CA 1
ATOM 3957 C C . LEU B 1 159 ? 51.080 -5.775 83.008 1.00 26.78 159 LEU B C 1
ATOM 3958 O O . LEU B 1 159 ? 50.211 -4.935 82.849 1.00 27.38 159 LEU B O 1
ATOM 3963 N N . CYS B 1 160 ? 52.075 -5.951 82.137 1.00 26.81 160 CYS B N 1
ATOM 3964 C CA . CYS B 1 160 ? 52.050 -5.245 80.838 1.00 27.06 160 CYS B CA 1
ATOM 3965 C C . CYS B 1 160 ? 52.288 -6.145 79.652 1.00 26.13 160 CYS B C 1
ATOM 3966 O O . CYS B 1 160 ? 51.446 -6.238 78.818 1.00 28.00 160 CYS B O 1
ATOM 3969 N N . ALA B 1 161 ? 53.435 -6.791 79.554 1.00 26.28 161 ALA B N 1
ATOM 3970 C CA . ALA B 1 161 ? 53.640 -7.848 78.524 1.00 25.74 161 ALA B CA 1
ATOM 3971 C C . ALA B 1 161 ? 52.531 -8.892 78.418 1.00 26.04 161 ALA B C 1
ATOM 3972 O O . ALA B 1 161 ? 52.112 -9.286 77.302 1.00 25.86 161 ALA B O 1
ATOM 3974 N N . GLY B 1 162 ? 52.087 -9.381 79.572 1.00 25.18 162 GLY B N 1
ATOM 3975 C CA . GLY B 1 162 ? 51.009 -10.387 79.605 1.00 25.07 162 GLY B CA 1
ATOM 3976 C C . GLY B 1 162 ? 49.671 -9.850 79.052 1.00 25.65 162 GLY B C 1
ATOM 3977 O O . GLY B 1 162 ? 49.197 -10.364 78.078 1.00 23.98 162 GLY B O 1
ATOM 3978 N N . ILE B 1 163 ? 49.082 -8.809 79.659 1.00 24.96 163 ILE B N 1
ATOM 3979 C CA . ILE B 1 163 ? 47.811 -8.287 79.112 1.00 24.50 163 ILE B CA 1
ATOM 3980 C C . ILE B 1 163 ? 47.900 -7.801 77.640 1.00 25.13 163 ILE B C 1
ATOM 3981 O O . ILE B 1 163 ? 46.984 -8.006 76.877 1.00 23.96 163 ILE B O 1
ATOM 3986 N N . THR B 1 164 ? 48.999 -7.143 77.271 1.00 25.17 164 THR B N 1
ATOM 3987 C CA . THR B 1 164 ? 49.074 -6.499 75.980 1.00 25.63 164 THR B CA 1
ATOM 3988 C C . THR B 1 164 ? 49.005 -7.535 74.853 1.00 27.39 164 THR B C 1
ATOM 3989 O O . THR B 1 164 ? 48.544 -7.219 73.727 1.00 26.54 164 THR B O 1
ATOM 3993 N N . THR B 1 165 ? 49.409 -8.770 75.158 1.00 25.52 165 THR B N 1
ATOM 3994 C CA . THR B 1 165 ? 49.450 -9.760 74.124 1.00 25.15 165 THR B CA 1
ATOM 3995 C C . THR B 1 165 ? 48.280 -10.694 74.302 1.00 26.53 165 THR B C 1
ATOM 3996 O O . THR B 1 165 ? 47.726 -11.140 73.300 1.00 26.45 165 THR B O 1
ATOM 4000 N N . TYR B 1 166 ? 47.898 -10.980 75.558 1.00 24.29 166 TYR B N 1
ATOM 4001 C CA . TYR B 1 166 ? 46.707 -11.759 75.820 1.00 25.66 166 TYR B CA 1
ATOM 4002 C C . TYR B 1 166 ? 45.456 -11.121 75.103 1.00 26.38 166 TYR B C 1
ATOM 4003 O O . TYR B 1 166 ? 44.628 -11.818 74.471 1.00 24.13 166 TYR B O 1
ATOM 4012 N N . SER B 1 167 ? 45.356 -9.792 75.208 1.00 24.59 167 SER B N 1
ATOM 4013 C CA . SER B 1 167 ? 44.118 -9.121 74.809 1.00 25.17 167 SER B CA 1
ATOM 4014 C C . SER B 1 167 ? 43.777 -9.347 73.304 1.00 24.38 167 SER B C 1
ATOM 4015 O O . SER B 1 167 ? 42.687 -9.699 72.995 1.00 24.69 167 SER B O 1
ATOM 4018 N N . PRO B 1 168 ? 44.708 -9.099 72.377 1.00 24.47 168 PRO B N 1
ATOM 4019 C CA . PRO B 1 168 ? 44.302 -9.182 70.955 1.00 24.49 168 PRO B CA 1
ATOM 4020 C C . PRO B 1 168 ? 44.162 -10.635 70.529 1.00 25.18 168 PRO B C 1
ATOM 4021 O O . PRO B 1 168 ? 43.406 -10.940 69.604 1.00 25.51 168 PRO B O 1
ATOM 4025 N N . LEU B 1 169 ? 44.869 -11.520 71.220 1.00 24.97 169 LEU B N 1
ATOM 4026 C CA . LEU B 1 169 ? 44.716 -12.945 70.985 1.00 26.39 169 LEU B CA 1
ATOM 4027 C C . LEU B 1 169 ? 43.259 -13.386 71.227 1.00 27.09 169 LEU B C 1
ATOM 4028 O O . LEU B 1 169 ? 42.693 -14.120 70.387 1.00 28.35 169 LEU B O 1
ATOM 4033 N N . LYS B 1 170 ? 42.671 -12.933 72.335 1.00 25.88 170 LYS B N 1
ATOM 4034 C CA . LYS B 1 170 ? 41.268 -13.169 72.644 1.00 27.96 170 LYS B CA 1
ATOM 4035 C C . LYS B 1 170 ? 40.359 -12.383 71.732 1.00 27.84 170 LYS B C 1
ATOM 4036 O O . LYS B 1 170 ? 39.385 -12.909 71.281 1.00 28.63 170 LYS B O 1
ATOM 4042 N N . PHE B 1 171 ? 40.659 -11.113 71.506 1.00 25.82 171 PHE B N 1
ATOM 4043 C CA . PHE B 1 171 ? 39.838 -10.297 70.616 1.00 27.06 171 PHE B CA 1
ATOM 4044 C C . PHE B 1 171 ? 39.689 -10.905 69.195 1.00 26.55 171 PHE B C 1
ATOM 4045 O O . PHE B 1 171 ? 38.588 -10.930 68.667 1.00 26.03 171 PHE B O 1
ATOM 4053 N N . SER B 1 172 ? 40.796 -11.389 68.611 1.00 26.89 172 SER B N 1
ATOM 4054 C CA . SER B 1 172 ? 40.755 -12.045 67.285 1.00 27.30 172 SER B CA 1
ATOM 4055 C C . SER B 1 172 ? 40.327 -13.539 67.356 1.00 28.43 172 SER B C 1
ATOM 4056 O O . SER B 1 172 ? 40.355 -14.240 66.342 1.00 28.41 172 SER B O 1
ATOM 4059 N N . LYS B 1 173 ? 39.945 -14.011 68.548 1.00 27.97 173 LYS B N 1
ATOM 4060 C CA . LYS B 1 173 ? 39.473 -15.391 68.728 1.00 29.27 173 LYS B CA 1
ATOM 4061 C C . LYS B 1 173 ? 40.493 -16.444 68.303 1.00 28.80 173 LYS B C 1
ATOM 4062 O O . LYS B 1 173 ? 40.163 -17.454 67.698 1.00 27.53 173 LYS B O 1
ATOM 4068 N N . VAL B 1 174 ? 41.745 -16.227 68.617 1.00 27.36 174 VAL B N 1
ATOM 4069 C CA . VAL B 1 174 ? 42.714 -17.250 68.269 1.00 27.33 174 VAL B CA 1
ATOM 4070 C C . VAL B 1 174 ? 42.316 -18.583 68.975 1.00 28.50 174 VAL B C 1
ATOM 4071 O O . VAL B 1 174 ? 41.998 -18.597 70.179 1.00 28.71 174 VAL B O 1
ATOM 4075 N N . THR B 1 175 ? 42.319 -19.684 68.224 1.00 27.65 175 THR B N 1
ATOM 4076 C CA . THR B 1 175 ? 41.929 -20.928 68.775 1.00 28.05 175 THR B CA 1
ATOM 4077 C C . THR B 1 175 ? 42.700 -22.142 68.158 1.00 27.45 175 THR B C 1
ATOM 4078 O O . THR B 1 175 ? 43.753 -21.985 67.548 1.00 26.39 175 THR B O 1
ATOM 4082 N N . LYS B 1 176 ? 42.210 -23.346 68.367 1.00 27.78 176 LYS B N 1
ATOM 4083 C CA . LYS B 1 176 ? 42.898 -24.534 67.835 1.00 29.45 176 LYS B CA 1
ATOM 4084 C C . LYS B 1 176 ? 43.071 -24.480 66.303 1.00 29.94 176 LYS B C 1
ATOM 4085 O O . LYS B 1 176 ? 42.116 -24.259 65.562 1.00 30.27 176 LYS B O 1
ATOM 4091 N N . GLY B 1 177 ? 44.282 -24.669 65.812 1.00 29.88 177 GLY B N 1
ATOM 4092 C CA . GLY B 1 177 ? 44.449 -24.614 64.373 1.00 30.59 177 GLY B CA 1
ATOM 4093 C C . GLY B 1 177 ? 44.623 -23.238 63.770 1.00 30.18 177 GLY B C 1
ATOM 4094 O O . GLY B 1 177 ? 45.017 -23.151 62.618 1.00 30.19 177 GLY B O 1
ATOM 4095 N N . THR B 1 178 ? 44.385 -22.160 64.525 1.00 29.95 178 THR B N 1
ATOM 4096 C CA . THR B 1 178 ? 44.648 -20.806 64.008 1.00 27.42 178 THR B CA 1
ATOM 4097 C C . THR B 1 178 ? 46.110 -20.747 63.668 1.00 28.28 178 THR B C 1
ATOM 4098 O O . THR B 1 178 ? 46.938 -21.150 64.513 1.00 28.20 178 THR B O 1
ATOM 4102 N N . LYS B 1 179 ? 46.457 -20.335 62.436 1.00 25.93 179 LYS B N 1
ATOM 4103 C CA . LYS B 1 179 ? 47.857 -19.987 62.196 1.00 27.44 179 LYS B CA 1
ATOM 4104 C C . LYS B 1 179 ? 48.272 -18.549 62.652 1.00 26.52 179 LYS B C 1
ATOM 4105 O O . LYS B 1 179 ? 47.829 -17.532 62.089 1.00 26.34 179 LYS B O 1
ATOM 4111 N N . VAL B 1 180 ? 49.159 -18.495 63.651 1.00 26.72 180 VAL B N 1
ATOM 4112 C CA . VAL B 1 180 ? 49.521 -17.244 64.329 1.00 24.91 180 VAL B CA 1
ATOM 4113 C C . VAL B 1 180 ? 51.004 -16.897 64.062 1.00 25.92 180 VAL B C 1
ATOM 4114 O O . VAL B 1 180 ? 51.911 -17.724 64.276 1.00 25.88 180 VAL B O 1
ATOM 4118 N N . GLY B 1 181 ? 51.269 -15.687 63.569 1.00 26.48 181 GLY B N 1
ATOM 4119 C CA . GLY B 1 181 ? 52.659 -15.179 63.523 1.00 25.21 181 GLY B CA 1
ATOM 4120 C C . GLY B 1 181 ? 52.908 -14.187 64.675 1.00 25.50 181 GLY B C 1
ATOM 4121 O O . GLY B 1 181 ? 52.033 -13.385 65.040 1.00 25.49 181 GLY B O 1
ATOM 4122 N N . VAL B 1 182 ? 54.123 -14.220 65.219 1.00 25.05 182 VAL B N 1
ATOM 4123 C CA . VAL B 1 182 ? 54.544 -13.285 66.235 1.00 24.79 182 VAL B CA 1
ATOM 4124 C C . VAL B 1 182 ? 55.795 -12.568 65.701 1.00 25.53 182 VAL B C 1
ATOM 4125 O O . VAL B 1 182 ? 56.831 -13.186 65.475 1.00 25.56 182 VAL B O 1
ATOM 4129 N N . ALA B 1 183 ? 55.679 -11.265 65.476 1.00 23.92 183 ALA B N 1
ATOM 4130 C CA . ALA B 1 183 ? 56.819 -10.516 64.970 1.00 24.57 183 ALA B CA 1
ATOM 4131 C C . ALA B 1 183 ? 57.531 -9.794 66.155 1.00 24.30 183 ALA B C 1
ATOM 4132 O O . ALA B 1 183 ? 56.910 -8.974 66.877 1.00 23.69 183 ALA B O 1
ATOM 4134 N N . GLY B 1 184 ? 58.817 -10.072 66.344 1.00 23.57 184 GLY B N 1
ATOM 4135 C CA . GLY B 1 184 ? 59.568 -9.511 67.461 1.00 24.30 184 GLY B CA 1
ATOM 4136 C C . GLY B 1 184 ? 59.539 -10.489 68.630 1.00 25.16 184 GLY B C 1
ATOM 4137 O O . GLY B 1 184 ? 58.524 -10.654 69.274 1.00 25.65 184 GLY B O 1
ATOM 4138 N N . PHE B 1 185 ? 60.650 -11.179 68.882 1.00 26.70 185 PHE B N 1
ATOM 4139 C CA . PHE B 1 185 ? 60.622 -12.277 69.843 1.00 26.00 185 PHE B CA 1
ATOM 4140 C C . PHE B 1 185 ? 61.284 -11.854 71.143 1.00 26.61 185 PHE B C 1
ATOM 4141 O O . PHE B 1 185 ? 62.283 -12.449 71.558 1.00 25.47 185 PHE B O 1
ATOM 4149 N N . GLY B 1 186 ? 60.710 -10.825 71.775 1.00 25.90 186 GLY B N 1
ATOM 4150 C CA . GLY B 1 186 ? 61.305 -10.224 72.973 1.00 25.43 186 GLY B CA 1
ATOM 4151 C C . GLY B 1 186 ? 60.390 -10.444 74.169 1.00 25.36 186 GLY B C 1
ATOM 4152 O O . GLY B 1 186 ? 59.842 -11.543 74.363 1.00 24.81 186 GLY B O 1
ATOM 4153 N N . GLY B 1 187 ? 60.224 -9.411 74.983 1.00 23.91 187 GLY B N 1
ATOM 4154 C CA . GLY B 1 187 ? 59.317 -9.523 76.171 1.00 24.75 187 GLY B CA 1
ATOM 4155 C C . GLY B 1 187 ? 57.871 -9.776 75.797 1.00 25.10 187 GLY B C 1
ATOM 4156 O O . GLY B 1 187 ? 57.293 -10.789 76.210 1.00 25.64 187 GLY B O 1
ATOM 4157 N N . LEU B 1 188 ? 57.264 -8.883 75.012 1.00 24.96 188 LEU B N 1
ATOM 4158 C CA . LEU B 1 188 ? 55.896 -9.115 74.564 1.00 25.64 188 LEU B CA 1
ATOM 4159 C C . LEU B 1 188 ? 55.829 -10.369 73.660 1.00 25.42 188 LEU B C 1
ATOM 4160 O O . LEU B 1 188 ? 54.941 -11.229 73.835 1.00 25.85 188 LEU B O 1
ATOM 4165 N N . GLY B 1 189 ? 56.790 -10.495 72.746 1.00 24.97 189 GLY B N 1
ATOM 4166 C CA . GLY B 1 189 ? 56.772 -11.587 71.781 1.00 25.08 189 GLY B CA 1
ATOM 4167 C C . GLY B 1 189 ? 56.674 -12.956 72.420 1.00 25.87 189 GLY B C 1
ATOM 4168 O O . GLY B 1 189 ? 55.849 -13.782 72.041 1.00 26.23 189 GLY B O 1
ATOM 4169 N N . SER B 1 190 ? 57.566 -13.240 73.358 1.00 26.37 190 SER B N 1
ATOM 4170 C CA . SER B 1 190 ? 57.525 -14.525 74.052 1.00 27.62 190 SER B CA 1
ATOM 4171 C C . SER B 1 190 ? 56.209 -14.737 74.834 1.00 27.09 190 SER B C 1
ATOM 4172 O O . SER B 1 190 ? 55.702 -15.866 74.894 1.00 28.54 190 SER B O 1
ATOM 4175 N N . MET B 1 191 ? 55.654 -13.703 75.470 1.00 26.63 191 MET B N 1
ATOM 4176 C CA . MET B 1 191 ? 54.282 -13.893 76.056 1.00 25.59 191 MET B CA 1
ATOM 4177 C C . MET B 1 191 ? 53.230 -14.281 74.976 1.00 24.81 191 MET B C 1
ATOM 4178 O O . MET B 1 191 ? 52.385 -15.177 75.202 1.00 23.85 191 MET B O 1
ATOM 4183 N N . ALA B 1 192 ? 53.268 -13.592 73.827 1.00 24.28 192 ALA B N 1
ATOM 4184 C CA . ALA B 1 192 ? 52.298 -13.867 72.676 1.00 23.62 192 ALA B CA 1
ATOM 4185 C C . ALA B 1 192 ? 52.456 -15.319 72.237 1.00 24.50 192 ALA B C 1
ATOM 4186 O O . ALA B 1 192 ? 51.470 -16.051 72.038 1.00 25.38 192 ALA B O 1
ATOM 4188 N N . VAL B 1 193 ? 53.717 -15.727 72.058 1.00 24.11 193 VAL B N 1
ATOM 4189 C CA . VAL B 1 193 ? 54.025 -17.129 71.768 1.00 24.32 193 VAL B CA 1
ATOM 4190 C C . VAL B 1 193 ? 53.413 -18.129 72.784 1.00 26.24 193 VAL B C 1
ATOM 4191 O O . VAL B 1 193 ? 52.743 -19.076 72.398 1.00 24.67 193 VAL B O 1
ATOM 4195 N N . LYS B 1 194 ? 53.635 -17.906 74.083 1.00 26.90 194 LYS B N 1
ATOM 4196 C CA . LYS B 1 194 ? 53.107 -18.797 75.093 1.00 28.61 194 LYS B CA 1
ATOM 4197 C C . LYS B 1 194 ? 51.589 -18.864 75.107 1.00 28.56 194 LYS B C 1
ATOM 4198 O O . LYS B 1 194 ? 51.029 -19.954 75.164 1.00 29.07 194 LYS B O 1
ATOM 4204 N N . TYR B 1 195 ? 50.934 -17.712 75.055 1.00 27.04 195 TYR B N 1
ATOM 4205 C CA . TYR B 1 195 ? 49.483 -17.697 75.056 1.00 26.77 195 TYR B CA 1
ATOM 4206 C C . TYR B 1 195 ? 48.972 -18.395 73.798 1.00 25.87 195 TYR B C 1
ATOM 4207 O O . TYR B 1 195 ? 48.081 -19.207 73.890 1.00 26.87 195 TYR B O 1
ATOM 4216 N N . ALA B 1 196 ? 49.507 -18.050 72.625 1.00 25.44 196 ALA B N 1
ATOM 4217 C CA . ALA B 1 196 ? 48.961 -18.673 71.368 1.00 26.38 196 ALA B CA 1
ATOM 4218 C C . ALA B 1 196 ? 49.137 -20.160 71.358 1.00 27.18 196 ALA B C 1
ATOM 4219 O O . ALA B 1 196 ? 48.219 -20.865 70.990 1.00 28.48 196 ALA B O 1
ATOM 4221 N N . VAL B 1 197 ? 50.286 -20.649 71.822 1.00 26.29 197 VAL B N 1
ATOM 4222 C CA . VAL B 1 197 ? 50.473 -22.093 71.946 1.00 26.67 197 VAL B CA 1
ATOM 4223 C C . VAL B 1 197 ? 49.469 -22.690 72.957 1.00 28.61 197 VAL B C 1
ATOM 4224 O O . VAL B 1 197 ? 48.836 -23.696 72.651 1.00 29.18 197 VAL B O 1
ATOM 4228 N N . ALA B 1 198 ? 49.311 -22.088 74.137 1.00 28.78 198 ALA B N 1
ATOM 4229 C CA . ALA B 1 198 ? 48.332 -22.586 75.122 1.00 30.54 198 ALA B CA 1
ATOM 4230 C C . ALA B 1 198 ? 46.897 -22.551 74.551 1.00 32.01 198 ALA B C 1
ATOM 4231 O O . ALA B 1 198 ? 46.053 -23.315 74.979 1.00 33.74 198 ALA B O 1
ATOM 4233 N N . MET B 1 199 ? 46.626 -21.657 73.595 1.00 31.09 199 MET B N 1
ATOM 4234 C CA . MET B 1 199 ? 45.306 -21.543 72.983 1.00 31.34 199 MET B CA 1
ATOM 4235 C C . MET B 1 199 ? 45.064 -22.511 71.813 1.00 32.06 199 MET B C 1
ATOM 4236 O O . MET B 1 199 ? 44.003 -22.488 71.207 1.00 30.77 199 MET B O 1
ATOM 4241 N N . GLY B 1 200 ? 46.055 -23.349 71.497 1.00 32.23 200 GLY B N 1
ATOM 4242 C CA . GLY B 1 200 ? 45.920 -24.330 70.422 1.00 31.30 200 GLY B CA 1
ATOM 4243 C C . GLY B 1 200 ? 46.433 -23.864 69.057 1.00 31.21 200 GLY B C 1
ATOM 4244 O O . GLY B 1 200 ? 46.243 -24.587 68.051 1.00 32.21 200 GLY B O 1
ATOM 4245 N N . ALA B 1 201 ? 47.073 -22.691 68.995 1.00 28.23 201 ALA B N 1
ATOM 4246 C CA . ALA B 1 201 ? 47.555 -22.160 67.716 1.00 27.65 201 ALA B CA 1
ATOM 4247 C C . ALA B 1 201 ? 48.773 -22.877 67.199 1.00 28.89 201 ALA B C 1
ATOM 4248 O O . ALA B 1 201 ? 49.525 -23.511 67.948 1.00 28.36 201 ALA B O 1
ATOM 4250 N N . GLU B 1 202 ? 48.961 -22.758 65.895 1.00 28.83 202 GLU B N 1
ATOM 4251 C CA . GLU B 1 202 ? 50.164 -23.197 65.263 1.00 29.82 202 GLU B CA 1
ATOM 4252 C C . GLU B 1 202 ? 50.974 -21.899 65.100 1.00 28.60 202 GLU B C 1
ATOM 4253 O O . GLU B 1 202 ? 50.547 -21.000 64.376 1.00 27.39 202 GLU B O 1
ATOM 4259 N N . VAL B 1 203 ? 52.147 -21.827 65.741 1.00 28.23 203 VAL B N 1
ATOM 4260 C CA . VAL B 1 203 ? 52.806 -20.543 65.925 1.00 27.56 203 VAL B CA 1
ATOM 4261 C C . VAL B 1 203 ? 54.069 -20.385 65.104 1.00 28.43 203 VAL B C 1
ATOM 4262 O O . VAL B 1 203 ? 54.944 -21.266 65.105 1.00 30.19 203 VAL B O 1
ATOM 4266 N N . SER B 1 204 ? 54.178 -19.268 64.393 1.00 27.72 204 SER B N 1
ATOM 4267 C CA . SER B 1 204 ? 55.406 -18.946 63.655 1.00 26.57 204 SER B CA 1
ATOM 4268 C C . SER B 1 204 ? 56.017 -17.710 64.347 1.00 26.80 204 SER B C 1
ATOM 4269 O O . SER B 1 204 ? 55.276 -16.783 64.744 1.00 25.79 204 SER B O 1
ATOM 4272 N N . VAL B 1 205 ? 57.350 -17.677 64.467 1.00 25.86 205 VAL B N 1
ATOM 4273 C CA . VAL B 1 205 ? 57.990 -16.511 65.055 1.00 25.58 205 VAL B CA 1
ATOM 4274 C C . VAL B 1 205 ? 58.869 -15.795 64.001 1.00 26.02 205 VAL B C 1
ATOM 4275 O O . VAL B 1 205 ? 59.534 -16.442 63.151 1.00 25.12 205 VAL B O 1
ATOM 4279 N N . PHE B 1 206 ? 58.890 -14.472 64.057 1.00 25.48 206 PHE B N 1
ATOM 4280 C CA . PHE B 1 206 ? 59.766 -13.718 63.124 1.00 26.77 206 PHE B CA 1
ATOM 4281 C C . PHE B 1 206 ? 60.684 -12.928 63.990 1.00 26.15 206 PHE B C 1
ATOM 4282 O O . PHE B 1 206 ? 60.196 -12.110 64.768 1.00 25.67 206 PHE B O 1
ATOM 4290 N N . ALA B 1 207 ? 61.983 -13.186 63.879 1.00 25.42 207 ALA B N 1
ATOM 4291 C CA . ALA B 1 207 ? 63.016 -12.484 64.694 1.00 26.32 207 ALA B CA 1
ATOM 4292 C C . ALA B 1 207 ? 64.044 -11.912 63.681 1.00 27.07 207 ALA B C 1
ATOM 4293 O O . ALA B 1 207 ? 63.755 -11.947 62.478 1.00 26.90 207 ALA B O 1
ATOM 4295 N N . ARG B 1 208 ? 65.197 -11.373 64.142 1.00 26.08 208 ARG B N 1
ATOM 4296 C CA . ARG B 1 208 ? 66.200 -10.855 63.217 1.00 27.99 208 ARG B CA 1
ATOM 4297 C C . ARG B 1 208 ? 67.424 -11.785 63.118 1.00 30.07 208 ARG B C 1
ATOM 4298 O O . ARG B 1 208 ? 68.265 -11.624 62.215 1.00 30.65 208 ARG B O 1
ATOM 4306 N N . ASN B 1 209 ? 67.511 -12.791 63.994 1.00 29.96 209 ASN B N 1
ATOM 4307 C CA . ASN B 1 209 ? 68.540 -13.808 63.797 1.00 31.35 209 ASN B CA 1
ATOM 4308 C C . ASN B 1 209 ? 68.058 -15.047 64.523 1.00 31.91 209 ASN B C 1
ATOM 4309 O O . ASN B 1 209 ? 66.935 -15.066 65.028 1.00 29.16 209 ASN B O 1
ATOM 4314 N N . GLU B 1 210 ? 68.925 -16.061 64.631 1.00 33.15 210 GLU B N 1
ATOM 4315 C CA . GLU B 1 210 ? 68.531 -17.327 65.212 1.00 33.26 210 GLU B CA 1
ATOM 4316 C C . GLU B 1 210 ? 69.059 -17.533 66.611 1.00 34.23 210 GLU B C 1
ATOM 4317 O O . GLU B 1 210 ? 69.050 -18.677 67.111 1.00 33.96 210 GLU B O 1
ATOM 4323 N N . HIS B 1 211 ? 69.447 -16.438 67.291 1.00 33.99 211 HIS B N 1
ATOM 4324 C CA . HIS B 1 211 ? 70.011 -16.594 68.634 1.00 34.28 211 HIS B CA 1
ATOM 4325 C C . HIS B 1 211 ? 69.066 -17.262 69.642 1.00 33.41 211 HIS B C 1
ATOM 4326 O O . HIS B 1 211 ? 69.533 -17.956 70.556 1.00 34.41 211 HIS B O 1
ATOM 4333 N N . LYS B 1 212 ? 67.764 -17.068 69.481 1.00 31.95 212 LYS B N 1
ATOM 4334 C CA . LYS B 1 212 ? 66.785 -17.659 70.403 1.00 32.42 212 LYS B CA 1
ATOM 4335 C C . LYS B 1 212 ? 65.870 -18.708 69.746 1.00 32.28 212 LYS B C 1
ATOM 4336 O O . LYS B 1 212 ? 64.825 -19.043 70.282 1.00 32.10 212 LYS B O 1
ATOM 4342 N N . LYS B 1 213 ? 66.270 -19.234 68.594 1.00 31.83 213 LYS B N 1
ATOM 4343 C CA . LYS B 1 213 ? 65.447 -20.239 67.915 1.00 32.62 213 LYS B CA 1
ATOM 4344 C C . LYS B 1 213 ? 65.154 -21.462 68.823 1.00 33.56 213 LYS B C 1
ATOM 4345 O O . LYS B 1 213 ? 64.020 -21.905 68.894 1.00 33.81 213 LYS B O 1
ATOM 4351 N N . GLN B 1 214 ? 66.169 -21.980 69.520 1.00 33.61 214 GLN B N 1
ATOM 4352 C CA . GLN B 1 214 ? 65.979 -23.079 70.474 1.00 34.77 214 GLN B CA 1
ATOM 4353 C C . GLN B 1 214 ? 64.985 -22.746 71.555 1.00 33.34 214 GLN B C 1
ATOM 4354 O O . GLN B 1 214 ? 64.208 -23.603 71.920 1.00 33.25 214 GLN B O 1
ATOM 4360 N N . ASP B 1 215 ? 65.008 -21.530 72.086 1.00 32.46 215 ASP B N 1
ATOM 4361 C CA . ASP B 1 215 ? 63.950 -21.184 73.063 1.00 33.57 215 ASP B CA 1
ATOM 4362 C C . ASP B 1 215 ? 62.572 -21.170 72.383 1.00 32.70 215 ASP B C 1
ATOM 4363 O O . ASP B 1 215 ? 61.600 -21.604 72.983 1.00 33.87 215 ASP B O 1
ATOM 4368 N N . ALA B 1 216 ? 62.503 -20.718 71.128 1.00 32.18 216 ALA B N 1
ATOM 4369 C CA . ALA B 1 216 ? 61.220 -20.745 70.390 1.00 31.71 216 ALA B CA 1
ATOM 4370 C C . ALA B 1 216 ? 60.706 -22.189 70.301 1.00 31.47 216 ALA B C 1
ATOM 4371 O O . ALA B 1 216 ? 59.579 -22.484 70.685 1.00 30.27 216 ALA B O 1
ATOM 4373 N N . LEU B 1 217 ? 61.575 -23.083 69.853 1.00 31.66 217 LEU B N 1
ATOM 4374 C CA . LEU B 1 217 ? 61.215 -24.488 69.682 1.00 33.48 217 LEU B CA 1
ATOM 4375 C C . LEU B 1 217 ? 60.780 -25.084 70.995 1.00 33.68 217 LEU B C 1
ATOM 4376 O O . LEU B 1 217 ? 59.784 -25.796 71.081 1.00 33.10 217 LEU B O 1
ATOM 4381 N N . SER B 1 218 ? 61.478 -24.703 72.044 1.00 33.96 218 SER B N 1
ATOM 4382 C CA . SER B 1 218 ? 61.173 -25.221 73.348 1.00 35.68 218 SER B CA 1
ATOM 4383 C C . SER B 1 218 ? 59.769 -24.735 73.808 1.00 34.83 218 SER B C 1
ATOM 4384 O O . SER B 1 218 ? 59.067 -25.418 74.557 1.00 34.50 218 SER B O 1
ATOM 4387 N N . MET B 1 219 ? 59.380 -23.554 73.352 1.00 32.68 219 MET B N 1
ATOM 4388 C CA . MET B 1 219 ? 58.021 -23.043 73.602 1.00 31.87 219 MET B CA 1
ATOM 4389 C C . MET B 1 219 ? 56.902 -23.679 72.731 1.00 31.95 219 MET B C 1
ATOM 4390 O O . MET B 1 219 ? 55.722 -23.349 72.921 1.00 32.47 219 MET B O 1
ATOM 4395 N N . GLY B 1 220 ? 57.252 -24.539 71.778 1.00 30.10 220 GLY B N 1
ATOM 4396 C CA . GLY B 1 220 ? 56.258 -25.176 70.939 1.00 30.01 220 GLY B CA 1
ATOM 4397 C C . GLY B 1 220 ? 56.037 -24.474 69.573 1.00 29.69 220 GLY B C 1
ATOM 4398 O O . GLY B 1 220 ? 55.080 -24.776 68.867 1.00 28.61 220 GLY B O 1
ATOM 4399 N N . VAL B 1 221 ? 56.910 -23.529 69.224 1.00 29.76 221 VAL B N 1
ATOM 4400 C CA . VAL B 1 221 ? 56.833 -22.813 67.953 1.00 30.36 221 VAL B CA 1
ATOM 4401 C C . VAL B 1 221 ? 57.108 -23.783 66.830 1.00 32.34 221 VAL B C 1
ATOM 4402 O O . VAL B 1 221 ? 58.011 -24.651 66.957 1.00 32.88 221 VAL B O 1
ATOM 4406 N N . LYS B 1 222 ? 56.320 -23.675 65.761 1.00 31.52 222 LYS B N 1
ATOM 4407 C CA . LYS B 1 222 ? 56.448 -24.624 64.674 1.00 33.29 222 LYS B CA 1
ATOM 4408 C C . LYS B 1 222 ? 57.359 -24.094 63.529 1.00 32.67 222 LYS B C 1
ATOM 4409 O O . LYS B 1 222 ? 58.034 -24.876 62.872 1.00 31.88 222 LYS B O 1
ATOM 4415 N N . HIS B 1 223 ? 57.385 -22.778 63.310 1.00 30.92 223 HIS B N 1
ATOM 4416 C CA . HIS B 1 223 ? 58.283 -22.199 62.297 1.00 30.57 223 HIS B CA 1
ATOM 4417 C C . HIS B 1 223 ? 58.980 -20.992 62.870 1.00 29.86 223 HIS B C 1
ATOM 4418 O O . HIS B 1 223 ? 58.371 -20.188 63.609 1.00 29.31 223 HIS B O 1
ATOM 4425 N N . PHE B 1 224 ? 60.266 -20.880 62.548 1.00 28.89 224 PHE B N 1
ATOM 4426 C CA . PHE B 1 224 ? 61.059 -19.773 63.020 1.00 28.02 224 PHE B CA 1
ATOM 4427 C C . PHE B 1 224 ? 61.615 -19.091 61.786 1.00 28.10 224 PHE B C 1
ATOM 4428 O O . PHE B 1 224 ? 62.274 -19.731 61.014 1.00 26.80 224 PHE B O 1
ATOM 4436 N N . TYR B 1 225 ? 61.362 -17.795 61.611 1.00 27.55 225 TYR B N 1
ATOM 4437 C CA . TYR B 1 225 ? 61.948 -17.067 60.470 1.00 27.77 225 TYR B CA 1
ATOM 4438 C C . TYR B 1 225 ? 62.827 -15.917 60.917 1.00 27.85 225 TYR B C 1
ATOM 4439 O O . TYR B 1 225 ? 62.610 -15.341 62.003 1.00 26.28 225 TYR B O 1
ATOM 4448 N N . THR B 1 226 ? 63.837 -15.598 60.112 1.00 28.88 226 THR B N 1
ATOM 4449 C CA . THR B 1 226 ? 64.664 -14.408 60.394 1.00 29.11 226 THR B CA 1
ATOM 4450 C C . THR B 1 226 ? 64.326 -13.270 59.396 1.00 30.26 226 THR B C 1
ATOM 4451 O O . THR B 1 226 ? 64.959 -12.216 59.402 1.00 29.67 226 THR B O 1
ATOM 4455 N N . ASP B 1 227 ? 63.312 -13.473 58.566 1.00 30.10 227 ASP B N 1
ATOM 4456 C CA . ASP B 1 227 ? 62.901 -12.436 57.645 1.00 30.93 227 ASP B CA 1
ATOM 4457 C C . ASP B 1 227 ? 61.515 -12.818 57.243 1.00 30.91 227 ASP B C 1
ATOM 4458 O O . ASP B 1 227 ? 61.263 -14.010 56.955 1.00 30.92 227 ASP B O 1
ATOM 4463 N N . PRO B 1 228 ? 60.599 -11.836 57.203 1.00 30.92 228 PRO B N 1
ATOM 4464 C CA . PRO B 1 228 ? 59.236 -12.200 56.799 1.00 30.95 228 PRO B CA 1
ATOM 4465 C C . PRO B 1 228 ? 59.161 -12.844 55.429 1.00 31.39 228 PRO B C 1
ATOM 4466 O O . PRO B 1 228 ? 58.247 -13.626 55.189 1.00 31.88 228 PRO B O 1
ATOM 4470 N N . LYS B 1 229 ? 60.117 -12.580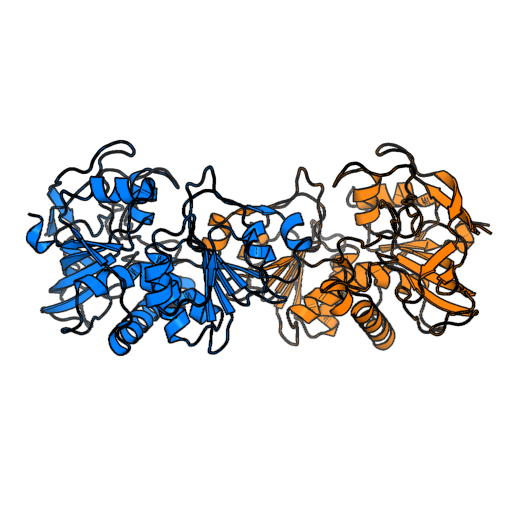 54.537 1.00 32.40 229 LYS B N 1
ATOM 4471 C CA . LYS B 1 229 ? 60.014 -13.109 53.166 1.00 34.02 229 LYS B CA 1
ATOM 4472 C C . LYS B 1 229 ? 60.190 -14.615 53.130 1.00 33.44 229 LYS B C 1
ATOM 4473 O O . LYS B 1 229 ? 59.874 -15.235 52.130 1.00 33.52 229 LYS B O 1
ATOM 4479 N N . GLN B 1 230 ? 60.772 -15.169 54.198 1.00 32.45 230 GLN B N 1
ATOM 4480 C CA . GLN B 1 230 ? 60.954 -16.632 54.287 1.00 31.93 230 GLN B CA 1
ATOM 4481 C C . GLN B 1 230 ? 59.627 -17.342 54.552 1.00 31.85 230 GLN B C 1
ATOM 4482 O O . GLN B 1 230 ? 59.527 -18.549 54.410 1.00 33.56 230 GLN B O 1
ATOM 4488 N N . CYS B 1 231 ? 58.592 -16.628 54.945 1.00 30.20 231 CYS B N 1
ATOM 4489 C CA . CYS B 1 231 ? 57.368 -17.351 55.269 1.00 31.02 231 CYS B CA 1
ATOM 4490 C C . CYS B 1 231 ? 56.581 -17.611 53.998 1.00 32.26 231 CYS B C 1
ATOM 4491 O O . CYS B 1 231 ? 56.163 -16.705 53.336 1.00 31.70 231 CYS B O 1
ATOM 4494 N N . LYS B 1 232 ? 56.379 -18.872 53.656 1.00 35.98 232 LYS B N 1
ATOM 4495 C CA . LYS B 1 232 ? 55.775 -19.176 52.382 1.00 38.06 232 LYS B CA 1
ATOM 4496 C C . LYS B 1 232 ? 54.300 -19.568 52.511 1.00 38.45 232 LYS B C 1
ATOM 4497 O O . LYS B 1 232 ? 53.724 -20.104 51.590 1.00 39.71 232 LYS B O 1
ATOM 4503 N N . GLU B 1 233 ? 53.686 -19.232 53.632 1.00 36.38 233 GLU B N 1
ATOM 4504 C CA . GLU B 1 233 ? 52.406 -19.788 54.021 1.00 37.11 233 GLU B CA 1
ATOM 4505 C C . GLU B 1 233 ? 51.503 -18.610 54.346 1.00 36.37 233 GLU B C 1
ATOM 4506 O O . GLU B 1 233 ? 51.989 -17.595 54.784 1.00 36.37 233 GLU B O 1
ATOM 4512 N N . GLU B 1 234 ? 50.195 -18.718 54.169 1.00 35.56 234 GLU B N 1
ATOM 4513 C CA . GLU B 1 234 ? 49.301 -17.666 54.671 1.00 33.54 234 GLU B CA 1
ATOM 4514 C C . GLU B 1 234 ? 48.944 -17.855 56.152 1.00 32.53 234 GLU B C 1
ATOM 4515 O O . GLU B 1 234 ? 48.579 -18.953 56.564 1.00 32.30 234 GLU B O 1
ATOM 4521 N N . LEU B 1 235 ? 49.012 -16.785 56.942 1.00 28.88 235 LEU B N 1
ATOM 4522 C CA . LEU B 1 235 ? 48.681 -16.881 58.349 1.00 28.63 235 LEU B CA 1
ATOM 4523 C C . LEU B 1 235 ? 47.308 -16.285 58.598 1.00 28.26 235 LEU B C 1
ATOM 4524 O O . LEU B 1 235 ? 46.884 -15.445 57.846 1.00 28.33 235 LEU B O 1
ATOM 4529 N N . ASP B 1 236 ? 46.644 -16.714 59.665 1.00 27.69 236 ASP B N 1
ATOM 4530 C CA . ASP B 1 236 ? 45.323 -16.200 60.000 1.00 27.82 236 ASP B CA 1
ATOM 4531 C C . ASP B 1 236 ? 45.410 -14.962 60.888 1.00 27.66 236 ASP B C 1
ATOM 4532 O O . ASP B 1 236 ? 44.515 -14.140 60.910 1.00 27.38 236 ASP B O 1
ATOM 4537 N N . PHE B 1 237 ? 46.479 -14.889 61.664 1.00 26.18 237 PHE B N 1
ATOM 4538 C CA . PHE B 1 237 ? 46.616 -13.875 62.640 1.00 26.58 237 PHE B CA 1
ATOM 4539 C C . PHE B 1 237 ? 48.100 -13.600 62.867 1.00 26.11 237 PHE B C 1
ATOM 4540 O O . PHE B 1 237 ? 48.916 -14.531 62.964 1.00 28.03 237 PHE B O 1
ATOM 4548 N N . ILE B 1 238 ? 48.460 -12.323 62.904 1.00 25.98 238 ILE B N 1
ATOM 4549 C CA . ILE B 1 238 ? 49.825 -11.893 63.195 1.00 24.61 238 ILE B CA 1
ATOM 4550 C C . ILE B 1 238 ? 49.775 -10.789 64.256 1.00 25.90 238 ILE B C 1
ATOM 4551 O O . ILE B 1 238 ? 48.994 -9.816 64.113 1.00 26.40 238 ILE B O 1
ATOM 4556 N N . ILE B 1 239 ? 50.599 -10.919 65.311 1.00 24.74 239 ILE B N 1
ATOM 4557 C CA . ILE B 1 239 ? 50.751 -9.800 66.261 1.00 23.32 239 ILE B CA 1
ATOM 4558 C C . ILE B 1 239 ? 52.158 -9.262 66.105 1.00 23.56 239 ILE B C 1
ATOM 4559 O O . ILE B 1 239 ? 53.124 -10.038 66.155 1.00 24.62 239 ILE B O 1
ATOM 4564 N N . SER B 1 240 ? 52.272 -7.970 65.827 1.00 22.19 240 SER B N 1
ATOM 4565 C CA . SER B 1 240 ? 53.567 -7.341 65.652 1.00 22.31 240 SER B CA 1
ATOM 4566 C C . SER B 1 240 ? 53.966 -6.551 66.912 1.00 22.31 240 SER B C 1
ATOM 4567 O O . SER B 1 240 ? 53.311 -5.577 67.281 1.00 20.36 240 SER B O 1
ATOM 4570 N N . THR B 1 241 ? 55.058 -6.984 67.547 1.00 22.19 241 THR B N 1
ATOM 4571 C CA . THR B 1 241 ? 55.563 -6.304 68.716 1.00 23.45 241 THR B CA 1
ATOM 4572 C C . THR B 1 241 ? 56.828 -5.525 68.375 1.00 24.93 241 THR B C 1
ATOM 4573 O O . THR B 1 241 ? 57.535 -5.118 69.294 1.00 25.38 241 THR B O 1
ATOM 4577 N N . ILE B 1 242 ? 57.134 -5.376 67.078 1.00 24.31 242 ILE B N 1
ATOM 4578 C CA . ILE B 1 242 ? 58.422 -4.815 66.654 1.00 24.28 242 ILE B CA 1
ATOM 4579 C C . ILE B 1 242 ? 58.594 -3.332 67.096 1.00 24.71 242 ILE B C 1
ATOM 4580 O O . ILE B 1 242 ? 57.749 -2.519 66.784 1.00 24.18 242 ILE B O 1
ATOM 4585 N N . PRO B 1 243 ? 59.700 -2.987 67.809 1.00 25.68 243 PRO B N 1
ATOM 4586 C CA . PRO B 1 243 ? 59.896 -1.607 68.321 1.00 25.08 243 PRO B CA 1
ATOM 4587 C C . PRO B 1 243 ? 60.894 -0.764 67.489 1.00 26.91 243 PRO B C 1
ATOM 4588 O O . PRO B 1 243 ? 61.267 0.337 67.922 1.00 26.93 243 PRO B O 1
ATOM 4592 N N . THR B 1 244 ? 61.374 -1.302 66.357 1.00 27.47 244 THR B N 1
ATOM 4593 C CA . THR B 1 244 ? 62.302 -0.590 65.470 1.00 28.05 244 THR B CA 1
ATOM 4594 C C . THR B 1 244 ? 61.602 -0.410 64.064 1.00 28.96 244 THR B C 1
ATOM 4595 O O . THR B 1 244 ? 60.463 -0.864 63.843 1.00 27.59 244 THR B O 1
ATOM 4599 N N . HIS B 1 245 ? 62.292 0.253 63.135 1.00 28.71 245 HIS B N 1
ATOM 4600 C CA . HIS B 1 245 ? 61.728 0.509 61.814 1.00 29.52 245 HIS B CA 1
ATOM 4601 C C . HIS B 1 245 ? 61.474 -0.802 61.052 1.00 29.19 245 HIS B C 1
ATOM 4602 O O . HIS B 1 245 ? 62.317 -1.720 61.083 1.00 27.83 245 HIS B O 1
ATOM 4609 N N . TYR B 1 246 ? 60.319 -0.867 60.376 1.00 28.00 246 TYR B N 1
ATOM 4610 C CA . TYR B 1 246 ? 60.011 -1.949 59.477 1.00 27.89 246 TYR B CA 1
ATOM 4611 C C . TYR B 1 246 ? 58.893 -1.525 58.540 1.00 27.25 246 TYR B C 1
ATOM 4612 O O . TYR B 1 246 ? 58.360 -0.427 58.648 1.00 27.77 246 TYR B O 1
ATOM 4621 N N . ASP B 1 247 ? 58.543 -2.403 57.628 1.00 26.25 247 ASP B N 1
ATOM 4622 C CA . ASP B 1 247 ? 57.541 -2.099 56.639 1.00 26.93 247 ASP B CA 1
ATOM 4623 C C . ASP B 1 247 ? 56.324 -2.960 56.984 1.00 26.29 247 ASP B C 1
ATOM 4624 O O . ASP B 1 247 ? 56.390 -4.184 56.896 1.00 25.13 247 ASP B O 1
ATOM 4629 N N . LEU B 1 248 ? 55.228 -2.324 57.416 1.00 24.56 248 LEU B N 1
ATOM 4630 C CA . LEU B 1 248 ? 54.015 -3.077 57.697 1.00 24.71 248 LEU B CA 1
ATOM 4631 C C . LEU B 1 248 ? 53.605 -3.991 56.490 1.00 25.15 248 LEU B C 1
ATOM 4632 O O . LEU B 1 248 ? 53.008 -5.033 56.712 1.00 25.15 248 LEU B O 1
ATOM 4637 N N . LYS B 1 249 ? 53.861 -3.584 55.232 1.00 24.64 249 LYS B N 1
ATOM 4638 C CA . LYS B 1 249 ? 53.413 -4.417 54.103 1.00 25.70 249 LYS B CA 1
ATOM 4639 C C . LYS B 1 249 ? 53.991 -5.809 54.103 1.00 24.80 249 LYS B C 1
ATOM 4640 O O . LYS B 1 249 ? 53.331 -6.731 53.667 1.00 23.70 249 LYS B O 1
ATOM 4646 N N . ASP B 1 250 ? 55.223 -5.952 54.599 1.00 25.85 250 ASP B N 1
ATOM 4647 C CA . ASP B 1 250 ? 55.918 -7.244 54.611 1.00 26.93 250 ASP B CA 1
ATOM 4648 C C . ASP B 1 250 ? 55.152 -8.253 55.443 1.00 26.25 250 ASP B C 1
ATOM 4649 O O . ASP B 1 250 ? 55.259 -9.430 55.166 1.00 27.36 250 ASP B O 1
ATOM 4654 N N . TYR B 1 251 ? 54.457 -7.781 56.481 1.00 25.95 251 TYR B N 1
ATOM 4655 C CA . TYR B 1 251 ? 53.551 -8.622 57.324 1.00 26.18 251 TYR B CA 1
ATOM 4656 C C . TYR B 1 251 ? 52.139 -8.722 56.809 1.00 26.62 251 TYR B C 1
ATOM 4657 O O . TYR B 1 251 ? 51.576 -9.811 56.827 1.00 26.04 251 TYR B O 1
ATOM 4666 N N . LEU B 1 252 ? 51.563 -7.597 56.372 1.00 26.90 252 LEU B N 1
ATOM 4667 C CA . LEU B 1 252 ? 50.184 -7.600 55.916 1.00 26.66 252 LEU B CA 1
ATOM 4668 C C . LEU B 1 252 ? 50.027 -8.563 54.739 1.00 27.36 252 LEU B C 1
ATOM 4669 O O . LEU B 1 252 ? 49.074 -9.323 54.676 1.00 27.12 252 LEU B O 1
ATOM 4674 N N . LYS B 1 253 ? 50.978 -8.568 53.824 1.00 27.98 253 LYS B N 1
ATOM 4675 C CA . LYS B 1 253 ? 50.914 -9.504 52.707 1.00 29.99 253 LYS B CA 1
ATOM 4676 C C . LYS B 1 253 ? 50.947 -10.989 53.160 1.00 30.05 253 LYS B C 1
ATOM 4677 O O . LYS B 1 253 ? 50.594 -11.838 52.383 1.00 30.05 253 LYS B O 1
ATOM 4683 N N . LEU B 1 254 ? 51.371 -11.311 54.382 1.00 28.01 254 LEU B N 1
ATOM 4684 C CA . LEU B 1 254 ? 51.413 -12.739 54.794 1.00 27.54 254 LEU B CA 1
ATOM 4685 C C . LEU B 1 254 ? 50.030 -13.298 55.165 1.00 28.43 254 LEU B C 1
ATOM 4686 O O . LEU B 1 254 ? 49.870 -14.524 55.357 1.00 27.54 254 LEU B O 1
ATOM 4691 N N . LEU B 1 255 ? 49.049 -12.403 55.340 1.00 27.51 255 LEU B N 1
ATOM 4692 C CA . LEU B 1 255 ? 47.754 -12.821 55.889 1.00 26.60 255 LEU B CA 1
ATOM 4693 C C . LEU B 1 255 ? 46.875 -13.467 54.833 1.00 27.05 255 LEU B C 1
ATOM 4694 O O . LEU B 1 255 ? 46.829 -13.058 53.642 1.00 24.94 255 LEU B O 1
ATOM 4699 N N . THR B 1 256 ? 46.121 -14.440 55.301 1.00 26.02 256 THR B N 1
ATOM 4700 C CA . THR B 1 256 ? 45.119 -15.013 54.445 1.00 28.45 256 THR B CA 1
ATOM 4701 C C . THR B 1 256 ? 43.920 -14.043 54.292 1.00 28.82 256 THR B C 1
ATOM 4702 O O . THR B 1 256 ? 43.832 -13.018 55.022 1.00 27.73 256 THR B O 1
ATOM 4706 N N . TYR B 1 257 ? 43.040 -14.334 53.330 1.00 27.37 257 TYR B N 1
ATOM 4707 C CA . TYR B 1 257 ? 41.763 -13.617 53.160 1.00 27.80 257 TYR B CA 1
ATOM 4708 C C . TYR B 1 257 ? 41.030 -13.593 54.506 1.00 27.55 257 TYR B C 1
ATOM 4709 O O . TYR B 1 257 ? 40.916 -14.642 55.120 1.00 26.62 257 TYR B O 1
ATOM 4718 N N . ASN B 1 258 ? 40.560 -12.417 54.958 1.00 25.73 258 ASN B N 1
ATOM 4719 C CA . ASN B 1 258 ? 39.932 -12.247 56.265 1.00 26.52 258 ASN B CA 1
ATOM 4720 C C . ASN B 1 258 ? 40.820 -12.474 57.512 1.00 26.06 258 ASN B C 1
ATOM 4721 O O . ASN B 1 258 ? 40.297 -12.565 58.632 1.00 25.31 258 ASN B O 1
ATOM 4726 N N . GLY B 1 259 ? 42.130 -12.588 57.318 1.00 24.86 259 GLY B N 1
ATOM 4727 C CA . GLY B 1 259 ? 43.103 -12.600 58.421 1.00 26.10 259 GLY B CA 1
ATOM 4728 C C . GLY B 1 259 ? 43.269 -11.241 59.137 1.00 25.87 259 GLY B C 1
ATOM 4729 O O . GLY B 1 259 ? 42.842 -10.185 58.621 1.00 26.51 259 GLY B O 1
ATOM 4730 N N . ASP B 1 260 ? 43.804 -11.276 60.354 1.00 25.94 260 ASP B N 1
ATOM 4731 C CA . ASP B 1 260 ? 44.024 -10.046 61.182 1.00 26.01 260 ASP B CA 1
ATOM 4732 C C . ASP B 1 260 ? 45.506 -9.792 61.431 1.00 25.52 260 ASP B C 1
ATOM 4733 O O . ASP B 1 260 ? 46.254 -10.745 61.712 1.00 27.40 260 ASP B O 1
ATOM 4738 N N . LEU B 1 261 ? 45.931 -8.533 61.358 1.00 24.54 261 LEU B N 1
ATOM 4739 C CA . LEU B 1 261 ? 47.250 -8.102 61.822 1.00 22.74 261 LEU B CA 1
ATOM 4740 C C . LEU B 1 261 ? 47.003 -7.142 62.985 1.00 23.02 261 LEU B C 1
ATOM 4741 O O . LEU B 1 261 ? 46.322 -6.106 62.807 1.00 22.78 261 LEU B O 1
ATOM 4746 N N . ALA B 1 262 ? 47.428 -7.553 64.168 1.00 20.79 262 ALA B N 1
ATOM 4747 C CA . ALA B 1 262 ? 47.243 -6.796 65.370 1.00 20.99 262 ALA B CA 1
ATOM 4748 C C . ALA B 1 262 ? 48.604 -6.141 65.653 1.00 21.64 262 ALA B C 1
ATOM 4749 O O . ALA B 1 262 ? 49.631 -6.846 65.742 1.00 21.14 262 ALA B O 1
ATOM 4751 N N . LEU B 1 263 ? 48.580 -4.827 65.868 1.00 21.99 263 LEU B N 1
ATOM 4752 C CA . LEU B 1 263 ? 49.776 -4.026 66.082 1.00 22.09 263 LEU B CA 1
ATOM 4753 C C . LEU B 1 263 ? 49.807 -3.643 67.547 1.00 21.50 263 LEU B C 1
ATOM 4754 O O . LEU B 1 263 ? 48.889 -2.965 68.035 1.00 20.77 263 LEU B O 1
ATOM 4759 N N . VAL B 1 264 ? 50.871 -4.052 68.243 1.00 21.41 264 VAL B N 1
ATOM 4760 C CA . VAL B 1 264 ? 51.137 -3.512 69.587 1.00 21.74 264 VAL B CA 1
ATOM 4761 C C . VAL B 1 264 ? 52.459 -2.776 69.707 1.00 22.49 264 VAL B C 1
ATOM 4762 O O . VAL B 1 264 ? 52.577 -1.878 70.548 1.00 21.52 264 VAL B O 1
ATOM 4766 N N . GLY B 1 265 ? 53.439 -3.141 68.873 1.00 22.34 265 GLY B N 1
ATOM 4767 C CA . GLY B 1 265 ? 54.763 -2.527 68.947 1.00 23.78 265 GLY B CA 1
ATOM 4768 C C . GLY B 1 265 ? 54.799 -1.058 68.508 1.00 25.27 265 GLY B C 1
ATOM 4769 O O . GLY B 1 265 ? 54.051 -0.612 67.594 1.00 24.98 265 GLY B O 1
ATOM 4770 N N . LEU B 1 266 ? 55.672 -0.287 69.137 1.00 25.47 266 LEU B N 1
ATOM 4771 C CA . LEU B 1 266 ? 55.576 1.181 69.039 1.00 26.84 266 LEU B CA 1
ATOM 4772 C C . LEU B 1 266 ? 56.964 1.795 68.779 1.00 25.77 266 LEU B C 1
ATOM 4773 O O . LEU B 1 266 ? 57.639 2.301 69.713 1.00 25.35 266 LEU B O 1
ATOM 4778 N N . PRO B 1 267 ? 57.429 1.727 67.510 1.00 25.98 267 PRO B N 1
ATOM 4779 C CA . PRO B 1 267 ? 58.799 2.232 67.276 1.00 25.85 267 PRO B CA 1
ATOM 4780 C C . PRO B 1 267 ? 58.895 3.734 67.485 1.00 25.43 267 PRO B C 1
ATOM 4781 O O . PRO B 1 267 ? 57.868 4.404 67.705 1.00 24.83 267 PRO B O 1
ATOM 4785 N N . PRO B 1 268 ? 60.133 4.273 67.477 1.00 26.34 268 PRO B N 1
ATOM 4786 C CA . PRO B 1 268 ? 60.212 5.738 67.678 1.00 26.21 268 PRO B CA 1
ATOM 4787 C C . PRO B 1 268 ? 59.413 6.399 66.566 1.00 27.41 268 PRO B C 1
ATOM 4788 O O . PRO B 1 268 ? 59.397 5.862 65.430 1.00 26.61 268 PRO B O 1
ATOM 4792 N N . VAL B 1 269 ? 58.802 7.553 66.858 1.00 29.26 269 VAL B N 1
ATOM 4793 C CA . VAL B 1 269 ? 57.832 8.136 65.971 1.00 31.93 269 VAL B CA 1
ATOM 4794 C C . VAL B 1 269 ? 58.459 8.503 64.656 1.00 33.64 269 VAL B C 1
ATOM 4795 O O . VAL B 1 269 ? 57.839 8.376 63.637 1.00 33.10 269 VAL B O 1
ATOM 4799 N N . GLU B 1 270 ? 59.717 8.899 64.658 1.00 36.05 270 GLU B N 1
ATOM 4800 C CA . GLU B 1 270 ? 60.275 9.328 63.388 1.00 38.14 270 GLU B CA 1
ATOM 4801 C C . GLU B 1 270 ? 60.489 8.156 62.418 1.00 37.28 270 GLU B C 1
ATOM 4802 O O . GLU B 1 270 ? 60.646 8.418 61.247 1.00 39.05 270 GLU B O 1
ATOM 4808 N N . VAL B 1 271 ? 60.519 6.896 62.877 1.00 35.29 271 VAL B N 1
ATOM 4809 C CA . VAL B 1 271 ? 60.730 5.751 61.986 1.00 33.32 271 VAL B CA 1
ATOM 4810 C C . VAL B 1 271 ? 59.534 4.789 61.971 1.00 32.68 271 VAL B C 1
ATOM 4811 O O . VAL B 1 271 ? 59.570 3.762 61.292 1.00 31.64 271 VAL B O 1
ATOM 4815 N N . ALA B 1 272 ? 58.458 5.132 62.672 1.00 32.31 272 ALA B N 1
ATOM 4816 C CA . ALA B 1 272 ? 57.315 4.215 62.784 1.00 31.17 272 ALA B CA 1
ATOM 4817 C C . ALA B 1 272 ? 56.537 4.069 61.463 1.00 30.73 272 ALA B C 1
ATOM 4818 O O . ALA B 1 272 ? 56.320 5.027 60.756 1.00 29.88 272 ALA B O 1
ATOM 4820 N N . PRO B 1 273 ? 56.129 2.829 61.130 1.00 30.07 273 PRO B N 1
ATOM 4821 C CA . PRO B 1 273 ? 55.631 2.623 59.743 1.00 28.50 273 PRO B CA 1
ATOM 4822 C C . PRO B 1 273 ? 54.194 3.053 59.603 1.00 26.88 273 PRO B C 1
ATOM 4823 O O . PRO B 1 273 ? 53.484 3.126 60.602 1.00 26.55 273 PRO B O 1
ATOM 4827 N N . VAL B 1 274 ? 53.789 3.389 58.392 1.00 24.54 274 VAL B N 1
ATOM 4828 C CA . VAL B 1 274 ? 52.401 3.662 58.118 1.00 24.23 274 VAL B CA 1
ATOM 4829 C C . VAL B 1 274 ? 51.848 2.719 56.991 1.00 25.77 274 VAL B C 1
ATOM 4830 O O . VAL B 1 274 ? 52.623 2.018 56.283 1.00 25.19 274 VAL B O 1
ATOM 4834 N N . LEU B 1 275 ? 50.523 2.713 56.805 1.00 25.05 275 LEU B N 1
ATOM 4835 C CA . LEU B 1 275 ? 49.933 2.086 55.653 1.00 25.97 275 LEU B CA 1
ATOM 4836 C C . LEU B 1 275 ? 49.034 3.125 54.995 1.00 25.69 275 LEU B C 1
ATOM 4837 O O . LEU B 1 275 ? 48.284 3.795 55.676 1.00 26.09 275 LEU B O 1
ATOM 4842 N N . SER B 1 276 ? 49.142 3.287 53.689 1.00 25.26 276 SER B N 1
ATOM 4843 C CA . SER B 1 276 ? 48.264 4.176 52.950 1.00 26.80 276 SER B CA 1
ATOM 4844 C C . SER B 1 276 ? 47.036 3.442 52.431 1.00 26.46 276 SER B C 1
ATOM 4845 O O . SER B 1 276 ? 47.022 2.196 52.377 1.00 27.12 276 SER B O 1
ATOM 4848 N N . VAL B 1 277 ? 46.038 4.192 51.983 1.00 26.43 277 VAL B N 1
ATOM 4849 C CA . VAL B 1 277 ? 44.893 3.582 51.272 1.00 27.75 277 VAL B CA 1
ATOM 4850 C C . VAL B 1 277 ? 45.305 2.615 50.115 1.00 27.11 277 VAL B C 1
ATOM 4851 O O . VAL B 1 277 ? 44.687 1.544 49.931 1.00 27.19 277 VAL B O 1
ATOM 4855 N N . PHE B 1 278 ? 46.336 2.990 49.356 1.00 27.19 278 PHE B N 1
ATOM 4856 C CA . PHE B 1 278 ? 46.842 2.154 48.240 1.00 27.00 278 PHE B CA 1
ATOM 4857 C C . PHE B 1 278 ? 47.366 0.831 48.767 1.00 25.50 278 PHE B C 1
ATOM 4858 O O . PHE B 1 278 ? 47.105 -0.169 48.168 1.00 25.25 278 PHE B O 1
ATOM 4866 N N . ASP B 1 279 ? 48.076 0.839 49.902 1.00 24.53 279 ASP B N 1
ATOM 4867 C CA . ASP B 1 279 ? 48.547 -0.389 50.505 1.00 24.38 279 ASP B CA 1
ATOM 4868 C C . ASP B 1 279 ? 47.410 -1.293 50.927 1.00 25.08 279 ASP B C 1
ATOM 4869 O O . ASP B 1 279 ? 47.494 -2.510 50.668 1.00 23.39 279 ASP B O 1
ATOM 4874 N N . PHE B 1 280 ? 46.367 -0.740 51.581 1.00 24.74 280 PHE B N 1
ATOM 4875 C CA . PHE B 1 280 ? 45.237 -1.592 51.992 1.00 24.94 280 PHE B CA 1
ATOM 4876 C C . PHE B 1 280 ? 44.511 -2.230 50.805 1.00 25.48 280 PHE B C 1
ATOM 4877 O O . PHE B 1 280 ? 44.197 -3.411 50.840 1.00 25.64 280 PHE B O 1
ATOM 4885 N N . ILE B 1 281 ? 44.282 -1.451 49.755 1.00 25.31 281 ILE B N 1
ATOM 4886 C CA . ILE B 1 281 ? 43.530 -1.923 48.612 1.00 24.66 281 ILE B CA 1
ATOM 4887 C C . ILE B 1 281 ? 44.360 -2.932 47.821 1.00 26.12 281 ILE B C 1
ATOM 4888 O O . ILE B 1 281 ? 43.820 -3.953 47.339 1.00 25.20 281 ILE B O 1
ATOM 4893 N N . HIS B 1 282 ? 45.669 -2.698 47.730 1.00 24.62 282 HIS B N 1
ATOM 4894 C CA . HIS B 1 282 ? 46.483 -3.651 46.998 1.00 26.71 282 HIS B CA 1
ATOM 4895 C C . HIS B 1 282 ? 46.480 -4.997 47.732 1.00 26.29 282 HIS B C 1
ATOM 4896 O O . HIS B 1 282 ? 46.407 -6.080 47.088 1.00 26.22 282 HIS B O 1
ATOM 4903 N N . LEU B 1 283 ? 46.519 -4.942 49.060 1.00 24.54 283 LEU B N 1
ATOM 4904 C CA . LEU B 1 283 ? 46.554 -6.168 49.848 1.00 24.25 283 LEU B CA 1
ATOM 4905 C C . LEU B 1 283 ? 45.189 -6.376 50.470 1.00 25.13 283 LEU B C 1
ATOM 4906 O O . LEU B 1 283 ? 45.052 -6.308 51.687 1.00 25.60 283 LEU B O 1
ATOM 4911 N N . GLY B 1 284 ? 44.167 -6.499 49.625 1.00 24.33 284 GLY B N 1
ATOM 4912 C CA . GLY B 1 284 ? 42.820 -6.342 50.119 1.00 25.18 284 GLY B CA 1
ATOM 4913 C C . GLY B 1 284 ? 42.316 -7.497 50.982 1.00 25.79 284 GLY B C 1
ATOM 4914 O O . GLY B 1 284 ? 42.880 -8.604 50.931 1.00 22.69 284 GLY B O 1
ATOM 4915 N N . ASN B 1 285 ? 41.272 -7.204 51.783 1.00 24.45 285 ASN B N 1
ATOM 4916 C CA . ASN B 1 285 ? 40.547 -8.207 52.600 1.00 24.62 285 ASN B CA 1
ATOM 4917 C C . ASN B 1 285 ? 41.421 -8.757 53.714 1.00 24.82 285 ASN B C 1
ATOM 4918 O O . ASN B 1 285 ? 41.205 -9.872 54.190 1.00 25.75 285 ASN B O 1
ATOM 4923 N N . ARG B 1 286 ? 42.415 -7.980 54.117 1.00 24.62 286 ARG B N 1
ATOM 4924 C CA . ARG B 1 286 ? 43.283 -8.367 55.212 1.00 24.61 286 ARG B CA 1
ATOM 4925 C C . ARG B 1 286 ? 43.199 -7.252 56.213 1.00 24.87 286 ARG B C 1
ATOM 4926 O O . ARG B 1 286 ? 43.517 -6.070 55.885 1.00 23.65 286 ARG B O 1
ATOM 4934 N N . LYS B 1 287 ? 42.750 -7.580 57.428 1.00 24.13 287 LYS B N 1
ATOM 4935 C CA . LYS B 1 287 ? 42.353 -6.508 58.349 1.00 23.61 287 LYS B CA 1
ATOM 4936 C C . LYS B 1 287 ? 43.504 -6.118 59.288 1.00 24.00 287 LYS B C 1
ATOM 4937 O O . LYS B 1 287 ? 44.278 -6.980 59.714 1.00 26.69 287 LYS B O 1
ATOM 4943 N N . VAL B 1 288 ? 43.602 -4.851 59.651 1.00 23.08 288 VAL B N 1
ATOM 4944 C CA . VAL B 1 288 ? 44.659 -4.381 60.543 1.00 22.18 288 VAL B CA 1
ATOM 4945 C C . VAL B 1 288 ? 43.975 -3.667 61.736 1.00 23.22 288 VAL B C 1
ATOM 4946 O O . VAL B 1 288 ? 42.993 -2.927 61.554 1.00 24.14 288 VAL B O 1
ATOM 4950 N N . TYR B 1 289 ? 44.433 -3.890 62.952 1.00 22.94 289 TYR B N 1
ATOM 4951 C CA . TYR B 1 289 ? 43.951 -3.013 64.034 1.00 23.49 289 TYR B CA 1
ATOM 4952 C C . TYR B 1 289 ? 45.078 -2.850 65.012 1.00 23.89 289 TYR B C 1
ATOM 4953 O O . TYR B 1 289 ? 46.077 -3.624 64.951 1.00 25.01 289 TYR B O 1
ATOM 4962 N N . GLY B 1 290 ? 44.943 -1.865 65.900 1.00 23.07 290 GLY B N 1
ATOM 4963 C CA . GLY B 1 290 ? 45.915 -1.688 66.981 1.00 23.72 290 GLY B CA 1
ATOM 4964 C C . GLY B 1 290 ? 45.320 -2.197 68.290 1.00 24.58 290 GLY B C 1
ATOM 4965 O O . GLY B 1 290 ? 44.102 -2.315 68.410 1.00 23.71 290 GLY B O 1
ATOM 4966 N N . SER B 1 291 ? 46.167 -2.431 69.280 1.00 24.59 291 SER B N 1
ATOM 4967 C CA . SER B 1 291 ? 45.695 -2.832 70.631 1.00 24.90 291 SER B CA 1
ATOM 4968 C C . SER B 1 291 ? 46.575 -2.103 71.658 1.00 24.73 291 SER B C 1
ATOM 4969 O O . SER B 1 291 ? 47.777 -2.022 71.469 1.00 23.72 291 SER B O 1
ATOM 4972 N N . LEU B 1 292 ? 45.948 -1.528 72.681 1.00 24.92 292 LEU B N 1
ATOM 4973 C CA . LEU B 1 292 ? 46.605 -0.788 73.715 1.00 25.26 292 LEU B CA 1
ATOM 4974 C C . LEU B 1 292 ? 46.348 -1.512 75.045 1.00 25.32 292 LEU B C 1
ATOM 4975 O O . LEU B 1 292 ? 45.210 -1.508 75.565 1.00 24.28 292 LEU B O 1
ATOM 4980 N N . ILE B 1 293 ? 47.401 -2.131 75.586 1.00 24.45 293 ILE B N 1
ATOM 4981 C CA . ILE B 1 293 ? 47.368 -2.701 76.939 1.00 25.40 293 ILE B CA 1
ATOM 4982 C C . ILE B 1 293 ? 46.096 -3.540 77.122 1.00 25.02 293 ILE B C 1
ATOM 4983 O O . ILE B 1 293 ? 45.816 -4.444 76.326 1.00 25.07 293 ILE B O 1
ATOM 4988 N N . GLY B 1 294 ? 45.322 -3.232 78.164 1.00 23.83 294 GLY B N 1
ATOM 4989 C CA . GLY B 1 294 ? 43.998 -3.822 78.360 1.00 25.01 294 GLY B CA 1
ATOM 4990 C C . GLY B 1 294 ? 43.381 -3.104 79.527 1.00 24.95 294 GLY B C 1
ATOM 4991 O O . GLY B 1 294 ? 44.066 -2.392 80.258 1.00 27.18 294 GLY B O 1
ATOM 4992 N N . GLY B 1 295 ? 42.103 -3.296 79.705 1.00 25.57 295 GLY B N 1
ATOM 4993 C CA . GLY B 1 295 ? 41.393 -2.807 80.881 1.00 25.24 295 GLY B CA 1
ATOM 4994 C C . GLY B 1 295 ? 41.713 -3.545 82.158 1.00 25.25 295 GLY B C 1
ATOM 4995 O O . GLY B 1 295 ? 42.330 -4.588 82.129 1.00 23.67 295 GLY B O 1
ATOM 4996 N N . ILE B 1 296 ? 41.314 -2.961 83.298 1.00 25.70 296 ILE B N 1
ATOM 4997 C CA . ILE B 1 296 ? 41.529 -3.597 84.610 1.00 26.19 296 ILE B CA 1
ATOM 4998 C C . ILE B 1 296 ? 40.900 -5.011 84.702 1.00 26.32 296 ILE B C 1
ATOM 4999 O O . ILE B 1 296 ? 41.554 -6.020 85.083 1.00 27.17 296 ILE B O 1
ATOM 5004 N N . LYS B 1 297 ? 39.632 -5.080 84.354 1.00 26.96 297 LYS B N 1
ATOM 5005 C CA . LYS B 1 297 ? 38.935 -6.343 84.309 1.00 27.73 297 LYS B CA 1
ATOM 5006 C C . LYS B 1 297 ? 39.670 -7.411 83.507 1.00 27.37 297 LYS B C 1
ATOM 5007 O O . LYS B 1 297 ? 39.850 -8.511 83.992 1.00 26.17 297 LYS B O 1
ATOM 5013 N N . GLU B 1 298 ? 40.095 -7.097 82.273 1.00 27.04 298 GLU B N 1
ATOM 5014 C CA . GLU B 1 298 ? 40.660 -8.151 81.451 1.00 26.10 298 GLU B CA 1
ATOM 5015 C C . GLU B 1 298 ? 42.070 -8.438 81.993 1.00 27.05 298 GLU B C 1
ATOM 5016 O O . GLU B 1 298 ? 42.575 -9.570 81.852 1.00 27.78 298 GLU B O 1
ATOM 5022 N N . THR B 1 299 ? 42.744 -7.415 82.540 1.00 25.34 299 THR B N 1
ATOM 5023 C CA . THR B 1 299 ? 44.045 -7.657 83.185 1.00 25.36 299 THR B CA 1
ATOM 5024 C C . THR B 1 299 ? 43.932 -8.690 84.352 1.00 27.53 299 THR B C 1
ATOM 5025 O O . THR B 1 299 ? 44.775 -9.634 84.462 1.00 27.10 299 THR B O 1
ATOM 5029 N N . GLN B 1 300 ? 42.880 -8.540 85.186 1.00 27.42 300 GLN B N 1
ATOM 5030 C CA . GLN B 1 300 ? 42.603 -9.521 86.238 1.00 28.71 300 GLN B CA 1
ATOM 5031 C C . GLN B 1 300 ? 42.329 -10.908 85.622 1.00 29.74 300 GLN B C 1
ATOM 5032 O O . GLN B 1 300 ? 42.883 -11.914 86.084 1.00 31.03 300 GLN B O 1
ATOM 5038 N N . GLU B 1 301 ? 41.484 -10.967 84.601 1.00 28.84 301 GLU B N 1
ATOM 5039 C CA . GLU B 1 301 ? 41.216 -12.234 83.967 1.00 29.75 301 GLU B CA 1
ATOM 5040 C C . GLU B 1 301 ? 42.530 -12.868 83.473 1.00 28.54 301 GLU B C 1
ATOM 5041 O O . GLU B 1 301 ? 42.762 -14.065 83.632 1.00 28.31 301 GLU B O 1
ATOM 5047 N N . MET B 1 302 ? 43.391 -12.063 82.883 1.00 28.02 302 MET B N 1
ATOM 5048 C CA . MET B 1 302 ? 44.662 -12.582 82.285 1.00 28.26 302 MET B CA 1
ATOM 5049 C C . MET B 1 302 ? 45.622 -13.094 83.374 1.00 28.60 302 MET B C 1
ATOM 5050 O O . MET B 1 302 ? 46.205 -14.205 83.269 1.00 28.39 302 MET B O 1
ATOM 5055 N N . VAL B 1 303 ? 45.785 -12.315 84.429 1.00 27.21 303 VAL B N 1
ATOM 5056 C CA . VAL B 1 303 ? 46.637 -12.797 85.528 1.00 28.31 303 VAL B CA 1
ATOM 5057 C C . VAL B 1 303 ? 46.105 -14.098 86.118 1.00 28.16 303 VAL B C 1
ATOM 5058 O O . VAL B 1 303 ? 46.874 -15.041 86.343 1.00 27.39 303 VAL B O 1
ATOM 5062 N N . ASP B 1 304 ? 44.783 -14.173 86.324 1.00 28.91 304 ASP B N 1
ATOM 5063 C CA . ASP B 1 304 ? 44.173 -15.402 86.880 1.00 29.98 304 ASP B CA 1
ATOM 5064 C C . ASP B 1 304 ? 44.470 -16.598 85.968 1.00 30.40 304 ASP B C 1
ATOM 5065 O O . ASP B 1 304 ? 44.801 -17.695 86.463 1.00 30.51 304 ASP B O 1
ATOM 5070 N N . PHE B 1 305 ? 44.308 -16.385 84.644 1.00 29.43 305 PHE B N 1
ATOM 5071 C CA . PHE B 1 305 ? 44.488 -17.426 83.652 1.00 29.72 305 PHE B CA 1
ATOM 5072 C C . PHE B 1 305 ? 45.948 -17.902 83.704 1.00 29.75 305 PHE B C 1
ATOM 5073 O O . PHE B 1 305 ? 46.218 -19.099 83.715 1.00 29.16 305 PHE B O 1
ATOM 5081 N N . SER B 1 306 ? 46.869 -16.933 83.757 1.00 28.68 306 SER B N 1
ATOM 5082 C CA . SER B 1 306 ? 48.280 -17.198 83.601 1.00 29.90 306 SER B CA 1
ATOM 5083 C C . SER B 1 306 ? 48.756 -17.958 84.818 1.00 30.59 306 SER B C 1
ATOM 5084 O O . SER B 1 306 ? 49.559 -18.878 84.711 1.00 32.34 306 SER B O 1
ATOM 5087 N N . ILE B 1 307 ? 48.219 -17.629 85.974 1.00 30.93 307 ILE B N 1
ATOM 5088 C CA . ILE B 1 307 ? 48.682 -18.312 87.164 1.00 31.14 307 ILE B CA 1
ATOM 5089 C C . ILE B 1 307 ? 48.098 -19.719 87.173 1.00 32.90 307 ILE B C 1
ATOM 5090 O O . ILE B 1 307 ? 48.797 -20.693 87.505 1.00 33.93 307 ILE B O 1
ATOM 5095 N N . LYS B 1 308 ? 46.825 -19.826 86.817 1.00 33.14 308 LYS B N 1
ATOM 5096 C CA . LYS B 1 308 ? 46.185 -21.133 86.723 1.00 34.02 308 LYS B CA 1
ATOM 5097 C C . LYS B 1 308 ? 46.920 -22.126 85.797 1.00 33.88 308 LYS B C 1
ATOM 5098 O O . LYS B 1 308 ? 47.121 -23.290 86.156 1.00 34.48 308 LYS B O 1
ATOM 5104 N N . HIS B 1 309 ? 47.298 -21.683 84.594 1.00 32.55 309 HIS B N 1
ATOM 5105 C CA . HIS B 1 309 ? 47.918 -22.586 83.631 1.00 33.22 309 HIS B CA 1
ATOM 5106 C C . HIS B 1 309 ? 49.448 -22.535 83.671 1.00 33.60 309 HIS B C 1
ATOM 5107 O O . HIS B 1 309 ? 50.126 -23.141 82.816 1.00 32.20 309 HIS B O 1
ATOM 5114 N N . ASN B 1 310 ? 49.997 -21.827 84.669 1.00 32.01 310 ASN B N 1
ATOM 5115 C CA . ASN B 1 310 ? 51.459 -21.728 84.783 1.00 32.64 310 ASN B CA 1
ATOM 5116 C C . ASN B 1 310 ? 52.122 -21.218 83.488 1.00 31.13 310 ASN B C 1
ATOM 5117 O O . ASN B 1 310 ? 53.074 -21.792 82.997 1.00 30.28 310 ASN B O 1
ATOM 5122 N N . ILE B 1 311 ? 51.594 -20.121 82.973 1.00 29.98 311 ILE B N 1
ATOM 5123 C CA . ILE B 1 311 ? 52.126 -19.441 81.827 1.00 29.97 311 ILE B CA 1
ATOM 5124 C C . ILE B 1 311 ? 52.784 -18.137 82.320 1.00 30.48 311 ILE B C 1
ATOM 5125 O O . ILE B 1 311 ? 52.094 -17.177 82.693 1.00 30.36 311 ILE B O 1
ATOM 5130 N N . TYR B 1 312 ? 54.118 -18.128 82.349 1.00 29.93 312 TYR B N 1
ATOM 5131 C CA . TYR B 1 312 ? 54.874 -17.021 82.844 1.00 30.00 312 TYR B CA 1
ATOM 5132 C C . TYR B 1 312 ? 55.946 -16.546 81.867 1.00 29.86 312 TYR B C 1
ATOM 5133 O O . TYR B 1 312 ? 56.490 -17.345 81.091 1.00 28.33 312 TYR B O 1
ATOM 5142 N N . PRO B 1 313 ? 56.249 -15.220 81.891 1.00 29.83 313 PRO B N 1
ATOM 5143 C CA . PRO B 1 313 ? 57.450 -14.721 81.167 1.00 28.97 313 PRO B CA 1
ATOM 5144 C C . PRO B 1 313 ? 58.738 -15.402 81.601 1.00 29.71 313 PRO B C 1
ATOM 5145 O O . PRO B 1 313 ? 58.909 -15.867 82.771 1.00 29.49 313 PRO B O 1
ATOM 5149 N N . GLU B 1 314 ? 59.633 -15.474 80.646 1.00 30.58 314 GLU B N 1
ATOM 5150 C CA . GLU B 1 314 ? 61.028 -15.856 80.831 1.00 32.78 314 GLU B CA 1
ATOM 5151 C C . GLU B 1 314 ? 61.722 -14.584 81.331 1.00 32.53 314 GLU B C 1
ATOM 5152 O O . GLU B 1 314 ? 61.740 -13.550 80.638 1.00 32.33 314 GLU B O 1
ATOM 5158 N N . ILE B 1 315 ? 62.285 -14.639 82.518 1.00 32.09 315 ILE B N 1
ATOM 5159 C CA . ILE B 1 315 ? 62.830 -13.414 83.105 1.00 32.19 315 ILE B CA 1
ATOM 5160 C C . ILE B 1 315 ? 64.250 -13.635 83.528 1.00 32.86 315 ILE B C 1
ATOM 5161 O O . ILE B 1 315 ? 64.668 -14.778 83.776 1.00 32.08 315 ILE B O 1
ATOM 5166 N N . ASP B 1 316 ? 64.976 -12.519 83.590 1.00 32.72 316 ASP B N 1
ATOM 5167 C CA . ASP B 1 316 ? 66.292 -12.457 84.168 1.00 34.20 316 ASP B CA 1
ATOM 5168 C C . ASP B 1 316 ? 66.285 -11.381 85.260 1.00 33.24 316 ASP B C 1
ATOM 5169 O O . ASP B 1 316 ? 66.055 -10.222 84.959 1.00 32.11 316 ASP B O 1
ATOM 5174 N N . LEU B 1 317 ? 66.589 -11.784 86.485 1.00 31.80 317 LEU B N 1
ATOM 5175 C CA . LEU B 1 317 ? 66.599 -10.922 87.657 1.00 32.81 317 LEU B CA 1
ATOM 5176 C C . LEU B 1 317 ? 67.835 -10.060 87.731 1.00 31.24 317 LEU B C 1
ATOM 5177 O O . LEU B 1 317 ? 68.922 -10.570 87.743 1.00 31.17 317 LEU B O 1
ATOM 5182 N N . ILE B 1 318 ? 67.642 -8.770 87.859 1.00 29.82 318 ILE B N 1
ATOM 5183 C CA . ILE B 1 318 ? 68.731 -7.826 88.013 1.00 29.68 318 ILE B CA 1
ATOM 5184 C C . ILE B 1 318 ? 68.453 -6.861 89.170 1.00 30.13 318 ILE B C 1
ATOM 5185 O O . ILE B 1 318 ? 67.395 -6.984 89.879 1.00 29.76 318 ILE B O 1
ATOM 5190 N N . LEU B 1 319 ? 69.382 -5.918 89.380 1.00 30.01 319 LEU B N 1
ATOM 5191 C CA . LEU B 1 319 ? 69.215 -4.879 90.400 1.00 30.61 319 LEU B CA 1
ATOM 5192 C C . LEU B 1 319 ? 69.022 -3.511 89.740 1.00 30.92 319 LEU B C 1
ATOM 5193 O O . LEU B 1 319 ? 69.308 -3.355 88.537 1.00 30.38 319 LEU B O 1
ATOM 5198 N N . GLY B 1 320 ? 68.530 -2.531 90.517 1.00 30.84 320 GLY B N 1
ATOM 5199 C CA . GLY B 1 320 ? 68.258 -1.182 89.991 1.00 29.77 320 GLY B CA 1
ATOM 5200 C C . GLY B 1 320 ? 69.489 -0.566 89.353 1.00 30.11 320 GLY B C 1
ATOM 5201 O O . GLY B 1 320 ? 69.404 0.129 88.336 1.00 30.50 320 GLY B O 1
ATOM 5202 N N . LYS B 1 321 ? 70.658 -0.864 89.899 1.00 30.50 321 LYS B N 1
ATOM 5203 C CA . LYS B 1 321 ? 71.893 -0.322 89.337 1.00 29.90 321 LYS B CA 1
ATOM 5204 C C . LYS B 1 321 ? 72.199 -0.946 87.976 1.00 30.14 321 LYS B C 1
ATOM 5205 O O . LYS B 1 321 ? 73.118 -0.526 87.323 1.00 30.95 321 LYS B O 1
ATOM 5211 N N . ASP B 1 322 ? 71.487 -1.972 87.541 1.00 29.07 322 ASP B N 1
ATOM 5212 C CA . ASP B 1 322 ? 71.822 -2.575 86.226 1.00 28.30 322 ASP B CA 1
ATOM 5213 C C . ASP B 1 322 ? 70.954 -1.979 85.148 1.00 27.84 322 ASP B C 1
ATOM 5214 O O . ASP B 1 322 ? 71.033 -2.403 83.989 1.00 27.92 322 ASP B O 1
ATOM 5219 N N . ILE B 1 323 ? 70.074 -1.030 85.496 1.00 27.93 323 ILE B N 1
ATOM 5220 C CA . ILE B 1 323 ? 69.054 -0.572 84.529 1.00 26.88 323 ILE B CA 1
ATOM 5221 C C . ILE B 1 323 ? 69.668 -0.086 83.198 1.00 27.52 323 ILE B C 1
ATOM 5222 O O . ILE B 1 323 ? 69.170 -0.451 82.096 1.00 27.81 323 ILE B O 1
ATOM 5227 N N . ASP B 1 324 ? 70.720 0.729 83.292 1.00 26.02 324 ASP B N 1
ATOM 5228 C CA . ASP B 1 324 ? 71.389 1.220 82.132 1.00 27.60 324 ASP B CA 1
ATOM 5229 C C . ASP B 1 324 ? 71.953 0.118 81.264 1.00 27.23 324 ASP B C 1
ATOM 5230 O O . ASP B 1 324 ? 71.816 0.183 80.068 1.00 26.26 324 ASP B O 1
ATOM 5235 N N . THR B 1 325 ? 72.561 -0.893 81.874 1.00 26.14 325 THR B N 1
ATOM 5236 C CA . THR B 1 325 ? 72.966 -2.077 81.148 1.00 27.33 325 THR B CA 1
ATOM 5237 C C . THR B 1 325 ? 71.820 -2.813 80.483 1.00 25.48 325 THR B C 1
ATOM 5238 O O . THR B 1 325 ? 71.901 -3.135 79.317 1.00 27.26 325 THR B O 1
ATOM 5242 N N . ALA B 1 326 ? 70.721 -3.037 81.193 1.00 25.05 326 ALA B N 1
ATOM 5243 C CA . ALA B 1 326 ? 69.518 -3.658 80.586 1.00 24.50 326 ALA B CA 1
ATOM 5244 C C . ALA B 1 326 ? 69.052 -2.876 79.321 1.00 25.83 326 ALA B C 1
ATOM 5245 O O . ALA B 1 326 ? 68.809 -3.490 78.274 1.00 26.73 326 ALA B O 1
ATOM 5247 N N . TYR B 1 327 ? 68.934 -1.541 79.432 1.00 24.70 327 TYR B N 1
ATOM 5248 C CA . TYR B 1 327 ? 68.465 -0.689 78.320 1.00 24.97 327 TYR B CA 1
ATOM 5249 C C . TYR B 1 327 ? 69.463 -0.779 77.136 1.00 25.23 327 TYR B C 1
ATOM 5250 O O . TYR B 1 327 ? 69.071 -0.885 75.993 1.00 26.17 327 TYR B O 1
ATOM 5259 N N . HIS B 1 328 ? 70.749 -0.733 77.417 1.00 25.70 328 HIS B N 1
ATOM 5260 C CA . HIS B 1 328 ? 71.724 -0.956 76.353 1.00 27.30 328 HIS B CA 1
ATOM 5261 C C . HIS B 1 328 ? 71.428 -2.290 75.623 1.00 26.97 328 HIS B C 1
ATOM 5262 O O . HIS B 1 328 ? 71.298 -2.336 74.396 1.00 27.27 328 HIS B O 1
ATOM 5269 N N . ASN B 1 329 ? 71.306 -3.364 76.402 1.00 27.33 329 ASN B N 1
ATOM 5270 C CA . ASN B 1 329 ? 71.132 -4.704 75.840 1.00 26.43 329 ASN B CA 1
ATOM 5271 C C . ASN B 1 329 ? 69.888 -4.768 75.011 1.00 25.65 329 ASN B C 1
ATOM 5272 O O . ASN B 1 329 ? 69.903 -5.315 73.912 1.00 25.09 329 ASN B O 1
ATOM 5277 N N . LEU B 1 330 ? 68.830 -4.121 75.508 1.00 25.26 330 LEU B N 1
ATOM 5278 C CA . LEU B 1 330 ? 67.538 -4.103 74.834 1.00 24.34 330 LEU B CA 1
ATOM 5279 C C . LEU B 1 330 ? 67.546 -3.294 73.545 1.00 25.00 330 LEU B C 1
ATOM 5280 O O . LEU B 1 330 ? 66.686 -3.470 72.683 1.00 24.90 330 LEU B O 1
ATOM 5285 N N . THR B 1 331 ? 68.495 -2.374 73.415 1.00 26.35 331 THR B N 1
ATOM 5286 C CA . THR B 1 331 ? 68.549 -1.528 72.199 1.00 26.79 331 THR B CA 1
ATOM 5287 C C . THR B 1 331 ? 69.720 -1.927 71.300 1.00 27.96 331 THR B C 1
ATOM 5288 O O . THR B 1 331 ? 69.949 -1.283 70.291 1.00 27.78 331 THR B O 1
ATOM 5292 N N . HIS B 1 332 ? 70.488 -2.959 71.675 1.00 27.88 332 HIS B N 1
ATOM 5293 C CA . HIS B 1 332 ? 71.599 -3.353 70.828 1.00 29.97 332 HIS B CA 1
ATOM 5294 C C . HIS B 1 332 ? 71.589 -4.833 70.531 1.00 30.44 332 HIS B C 1
ATOM 5295 O O . HIS B 1 332 ? 72.633 -5.425 70.340 1.00 31.52 332 HIS B O 1
ATOM 5302 N N . GLY B 1 333 ? 70.396 -5.420 70.503 1.00 29.90 333 GLY B N 1
ATOM 5303 C CA . GLY B 1 333 ? 70.241 -6.804 70.138 1.00 28.82 333 GLY B CA 1
ATOM 5304 C C . GLY B 1 333 ? 70.910 -7.777 71.058 1.00 28.91 333 GLY B C 1
ATOM 5305 O O . GLY B 1 333 ? 71.281 -8.828 70.594 1.00 28.01 333 GLY B O 1
ATOM 5306 N N . LYS B 1 334 ? 71.028 -7.453 72.355 1.00 27.83 334 LYS B N 1
ATOM 5307 C CA . LYS B 1 334 ? 71.719 -8.354 73.277 1.00 29.25 334 LYS B CA 1
ATOM 5308 C C . LYS B 1 334 ? 70.798 -8.943 74.344 1.00 29.36 334 LYS B C 1
ATOM 5309 O O . LYS B 1 334 ? 71.276 -9.641 75.183 1.00 30.60 334 LYS B O 1
ATOM 5315 N N . ALA B 1 335 ? 69.491 -8.708 74.298 1.00 28.98 335 ALA B N 1
ATOM 5316 C CA . ALA B 1 335 ? 68.642 -9.059 75.440 1.00 28.81 335 ALA B CA 1
ATOM 5317 C C . ALA B 1 335 ? 68.098 -10.467 75.225 1.00 30.61 335 ALA B C 1
ATOM 5318 O O . ALA B 1 335 ? 68.270 -11.040 74.128 1.00 31.26 335 ALA B O 1
ATOM 5320 N N . LYS B 1 336 ? 67.481 -11.064 76.247 1.00 30.32 336 LYS B N 1
ATOM 5321 C CA . LYS B 1 336 ? 66.918 -12.395 76.060 1.00 31.35 336 LYS B CA 1
ATOM 5322 C C . LYS B 1 336 ? 65.388 -12.211 75.980 1.00 29.79 336 LYS B C 1
ATOM 5323 O O . LYS B 1 336 ? 64.813 -12.079 74.850 1.00 27.73 336 LYS B O 1
ATOM 5329 N N . PHE B 1 337 ? 64.725 -12.188 77.141 1.00 27.24 337 PHE B N 1
ATOM 5330 C CA . PHE B 1 337 ? 63.302 -11.907 77.159 1.00 27.24 337 PHE B CA 1
ATOM 5331 C C . PHE B 1 337 ? 63.041 -10.723 78.091 1.00 27.70 337 PHE B C 1
ATOM 5332 O O . PHE B 1 337 ? 63.404 -9.575 77.715 1.00 27.22 337 PHE B O 1
ATOM 5340 N N . ARG B 1 338 ? 62.465 -10.950 79.279 1.00 26.92 338 ARG B N 1
ATOM 5341 C CA . ARG B 1 338 ? 62.227 -9.837 80.211 1.00 27.93 338 ARG B CA 1
ATOM 5342 C C . ARG B 1 338 ? 63.346 -9.746 81.223 1.00 28.52 338 ARG B C 1
ATOM 5343 O O . ARG B 1 338 ? 63.797 -10.797 81.744 1.00 30.77 338 ARG B O 1
ATOM 5351 N N . TYR B 1 339 ? 63.772 -8.510 81.519 1.00 28.58 339 TYR B N 1
ATOM 5352 C CA . TYR B 1 339 ? 64.546 -8.197 82.758 1.00 28.08 339 TYR B CA 1
ATOM 5353 C C . TYR B 1 339 ? 63.580 -7.813 83.875 1.00 28.70 339 TYR B C 1
ATOM 5354 O O . TYR B 1 339 ? 62.542 -7.126 83.627 1.00 28.34 339 TYR B O 1
ATOM 5363 N N . VAL B 1 340 ? 63.885 -8.278 85.094 1.00 27.77 340 VAL B N 1
ATOM 5364 C CA . VAL B 1 340 ? 63.064 -7.906 86.227 1.00 27.59 340 VAL B CA 1
ATOM 5365 C C . VAL B 1 340 ? 63.951 -7.427 87.381 1.00 29.02 340 VAL B C 1
ATOM 5366 O O . VAL B 1 340 ? 64.944 -8.105 87.737 1.00 28.89 340 VAL B O 1
ATOM 5370 N N . ILE B 1 341 ? 63.606 -6.265 87.946 1.00 28.60 341 ILE B N 1
ATOM 5371 C CA . ILE B 1 341 ? 64.419 -5.688 89.029 1.00 28.75 341 ILE B CA 1
ATOM 5372 C C . ILE B 1 341 ? 63.966 -6.222 90.370 1.00 29.58 341 ILE B C 1
ATOM 5373 O O . ILE B 1 341 ? 62.790 -6.192 90.704 1.00 29.61 341 ILE B O 1
ATOM 5378 N N . ASP B 1 342 ? 64.913 -6.720 91.138 1.00 30.45 342 ASP B N 1
ATOM 5379 C CA . ASP B 1 342 ? 64.579 -7.192 92.460 1.00 31.44 342 ASP B CA 1
ATOM 5380 C C . ASP B 1 342 ? 64.709 -5.973 93.387 1.00 31.76 342 ASP B C 1
ATOM 5381 O O . ASP B 1 342 ? 65.815 -5.543 93.755 1.00 30.98 342 ASP B O 1
ATOM 5386 N N . MET B 1 343 ? 63.555 -5.365 93.664 1.00 31.65 343 MET B N 1
ATOM 5387 C CA . MET B 1 343 ? 63.522 -4.079 94.304 1.00 33.25 343 MET B CA 1
ATOM 5388 C C . MET B 1 343 ? 63.969 -4.096 95.769 1.00 34.42 343 MET B C 1
ATOM 5389 O O . MET B 1 343 ? 64.700 -3.185 96.205 1.00 33.58 343 MET B O 1
ATOM 5394 N N . LYS B 1 344 ? 63.557 -5.120 96.506 1.00 34.89 344 LYS B N 1
ATOM 5395 C CA . LYS B 1 344 ? 64.084 -5.280 97.853 1.00 37.39 344 LYS B CA 1
ATOM 5396 C C . LYS B 1 344 ? 65.603 -5.272 97.898 1.00 38.19 344 LYS B C 1
ATOM 5397 O O . LYS B 1 344 ? 66.191 -4.599 98.751 1.00 39.00 344 LYS B O 1
ATOM 5403 N N . LYS B 1 345 ? 66.255 -6.044 97.035 1.00 38.37 345 LYS B N 1
ATOM 5404 C CA . LYS B 1 345 ? 67.723 -6.113 97.129 1.00 40.81 345 LYS B CA 1
ATOM 5405 C C . LYS B 1 345 ? 68.369 -4.817 96.640 1.00 40.13 345 LYS B C 1
ATOM 5406 O O . LYS B 1 345 ? 69.454 -4.467 97.067 1.00 42.42 345 LYS B O 1
ATOM 5412 N N . SER B 1 346 ? 67.710 -4.126 95.735 1.00 38.27 346 SER B N 1
ATOM 5413 C CA . SER B 1 346 ? 68.225 -2.880 95.241 1.00 37.77 346 SER B CA 1
ATOM 5414 C C . SER B 1 346 ? 68.252 -1.872 96.340 1.00 39.66 346 SER B C 1
ATOM 5415 O O . SER B 1 346 ? 69.134 -1.032 96.347 1.00 39.74 346 SER B O 1
ATOM 5418 N N . PHE B 1 347 ? 67.327 -1.967 97.296 1.00 41.76 347 PHE B N 1
ATOM 5419 C CA . PHE B 1 347 ? 67.309 -0.990 98.386 1.00 44.15 347 PHE B CA 1
ATOM 5420 C C . PHE B 1 347 ? 67.795 -1.410 99.734 1.00 46.03 347 PHE B C 1
ATOM 5421 O O . PHE B 1 347 ? 67.367 -0.842 100.697 1.00 47.85 347 PHE B O 1
ATOM 5429 N N . ASP B 1 348 ? 68.695 -2.381 99.808 1.00 48.35 348 ASP B N 1
ATOM 5430 C CA . ASP B 1 348 ? 69.418 -2.701 101.070 1.00 51.23 348 ASP B CA 1
ATOM 5431 C C . ASP B 1 348 ? 70.206 -1.566 101.755 1.00 51.55 348 ASP B C 1
ATOM 5432 O O . ASP B 1 348 ? 70.932 -0.789 101.153 1.00 50.83 348 ASP B O 1
#

Solvent-accessible surface area: 27901 Å² total; per-residue (Å²): 213,110,18,130,8,82,1,12,0,0,85,43,94,131,77,123,22,99,114,39,115,25,40,11,20,41,39,22,90,92,11,0,5,0,24,0,28,48,0,0,1,3,40,26,0,0,5,9,0,61,25,48,62,116,148,17,45,57,48,2,0,0,0,14,0,0,0,0,63,2,109,75,52,8,208,28,22,159,114,13,141,118,42,41,14,0,0,0,10,6,6,6,13,0,33,84,76,38,106,38,11,141,99,90,36,19,8,43,4,138,128,21,2,73,1,12,15,20,86,3,66,80,46,142,83,52,54,14,22,0,0,0,0,35,10,0,1,1,18,0,59,5,4,1,56,8,79,162,123,12,48,21,41,79,0,0,0,0,1,4,0,0,0,8,0,9,14,0,0,81,21,24,166,6,82,175,50,21,66,0,0,0,0,17,8,26,9,28,0,1,0,0,0,37,0,0,47,56,33,33,13,58,1,3,0,2,22,186,64,105,145,41,68,125,34,0,74,100,26,28,8,134,68,26,26,42,42,18,132,81,7,173,54,56,1,54,3,0,0,0,16,21,37,52,118,28,55,1,68,29,11,0,101,15,0,32,119,81,2,12,0,0,1,10,8,29,0,35,71,159,54,18,7,64,0,21,0,52,26,0,7,124,11,3,7,44,22,0,0,0,4,34,23,2,0,29,125,38,7,42,81,0,0,78,56,0,31,159,95,112,15,17,2,69,34,61,88,25,59,2,156,43,1,36,84,2,1,74,29,36,63,109,54,128,23,98,6,10,25,0,0,9,2,133,149,20,107,206,114,19,131,8,81,0,15,0,0,79,41,97,127,74,130,19,90,107,40,116,28,36,8,16,42,39,21,75,118,13,0,10,0,26,0,34,45,0,0,1,5,39,24,0,0,5,7,0,60,22,48,53,121,143,17,55,60,47,1,0,0,0,16,0,0,0,0,59,1,105,78,53,8,192,14,22,166,120,18,142,115,43,27,20,0,0,0,10,5,5,6,13,0,38,90,80,39,105,41,13,128,97,87,34,17,5,41,4,136,118,20,1,69,0,12,14,22,86,2,57,74,48,144,82,48,58,11,21,0,0,0,0,30,13,0,1,1,18,5,62,5,4,1,54,8,76,174,127,14,50,22,43,73,0,0,0,0,1,4,0,0,0,8,0,8,12,0,0,83,24,23,162,6,79,171,54,21,65,0,0,0,0,15,9,24,9,30,0,1,0,0,0,38,0,0,52,58,33,33,10,56,1,3,0,2,20,181,63,100,150,42,66,134,39,0,78,101,31,32,5,130,65,21,28,42,49,20,117,78,7,175,52,65,1,54,3,0,0,0,16,22,36,52,126,25,49,0,75,36,11,0,101,13,0,31,127,80,2,12,0,0,0,9,7,29,0,29,77,160,53,18,11,66,0,17,0,50,28,0,7,124,18,3,8,43,23,0,0,0,3,36,19,1,0,28,129,39,7,46,83,0,0,76,55,0,36,160,91,113,15,12,3,64,36,56,92,29,54,2,162,42,1,40,86,2,2,72,29,33,58,107,58,129,24,86,4,9,26,0,0,12,1,107,128,26,42,173

Nearest PDB structures (foldseek):
  3two-assembly1_A  TM=1.003E+00  e=8.612E-81  Helicobacter pylori 51
  5z0c-assembly1_A-2  TM=9.317E-01  e=2.854E-41  Persicaria minor
  1uuf-assembly1_A-2  TM=9.185E-01  e=1.882E-39  Escherichia coli K-12
  7c2o-assembly1_B  TM=9.200E-01  e=5.327E-37  Candida parapsilosis
  4oaq-assembly1_B  TM=9.251E-01  e=1.695E-35  Candida parapsilosis